Protein AF-B8C3H0-F1 (afdb_monomer)

Organism: Thalassiosira pseudonana (NCBI:txid35128)

Sequence (472 aa):
DDNTLRVLLSTDNHLGYLERDPIRGLDSFAAFEEVLSLARSQKADLVLLSGDVFHDNKPSRRTLHKTMEILRRYCMGGESVGFQIVSDQKECLRSVVTGRANYEDEYYSVDMPIFAIHGNHDDPTRDGGTELLSALDLLSVSNLINYFGRQDQVDNVQVSPVLLQKGGTKVALYGMGSMRDERLNRMWQGKKVKFLRPEEDDNRWFNIFTLHQNRDLGRGSKNCVHESMIPEWMDLVVWGHEHECLITPQESLVGTFRISQPGSSVATSLTQGEGRQKHVGILDIRGQQFRLKSIPLGSVRGFAIGDVSLTELAEGGTVLDIEDPKLEERMGDVLAAEVENLVSYFECMSVENYTLQSPEQVLVRLKVEHSGFTTLNNQRFGSRFVGEVANPSDILLFHRRRQAENTTAKGAATKKKRAAAGMYDPTEPEELEEVN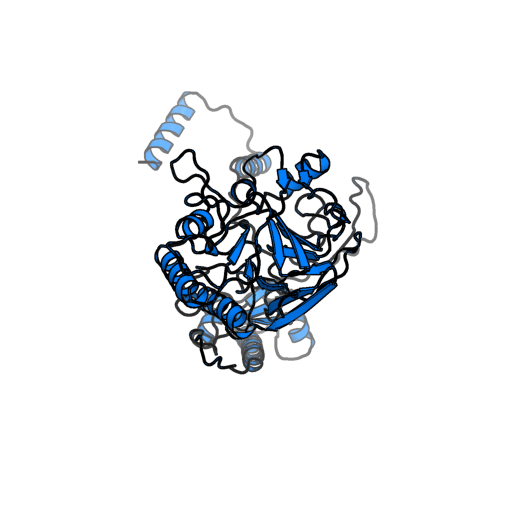VEDLVNENLFNMDKKLELLTEREMGEGMLSFQLLVC

Secondary structure (DSSP, 8-state):
-TT-EEEEEE----BTTTTT-TTTTTHHHHHHHHHHHHHHHTT-SEEEE-S-SBSSSS--HHHHHHHHHHHHHHHBSSPPP--EE-S-HHHHB--TTTSS-GGG-TT--BSS-EEE---SSS--EESSSSSEE-HHHHHHHTTS-EEB-----SS-EEEPPEEEEETTEEEEEEEE----HHHHHHHHHTT-EEE--PPP-SSPPEEEEEEES-B-SSS-SSSSB-GGGS-TT-SEEEEES--S-EEEEEEPSSSSSEEEE---SS--S-STTTTSPPEEEEEEEETTEEEEEEEE-SSSPPEEEEEEEHHHHHHTSSS--TT-TTHHHHHHHHHHHHHHHHHHT------SSS--SSTT-BEEEEEEE-TTSPPPPHHHHHGGGBTTBS-GGG-EEEE-PPP------------------------S--S-----HHHHHHHHHHS---------HHHHHHHHHHHHTT--

Structure (mmCIF, N/CA/C/O backbone):
data_AF-B8C3H0-F1
#
_entry.id   AF-B8C3H0-F1
#
loop_
_atom_site.group_PDB
_atom_site.id
_atom_site.type_symbol
_atom_site.label_atom_id
_atom_site.label_alt_id
_atom_site.label_comp_id
_atom_site.label_asym_id
_atom_site.label_entity_id
_atom_site.label_seq_id
_atom_site.pdbx_PDB_ins_code
_atom_site.Cartn_x
_atom_site.Cartn_y
_atom_site.Cartn_z
_atom_site.occupancy
_atom_site.B_iso_or_equiv
_atom_site.auth_seq_id
_atom_site.auth_comp_id
_atom_site.auth_asym_id
_atom_site.auth_atom_id
_atom_site.pdbx_PDB_model_num
ATOM 1 N N . ASP A 1 1 ? -7.747 -19.441 16.829 1.00 82.06 1 ASP A N 1
ATOM 2 C CA . ASP A 1 1 ? -7.307 -19.155 18.207 1.00 82.06 1 ASP A CA 1
ATOM 3 C C . ASP A 1 1 ? -8.117 -17.957 18.657 1.00 82.06 1 ASP A C 1
ATOM 5 O O . ASP A 1 1 ? -8.082 -16.928 17.987 1.00 82.06 1 ASP A O 1
ATOM 9 N N . ASP A 1 2 ? -8.891 -18.129 19.720 1.00 90.62 2 ASP A N 1
ATOM 10 C CA . ASP A 1 2 ? -9.906 -17.169 20.165 1.00 90.62 2 ASP A CA 1
ATOM 11 C C . ASP A 1 2 ? -9.295 -15.934 20.837 1.00 90.62 2 ASP A C 1
ATOM 13 O O . ASP A 1 2 ? -9.973 -14.930 21.014 1.00 90.62 2 ASP A O 1
ATOM 17 N N . ASN A 1 3 ? -8.005 -15.988 21.189 1.00 95.12 3 ASN A N 1
ATOM 18 C CA . ASN A 1 3 ? -7.286 -14.885 21.829 1.00 95.12 3 ASN A CA 1
ATOM 19 C C . ASN A 1 3 ? -6.210 -14.266 20.933 1.00 95.12 3 ASN A C 1
ATOM 21 O O . ASN A 1 3 ? -5.438 -13.440 21.409 1.00 95.12 3 ASN A O 1
ATOM 25 N N . THR A 1 4 ? -6.092 -14.678 19.672 1.00 97.50 4 THR A N 1
ATOM 26 C CA . THR A 1 4 ? -5.105 -14.099 18.750 1.00 97.50 4 THR A CA 1
ATOM 27 C C . THR A 1 4 ? -5.827 -13.336 17.655 1.00 97.50 4 THR A C 1
ATOM 29 O O . THR A 1 4 ? -6.576 -13.945 16.891 1.00 97.50 4 THR A O 1
ATOM 32 N N . LEU A 1 5 ? -5.602 -12.023 17.586 1.00 98.19 5 LEU A N 1
ATOM 33 C CA . LEU A 1 5 ? -6.065 -11.189 16.482 1.00 98.19 5 LEU A CA 1
ATOM 34 C C . LEU A 1 5 ? -5.048 -11.282 15.347 1.00 98.19 5 LEU A C 1
ATOM 36 O O . LEU A 1 5 ? -3.893 -10.897 15.522 1.00 98.19 5 LEU A O 1
ATOM 40 N N . ARG A 1 6 ? -5.472 -11.819 14.205 1.00 98.44 6 ARG A N 1
ATOM 41 C CA . ARG A 1 6 ? -4.664 -11.926 12.995 1.00 98.44 6 ARG A CA 1
ATOM 42 C C . ARG A 1 6 ? -5.052 -10.831 12.017 1.00 98.44 6 ARG A C 1
ATOM 44 O O . ARG A 1 6 ? -6.176 -10.806 11.532 1.00 98.44 6 ARG A O 1
ATOM 51 N N . VAL A 1 7 ? -4.101 -9.978 11.677 1.00 98.62 7 VAL A N 1
ATOM 52 C CA . VAL A 1 7 ? -4.296 -8.863 10.753 1.00 98.62 7 VAL A CA 1
ATOM 53 C C . VAL A 1 7 ? -3.426 -9.075 9.521 1.00 98.62 7 VAL A C 1
ATOM 55 O O . VAL A 1 7 ? -2.225 -9.315 9.656 1.00 98.62 7 VAL A O 1
ATOM 58 N N . LEU A 1 8 ? -4.005 -8.986 8.323 1.00 98.69 8 LEU A N 1
ATOM 59 C CA . LEU A 1 8 ? -3.205 -8.854 7.106 1.00 98.69 8 LEU A CA 1
ATOM 60 C C . LEU A 1 8 ? -2.839 -7.380 6.894 1.00 98.69 8 LEU A C 1
ATOM 62 O O . LEU A 1 8 ? -3.719 -6.528 6.915 1.00 98.69 8 LEU A O 1
ATOM 66 N N . LEU A 1 9 ? -1.557 -7.093 6.674 1.00 98.69 9 LEU A N 1
ATOM 67 C CA . LEU A 1 9 ? -1.017 -5.763 6.396 1.00 98.69 9 LEU A CA 1
ATOM 68 C C . LEU A 1 9 ? -0.675 -5.632 4.908 1.00 98.69 9 LEU A C 1
ATOM 70 O O . LEU A 1 9 ? 0.092 -6.443 4.377 1.00 98.69 9 LEU A O 1
ATOM 74 N N . SER A 1 10 ? -1.202 -4.593 4.265 1.00 98.50 10 SER A N 1
ATOM 75 C CA . SER A 1 10 ? -0.838 -4.155 2.912 1.00 98.50 10 SER A CA 1
ATOM 76 C C . SER A 1 10 ? -1.002 -2.633 2.802 1.00 98.50 10 SER A C 1
ATOM 78 O O . SER A 1 10 ? -1.572 -1.995 3.686 1.00 98.50 10 SER A O 1
ATOM 80 N N . THR A 1 11 ? -0.446 -2.027 1.762 1.00 98.38 11 THR A N 1
ATOM 81 C CA . THR A 1 11 ? -0.496 -0.582 1.511 1.00 98.38 11 THR A CA 1
ATOM 82 C C . THR A 1 11 ? -0.195 -0.319 0.042 1.00 98.38 11 THR A C 1
ATOM 84 O O . THR A 1 11 ? 0.327 -1.215 -0.629 1.00 98.38 11 THR A O 1
ATOM 87 N N . ASP A 1 12 ? -0.505 0.886 -0.436 1.00 98.38 12 ASP A N 1
ATOM 88 C CA . ASP A 1 12 ? -0.047 1.399 -1.730 1.00 98.38 12 ASP A CA 1
ATOM 89 C C . ASP A 1 12 ? -0.372 0.405 -2.857 1.00 98.38 12 ASP A C 1
ATOM 91 O O . ASP A 1 12 ? 0.493 -0.110 -3.577 1.00 98.38 12 ASP A O 1
ATOM 95 N N . ASN A 1 13 ? -1.658 0.051 -2.945 1.00 98.31 13 ASN A N 1
ATOM 96 C CA . ASN A 1 13 ? -2.147 -0.916 -3.920 1.00 98.31 13 ASN A CA 1
ATOM 97 C C . ASN A 1 13 ? -2.293 -0.310 -5.316 1.00 98.31 13 ASN A C 1
ATOM 99 O O . ASN A 1 13 ? -2.223 -1.049 -6.302 1.00 98.31 13 ASN A O 1
ATOM 103 N N . HIS A 1 14 ? -2.472 1.016 -5.395 1.00 98.38 14 HIS A N 1
ATOM 104 C CA . HIS A 1 14 ? -2.494 1.788 -6.639 1.00 98.38 14 HIS A CA 1
ATOM 105 C C . HIS A 1 14 ? -3.415 1.168 -7.702 1.00 98.38 14 HIS A C 1
ATOM 107 O O . HIS A 1 14 ? -3.060 1.023 -8.876 1.00 98.38 14 HIS A O 1
ATOM 113 N N . LEU A 1 15 ? -4.628 0.774 -7.296 1.00 98.50 15 LEU A N 1
ATOM 114 C CA . LEU A 1 15 ? -5.625 0.213 -8.207 1.00 98.50 15 LEU A CA 1
ATOM 115 C C . LEU A 1 15 ? -5.923 1.209 -9.329 1.00 98.50 15 LEU A C 1
ATOM 117 O O . LEU A 1 15 ? -6.232 2.376 -9.076 1.00 98.50 15 LEU A O 1
ATOM 121 N N . GLY A 1 16 ? -5.834 0.727 -10.568 1.00 97.25 16 GLY A N 1
ATOM 122 C CA . GLY A 1 16 ? -5.977 1.549 -11.772 1.00 97.25 16 GLY A CA 1
ATOM 123 C C . GLY A 1 16 ? -4.665 2.103 -12.336 1.00 97.25 16 GLY A C 1
ATOM 124 O O . GLY A 1 16 ? -4.682 2.660 -13.434 1.00 97.25 16 GLY A O 1
ATOM 125 N N . TYR A 1 17 ? -3.525 1.897 -11.665 1.00 97.56 17 TYR A N 1
ATOM 126 C CA . TYR A 1 17 ? -2.222 2.265 -12.217 1.00 97.56 17 TYR A CA 1
ATOM 127 C C . TYR A 1 17 ? -2.009 1.621 -13.594 1.00 97.56 17 TYR A C 1
ATOM 129 O O . TYR A 1 17 ? -2.154 0.408 -13.757 1.00 97.56 17 TYR A O 1
ATOM 137 N N . LEU A 1 18 ? -1.708 2.464 -14.588 1.00 95.69 18 LEU A N 1
ATOM 138 C CA . LEU A 1 18 ? -1.563 2.097 -15.999 1.00 95.69 18 LEU A CA 1
ATOM 139 C C . LEU A 1 18 ? -2.734 1.282 -16.578 1.00 95.69 18 LEU A C 1
ATOM 141 O O . LEU A 1 18 ? -2.532 0.483 -17.484 1.00 95.69 18 LEU A O 1
ATOM 145 N N . GLU A 1 19 ? -3.982 1.520 -16.152 1.00 94.12 19 GLU A N 1
ATOM 146 C CA . GLU A 1 19 ? -5.169 0.747 -16.586 1.00 94.12 19 GLU A CA 1
ATOM 147 C C . GLU A 1 19 ? -5.419 0.691 -18.114 1.00 94.12 19 GLU A C 1
ATOM 149 O O . GLU A 1 19 ? -6.229 -0.114 -18.595 1.00 94.12 19 GLU A O 1
ATOM 154 N N . ARG A 1 20 ? -4.766 1.572 -18.883 1.00 94.50 20 ARG A N 1
ATOM 155 C CA . ARG A 1 20 ? -4.831 1.640 -20.353 1.00 94.50 20 ARG A CA 1
ATOM 156 C C . ARG A 1 20 ? -3.708 0.872 -21.050 1.00 94.50 20 ARG A C 1
ATOM 158 O O . ARG A 1 20 ? -3.800 0.667 -22.257 1.00 94.50 20 ARG A O 1
ATOM 165 N N . ASP A 1 21 ? -2.668 0.483 -20.319 1.00 94.19 21 ASP A N 1
ATOM 166 C CA . ASP A 1 21 ? -1.550 -0.284 -20.854 1.00 94.19 21 ASP A CA 1
ATOM 167 C C . ASP A 1 21 ? -2.008 -1.716 -21.195 1.00 94.19 21 ASP A C 1
ATOM 169 O O . ASP A 1 21 ? -2.685 -2.354 -20.381 1.00 94.19 21 ASP A O 1
ATOM 173 N N . PRO A 1 22 ? -1.690 -2.232 -22.397 1.00 91.31 22 PRO A N 1
ATOM 174 C CA . PRO A 1 22 ? -2.160 -3.541 -22.843 1.00 91.31 22 PRO A CA 1
ATOM 175 C C . PRO A 1 22 ? -1.518 -4.721 -22.100 1.00 91.31 22 PRO A C 1
ATOM 177 O O . PRO A 1 22 ? -2.079 -5.812 -22.141 1.00 91.31 22 PRO A O 1
ATOM 180 N N . ILE A 1 23 ? -0.363 -4.518 -21.461 1.00 91.06 23 ILE A N 1
ATOM 181 C CA . ILE A 1 23 ? 0.394 -5.552 -20.745 1.00 91.06 23 ILE A CA 1
ATOM 182 C C . ILE A 1 23 ? 0.197 -5.378 -19.237 1.00 91.06 23 ILE A C 1
ATOM 184 O O . ILE A 1 23 ? -0.152 -6.324 -18.536 1.00 91.06 23 ILE A O 1
ATOM 188 N N . ARG A 1 24 ? 0.393 -4.151 -18.744 1.00 93.56 24 ARG A N 1
ATOM 189 C CA . ARG A 1 24 ? 0.456 -3.810 -17.315 1.00 93.56 24 ARG A CA 1
ATOM 190 C C . ARG A 1 24 ? -0.886 -3.400 -16.716 1.00 93.56 24 ARG A C 1
ATOM 192 O O . ARG A 1 24 ? -1.013 -3.300 -15.498 1.00 93.56 24 ARG A O 1
ATOM 199 N N . GLY A 1 25 ? -1.909 -3.162 -17.539 1.00 93.38 25 GLY A N 1
ATOM 200 C CA . GLY A 1 25 ? -3.167 -2.565 -17.082 1.00 93.38 25 GLY A CA 1
ATOM 201 C C . GLY A 1 25 ? -4.016 -3.431 -16.149 1.00 93.38 25 GLY A C 1
ATOM 202 O O . GLY A 1 25 ? -5.006 -2.937 -15.606 1.00 93.38 25 GLY A O 1
ATOM 203 N N . LEU A 1 26 ? -3.666 -4.708 -15.956 1.00 93.69 26 LEU A N 1
ATOM 204 C CA . LEU A 1 26 ? -4.295 -5.588 -14.965 1.00 93.69 26 LEU A CA 1
ATOM 205 C C . LEU A 1 26 ? -3.414 -5.890 -13.742 1.00 93.69 26 LEU A C 1
ATOM 207 O O . LEU A 1 26 ? -3.908 -6.523 -12.810 1.00 93.69 26 LEU A O 1
ATOM 211 N N . ASP A 1 27 ? -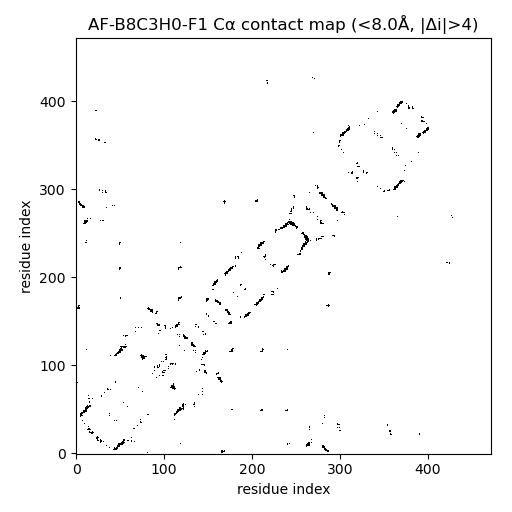2.165 -5.417 -13.712 1.00 95.06 27 ASP A N 1
ATOM 212 C CA . ASP A 1 27 ? -1.174 -5.786 -12.693 1.00 95.06 27 ASP A CA 1
ATOM 213 C C . ASP A 1 27 ? -1.627 -5.387 -11.280 1.00 95.06 27 ASP A C 1
ATOM 215 O O . ASP A 1 27 ? -1.616 -6.215 -10.369 1.00 95.06 27 ASP A O 1
ATOM 219 N N . SER A 1 28 ? -2.096 -4.145 -11.099 1.00 96.62 28 SER A N 1
ATOM 220 C CA . SER A 1 28 ? -2.557 -3.649 -9.790 1.00 96.62 28 SER A CA 1
ATOM 221 C C . SER A 1 28 ? -3.751 -4.445 -9.249 1.00 96.62 28 SER A C 1
ATOM 223 O O . SER A 1 28 ? -3.812 -4.748 -8.057 1.00 96.62 28 SER A O 1
ATOM 225 N N . PHE A 1 29 ? -4.677 -4.855 -10.122 1.00 96.62 29 PHE A N 1
ATOM 226 C CA . PHE A 1 29 ? -5.829 -5.673 -9.735 1.00 96.62 29 PHE A CA 1
ATOM 227 C C . PHE A 1 29 ? -5.423 -7.097 -9.354 1.00 96.62 29 PHE A C 1
ATOM 229 O O . PHE A 1 29 ? -5.931 -7.610 -8.362 1.00 96.62 29 PHE A O 1
ATOM 236 N N . ALA A 1 30 ? -4.519 -7.722 -10.116 1.00 94.62 30 ALA A N 1
ATOM 237 C CA . ALA A 1 30 ? -4.027 -9.067 -9.824 1.00 94.62 30 ALA A CA 1
ATOM 238 C C . ALA A 1 30 ? -3.295 -9.107 -8.473 1.00 94.62 30 ALA A C 1
ATOM 240 O O . ALA A 1 30 ? -3.586 -9.970 -7.645 1.00 94.62 30 ALA A O 1
ATOM 241 N N . ALA A 1 31 ? -2.434 -8.116 -8.215 1.00 95.31 31 ALA A N 1
ATOM 242 C CA . ALA A 1 31 ? -1.730 -7.973 -6.946 1.00 95.31 31 ALA A CA 1
ATOM 243 C C . ALA A 1 31 ? -2.690 -7.778 -5.764 1.00 95.31 31 ALA A C 1
ATOM 245 O O . ALA A 1 31 ? -2.568 -8.453 -4.744 1.00 95.31 31 ALA A O 1
ATOM 246 N N . PHE A 1 32 ? -3.684 -6.898 -5.897 1.00 97.62 32 PHE A N 1
ATOM 247 C CA . PHE A 1 32 ? -4.673 -6.680 -4.840 1.00 97.62 32 PHE A CA 1
ATOM 248 C C . PHE A 1 32 ? -5.579 -7.900 -4.604 1.00 97.62 32 PHE A C 1
ATOM 250 O O . PHE A 1 32 ? -5.916 -8.226 -3.466 1.00 97.62 32 PHE A O 1
ATOM 257 N N . GLU A 1 33 ? -5.953 -8.617 -5.663 1.00 96.69 33 GLU A N 1
ATOM 258 C CA . GLU A 1 33 ? -6.701 -9.869 -5.556 1.00 96.69 33 GLU A CA 1
ATOM 259 C C . GLU A 1 33 ? -5.889 -10.950 -4.823 1.00 96.69 33 GLU A C 1
ATOM 261 O O . GLU A 1 33 ? -6.418 -11.626 -3.935 1.00 96.69 33 GLU A O 1
ATOM 266 N N . GLU A 1 34 ? -4.585 -11.058 -5.101 1.00 96.00 34 GLU A N 1
ATOM 267 C CA . GLU A 1 34 ? -3.677 -11.929 -4.352 1.00 96.00 34 GLU A CA 1
ATOM 268 C C . GLU A 1 34 ? -3.598 -11.539 -2.870 1.00 96.00 34 GLU A C 1
ATOM 270 O O . GLU A 1 34 ? -3.661 -12.419 -2.012 1.00 96.00 34 GLU A O 1
ATOM 275 N N . VAL A 1 35 ? -3.516 -10.243 -2.546 1.00 97.50 35 VAL A N 1
ATOM 276 C CA . VAL A 1 35 ? -3.512 -9.749 -1.156 1.00 97.50 35 VAL A CA 1
ATOM 277 C C . VAL A 1 35 ? -4.730 -10.283 -0.389 1.00 97.50 35 VAL A C 1
ATOM 279 O O . VAL A 1 35 ? -4.583 -10.845 0.701 1.00 97.50 35 VAL A O 1
ATOM 282 N N . LEU A 1 36 ? -5.935 -10.178 -0.959 1.00 97.75 36 LEU A N 1
ATOM 283 C CA . LEU A 1 36 ? -7.159 -10.656 -0.303 1.00 97.75 36 LEU A CA 1
ATOM 284 C C . LEU A 1 36 ? -7.279 -12.188 -0.300 1.00 97.75 36 LEU A C 1
ATOM 286 O O . LEU A 1 36 ? -7.744 -12.777 0.680 1.00 97.75 36 LEU A O 1
ATOM 290 N N . SER A 1 37 ? -6.808 -12.853 -1.355 1.00 96.12 37 SER A N 1
ATOM 291 C CA . SER A 1 37 ? -6.684 -14.314 -1.398 1.00 96.12 37 SER A CA 1
ATOM 292 C C . SER A 1 37 ? -5.772 -14.826 -0.276 1.00 96.12 37 SER A C 1
ATOM 294 O O . SER A 1 37 ? -6.117 -15.765 0.452 1.00 96.12 37 SER A O 1
ATOM 296 N N . LEU A 1 38 ? -4.635 -14.161 -0.056 1.00 96.62 38 LEU A N 1
ATOM 297 C CA . LEU A 1 38 ? -3.720 -14.468 1.034 1.00 96.62 38 LEU A CA 1
ATOM 298 C C . LEU A 1 38 ? -4.380 -14.229 2.395 1.00 96.62 38 LEU A C 1
ATOM 300 O O . LEU A 1 38 ? -4.261 -15.105 3.254 1.00 96.62 38 LEU A O 1
ATOM 304 N N . ALA A 1 39 ? -5.144 -13.143 2.576 1.00 97.50 39 ALA A N 1
ATOM 305 C CA . ALA A 1 39 ? -5.912 -12.900 3.804 1.00 97.50 39 ALA A CA 1
ATOM 306 C C . ALA A 1 39 ? -6.815 -14.094 4.148 1.00 97.50 39 ALA A C 1
ATOM 308 O O . ALA A 1 39 ? -6.804 -14.586 5.279 1.00 97.50 39 ALA A O 1
ATOM 309 N N . ARG A 1 40 ? -7.537 -14.619 3.149 1.00 95.75 40 ARG A N 1
ATOM 310 C CA . ARG A 1 40 ? -8.400 -15.799 3.296 1.00 95.75 40 ARG A CA 1
ATOM 311 C C . ARG A 1 40 ? -7.612 -17.070 3.578 1.00 95.75 40 ARG A C 1
ATOM 313 O O . ARG A 1 40 ? -7.915 -17.770 4.542 1.00 95.75 40 ARG A O 1
ATOM 320 N N . SER A 1 41 ? -6.569 -17.351 2.797 1.00 95.56 41 SER A N 1
ATOM 321 C CA . SER A 1 41 ? -5.742 -18.555 2.973 1.00 95.56 41 SER A CA 1
ATOM 322 C C . SER A 1 41 ? -5.090 -18.617 4.360 1.00 95.56 41 SER A C 1
ATOM 324 O O . SER A 1 41 ? -4.982 -19.687 4.962 1.00 95.56 41 SER A O 1
ATOM 326 N N . GLN A 1 42 ? -4.694 -17.458 4.895 1.00 96.56 42 GLN A N 1
ATOM 327 C CA . GLN A 1 42 ? -4.075 -17.325 6.210 1.00 96.56 42 GLN A CA 1
ATOM 328 C C . GLN A 1 42 ? -5.104 -17.152 7.334 1.00 96.56 42 GLN A C 1
ATOM 330 O O . GLN A 1 42 ? -4.701 -17.078 8.497 1.00 96.56 42 GLN A O 1
ATOM 335 N N . LYS A 1 43 ? -6.409 -17.139 7.025 1.00 96.12 43 LYS A N 1
ATOM 336 C CA . LYS A 1 43 ? -7.507 -16.950 7.985 1.00 96.12 43 LYS A CA 1
ATOM 337 C C . LYS A 1 43 ?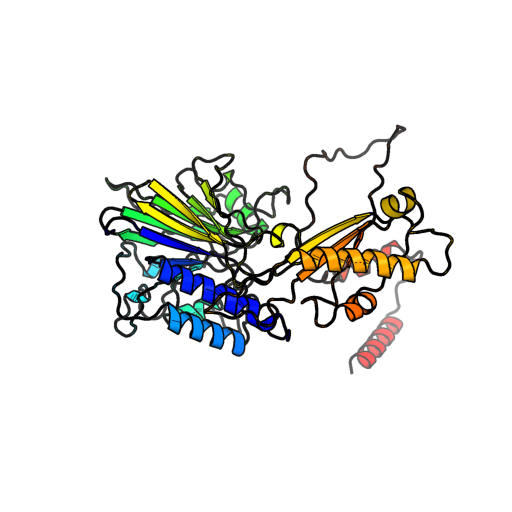 -7.308 -15.695 8.837 1.00 96.12 43 LYS A C 1
ATOM 339 O O . LYS A 1 43 ? -7.304 -15.773 10.066 1.00 96.12 43 LYS A O 1
ATOM 344 N N . ALA A 1 44 ? -7.019 -14.575 8.180 1.00 97.62 44 ALA A N 1
ATOM 345 C CA . ALA A 1 44 ? -6.971 -13.282 8.845 1.00 97.62 44 ALA A CA 1
ATOM 346 C C . ALA A 1 44 ? -8.348 -12.930 9.424 1.00 97.62 44 ALA A C 1
ATOM 348 O O . ALA A 1 44 ? -9.372 -13.314 8.869 1.00 97.62 44 ALA A O 1
ATOM 349 N N . ASP A 1 45 ? -8.360 -12.226 10.551 1.00 98.25 45 ASP A N 1
ATOM 350 C CA . ASP A 1 45 ? -9.584 -11.688 11.141 1.00 98.25 45 ASP A CA 1
ATOM 351 C C . ASP A 1 45 ? -9.998 -10.383 10.458 1.00 98.25 45 ASP A C 1
ATOM 353 O O . ASP A 1 45 ? -11.183 -10.086 10.363 1.00 98.25 45 ASP A O 1
ATOM 357 N N . LEU A 1 46 ? -9.019 -9.594 10.007 1.00 98.25 46 LEU A N 1
ATOM 358 C CA . LEU A 1 46 ? -9.234 -8.357 9.262 1.00 98.25 46 LEU A CA 1
ATOM 359 C C . LEU A 1 46 ? -8.038 -8.039 8.356 1.00 98.25 46 LEU A C 1
ATOM 361 O O . LEU A 1 46 ? -6.924 -8.531 8.567 1.00 98.25 46 LEU A O 1
ATOM 365 N N . VAL A 1 47 ? -8.270 -7.173 7.373 1.00 98.75 47 VAL A N 1
ATOM 366 C CA . VAL A 1 47 ? -7.232 -6.584 6.516 1.00 98.75 47 VAL A CA 1
ATOM 367 C C . VAL A 1 47 ? -7.052 -5.115 6.888 1.00 98.75 47 VAL A C 1
ATOM 369 O O . VAL A 1 47 ? -8.035 -4.391 7.024 1.00 98.75 47 VAL A O 1
ATOM 372 N N . LEU A 1 48 ? -5.810 -4.670 7.046 1.00 98.81 48 LEU A N 1
ATOM 373 C CA . LEU A 1 48 ? -5.444 -3.281 7.299 1.00 98.81 48 LEU A CA 1
ATOM 374 C C . LEU A 1 48 ? -4.689 -2.727 6.086 1.00 98.81 48 LEU A C 1
ATOM 376 O O . LEU A 1 48 ? -3.617 -3.233 5.746 1.00 98.81 48 LEU A O 1
ATOM 380 N N . LEU A 1 49 ? -5.265 -1.701 5.456 1.00 98.69 49 LEU A N 1
ATOM 381 C CA . LEU A 1 49 ? -4.699 -0.990 4.310 1.00 98.69 49 LEU A CA 1
ATOM 382 C C . LEU A 1 49 ? -4.203 0.394 4.736 1.00 98.69 49 LEU A C 1
ATOM 384 O O . LEU A 1 49 ? -4.978 1.222 5.224 1.00 98.69 49 LEU A O 1
ATOM 388 N N . SER A 1 50 ? -2.913 0.651 4.534 1.00 98.00 50 SER A N 1
ATOM 389 C CA . SER A 1 50 ? -2.251 1.866 5.030 1.00 98.00 50 SER A CA 1
ATOM 390 C C . SER A 1 50 ? -2.229 3.029 4.028 1.00 98.00 50 SER A C 1
ATOM 392 O O . SER A 1 50 ? -1.339 3.868 4.105 1.00 98.00 50 SER A O 1
ATOM 394 N N . GLY A 1 51 ? -3.217 3.118 3.132 1.00 96.75 51 GLY A N 1
ATOM 395 C CA . GLY A 1 51 ? -3.385 4.209 2.159 1.00 96.75 51 GLY A CA 1
ATOM 396 C C . GLY A 1 51 ? -3.069 3.822 0.714 1.00 96.75 51 GLY A C 1
ATOM 397 O O . GLY A 1 51 ? -2.642 2.697 0.453 1.00 96.75 51 GLY A O 1
ATOM 398 N N . ASP A 1 52 ? -3.350 4.752 -0.204 1.00 98.25 52 ASP A N 1
ATOM 399 C CA . ASP A 1 52 ? -3.219 4.614 -1.662 1.00 98.25 52 ASP A CA 1
ATOM 400 C C . ASP A 1 52 ? -3.806 3.302 -2.200 1.00 98.25 52 ASP A C 1
ATOM 402 O O . ASP A 1 52 ? -3.168 2.506 -2.897 1.00 98.25 52 ASP A O 1
ATOM 406 N N . VAL A 1 53 ? -5.077 3.062 -1.867 1.00 98.31 53 VAL A N 1
ATOM 407 C CA . VAL A 1 53 ? -5.839 1.949 -2.443 1.00 98.31 53 VAL A CA 1
ATOM 408 C C . VAL A 1 53 ? -6.035 2.187 -3.939 1.00 98.31 53 VAL A C 1
ATOM 410 O O . VAL A 1 53 ? -5.926 1.248 -4.728 1.00 98.31 53 VAL A O 1
ATOM 413 N N . PHE A 1 54 ? -6.293 3.436 -4.339 1.00 98.62 54 PHE A N 1
ATOM 414 C CA . PHE A 1 54 ? -6.419 3.852 -5.737 1.00 98.62 54 PHE A CA 1
ATOM 415 C C . PHE A 1 54 ? -5.237 4.713 -6.178 1.00 98.62 54 PHE A C 1
ATOM 417 O O . PHE A 1 54 ? -4.737 5.518 -5.402 1.00 98.62 54 PHE A O 1
ATOM 424 N N . HIS A 1 55 ? -4.839 4.567 -7.446 1.00 97.81 55 HIS A N 1
ATOM 425 C CA . HIS A 1 55 ? -3.783 5.393 -8.039 1.00 97.81 55 HIS A CA 1
ATOM 426 C C . HIS A 1 55 ? -4.266 6.798 -8.424 1.00 97.81 55 HIS A C 1
ATOM 428 O O . HIS A 1 55 ? -3.525 7.768 -8.329 1.00 97.81 55 HIS A O 1
ATOM 434 N N . ASP A 1 56 ? -5.516 6.918 -8.868 1.00 96.81 56 ASP A N 1
ATOM 435 C CA . ASP A 1 56 ? -6.119 8.203 -9.207 1.00 96.81 56 ASP A CA 1
ATOM 436 C C . ASP A 1 56 ? -7.138 8.589 -8.138 1.00 96.81 56 ASP A C 1
ATOM 438 O O . ASP A 1 56 ? -7.984 7.773 -7.760 1.00 96.81 56 ASP A O 1
ATOM 442 N N . ASN A 1 57 ? -7.149 9.865 -7.748 1.00 95.06 57 ASN A N 1
ATOM 443 C CA . ASN A 1 57 ? -8.144 10.413 -6.821 1.00 95.06 57 ASN A CA 1
ATOM 444 C C . ASN A 1 57 ? -9.586 10.170 -7.288 1.00 95.06 57 ASN A C 1
ATOM 446 O O . ASN A 1 57 ? -10.491 9.883 -6.503 1.00 95.06 57 ASN A O 1
ATOM 450 N N . LYS A 1 58 ? -9.783 10.265 -8.607 1.00 95.50 58 LYS A N 1
ATOM 451 C CA . LYS A 1 58 ? -11.039 9.970 -9.294 1.00 95.50 58 LYS A CA 1
ATOM 452 C C . LYS A 1 58 ? -10.850 8.699 -10.121 1.00 95.50 58 LYS A C 1
ATOM 454 O O . LYS A 1 58 ? -10.629 8.803 -11.331 1.00 95.50 58 LYS A O 1
ATOM 459 N N . PRO A 1 59 ? -10.924 7.506 -9.501 1.00 96.69 59 PRO A N 1
ATOM 460 C CA . PRO A 1 59 ? -10.694 6.263 -10.216 1.00 96.69 59 PRO A CA 1
ATOM 461 C C . PRO A 1 59 ? -11.695 6.113 -11.360 1.00 96.69 59 PRO A C 1
ATOM 463 O O . PRO A 1 59 ? -12.869 6.489 -11.258 1.00 96.69 59 PRO A O 1
ATOM 466 N N . SER A 1 60 ? -11.244 5.528 -12.468 1.00 97.69 60 SER A N 1
ATOM 467 C CA . SER A 1 60 ? -12.121 5.277 -13.607 1.00 97.69 60 SER A CA 1
ATOM 468 C C . SER A 1 60 ? -13.276 4.344 -13.219 1.00 97.69 60 SER A C 1
ATOM 470 O O . SER A 1 60 ? -13.171 3.517 -12.309 1.00 97.69 60 SER A O 1
ATOM 472 N N . ARG A 1 61 ? -14.382 4.395 -13.973 1.00 97.69 61 ARG A N 1
ATOM 473 C CA . ARG A 1 61 ? -15.505 3.453 -13.792 1.00 97.69 61 ARG A CA 1
ATOM 474 C C . ARG A 1 61 ? -15.055 1.992 -13.867 1.00 97.69 61 ARG A C 1
ATOM 476 O O . ARG A 1 61 ? -15.590 1.159 -13.143 1.00 97.69 61 ARG A O 1
ATOM 483 N N . ARG A 1 62 ? -14.088 1.684 -14.741 1.00 96.94 62 ARG A N 1
ATOM 484 C CA . ARG A 1 62 ? -13.531 0.332 -14.891 1.00 96.94 62 ARG A CA 1
ATOM 485 C C . ARG A 1 62 ? -12.770 -0.071 -13.633 1.00 96.94 62 ARG A C 1
ATOM 487 O O . ARG A 1 62 ? -12.986 -1.177 -13.144 1.00 96.94 62 ARG A O 1
ATOM 494 N N . THR A 1 63 ? -11.924 0.823 -13.127 1.00 98.06 63 THR A N 1
ATOM 495 C CA . THR A 1 63 ? -11.144 0.607 -11.909 1.00 98.06 63 THR A CA 1
ATOM 496 C C . THR A 1 63 ? -12.059 0.401 -10.709 1.00 98.06 63 THR A C 1
ATOM 498 O O . THR A 1 63 ? -12.002 -0.653 -10.085 1.00 98.06 63 THR A O 1
ATOM 501 N N . LEU A 1 64 ? -12.997 1.319 -10.463 1.00 97.94 64 LEU A N 1
ATOM 502 C CA . LEU A 1 64 ? -13.932 1.212 -9.344 1.00 97.94 64 LEU A CA 1
ATOM 503 C C . LEU A 1 64 ? -14.777 -0.072 -9.411 1.00 97.94 64 LEU A C 1
ATOM 505 O O . LEU A 1 64 ? -14.907 -0.774 -8.412 1.00 97.94 64 LEU A O 1
ATOM 509 N N . HIS A 1 65 ? -15.304 -0.417 -10.592 1.00 97.94 65 HIS A N 1
ATOM 510 C CA . HIS A 1 65 ? -16.080 -1.645 -10.783 1.00 97.94 65 HIS A CA 1
ATOM 511 C C . HIS A 1 65 ? -15.255 -2.901 -10.474 1.00 97.94 65 HIS A C 1
ATOM 513 O O . HIS A 1 65 ? -15.723 -3.767 -9.738 1.00 97.94 65 HIS A O 1
ATOM 519 N N . LYS A 1 66 ? -14.029 -3.009 -11.007 1.00 96.81 66 LYS A N 1
ATOM 520 C CA . LYS A 1 66 ? -13.137 -4.149 -10.732 1.00 96.81 66 LYS A CA 1
ATOM 521 C C . LYS A 1 66 ? -12.767 -4.241 -9.254 1.00 96.81 66 LYS A C 1
ATOM 523 O O . LYS A 1 66 ? -12.803 -5.332 -8.696 1.00 96.81 66 LYS A O 1
ATOM 528 N N . THR A 1 67 ? -12.467 -3.116 -8.610 1.00 98.12 67 THR A N 1
ATOM 529 C CA . THR A 1 67 ? -12.185 -3.075 -7.170 1.00 98.12 67 THR A CA 1
ATOM 530 C C . THR A 1 67 ? -13.373 -3.594 -6.364 1.00 98.12 67 THR A C 1
ATOM 532 O O . THR A 1 67 ? -13.208 -4.471 -5.521 1.00 98.12 67 THR A O 1
ATOM 535 N N . MET A 1 68 ? -14.588 -3.116 -6.654 1.00 98.12 68 MET A N 1
ATOM 536 C CA . MET A 1 68 ? -15.804 -3.586 -5.984 1.00 98.12 68 MET A CA 1
ATOM 537 C C . MET A 1 68 ? -16.071 -5.076 -6.237 1.00 98.12 68 MET A C 1
ATOM 539 O O . MET A 1 68 ? -16.494 -5.780 -5.324 1.00 98.12 68 MET A O 1
ATOM 543 N N . GLU A 1 69 ? -15.811 -5.571 -7.448 1.00 97.12 69 GLU A N 1
ATOM 544 C CA . GLU A 1 69 ? -15.930 -6.992 -7.792 1.00 97.12 69 GLU A CA 1
ATOM 545 C C . GLU A 1 69 ? -14.987 -7.862 -6.945 1.00 97.12 69 GLU A C 1
ATOM 547 O O . GLU A 1 69 ? -15.435 -8.838 -6.339 1.00 97.12 69 GLU A O 1
ATOM 552 N N . ILE A 1 70 ? -13.708 -7.479 -6.859 1.00 97.19 70 ILE A N 1
ATOM 553 C CA . ILE A 1 70 ? -12.693 -8.168 -6.049 1.00 97.19 70 ILE A CA 1
ATOM 554 C C . ILE A 1 70 ? -13.102 -8.144 -4.570 1.00 97.19 70 ILE A C 1
ATOM 556 O O . ILE A 1 70 ? -13.197 -9.193 -3.936 1.00 97.19 70 ILE A O 1
ATOM 560 N N . LEU A 1 71 ? -13.446 -6.973 -4.028 1.00 97.81 71 LEU A N 1
ATOM 561 C CA . LEU A 1 71 ? -13.885 -6.843 -2.636 1.00 97.81 71 LEU A CA 1
ATOM 562 C C . LEU A 1 71 ? -15.104 -7.723 -2.339 1.00 97.81 71 LEU A C 1
ATOM 564 O O . LEU A 1 71 ? -15.113 -8.451 -1.353 1.00 97.81 71 LEU A O 1
ATOM 568 N N . ARG A 1 72 ? -16.119 -7.740 -3.209 1.00 96.12 72 ARG A N 1
ATOM 569 C CA . ARG A 1 72 ? -17.289 -8.610 -3.009 1.00 96.12 72 ARG A CA 1
ATOM 570 C C . ARG A 1 72 ? -16.938 -10.095 -3.033 1.00 96.12 72 ARG A C 1
ATOM 572 O O . ARG A 1 72 ? -17.554 -10.855 -2.296 1.00 96.12 72 ARG A O 1
ATOM 579 N N . ARG A 1 73 ? -15.980 -10.514 -3.862 1.00 95.56 73 ARG A N 1
ATOM 580 C CA . ARG A 1 73 ? -15.554 -11.917 -3.967 1.00 95.56 73 ARG A CA 1
ATOM 581 C C . ARG A 1 73 ? -14.814 -12.394 -2.717 1.00 95.56 73 ARG A C 1
ATOM 583 O O . ARG A 1 73 ? -15.011 -13.533 -2.309 1.00 95.56 73 ARG A O 1
ATOM 590 N N . TYR A 1 74 ? -13.978 -11.539 -2.125 1.00 96.56 74 TYR A N 1
ATOM 591 C CA . TYR A 1 74 ? -13.085 -11.930 -1.031 1.00 96.56 74 TYR A CA 1
ATOM 592 C C . TYR A 1 74 ? -13.462 -11.384 0.339 1.00 96.56 74 TYR A C 1
ATOM 594 O O . TYR A 1 74 ? -12.876 -11.842 1.314 1.00 96.56 74 TYR A O 1
ATOM 602 N N . CYS A 1 75 ? -14.410 -10.457 0.466 1.00 96.44 75 CYS A N 1
ATOM 603 C CA . CYS A 1 75 ? -14.788 -9.860 1.756 1.00 96.44 75 CYS A CA 1
ATOM 604 C C . CYS A 1 75 ? -16.198 -10.213 2.228 1.00 96.44 75 CYS A C 1
ATOM 606 O O . CYS A 1 75 ? -16.527 -9.944 3.382 1.00 96.44 75 CYS A O 1
ATOM 608 N N . MET A 1 76 ? -17.014 -10.808 1.355 1.00 94.75 76 MET A N 1
ATOM 609 C CA . MET A 1 76 ? -18.366 -11.248 1.687 1.00 94.75 76 MET A CA 1
ATOM 610 C C . MET A 1 76 ? -18.438 -12.765 1.818 1.00 94.75 76 MET A C 1
ATOM 612 O O . MET A 1 76 ? -17.867 -13.497 1.008 1.00 94.75 76 MET A O 1
ATOM 616 N N . GLY A 1 77 ? -19.205 -13.231 2.795 1.00 92.88 77 GLY A N 1
ATOM 617 C CA . GLY A 1 77 ? -19.356 -14.646 3.092 1.00 92.88 77 GLY A CA 1
ATOM 618 C C . GLY A 1 77 ? -20.173 -14.879 4.357 1.00 92.88 77 GLY A C 1
ATOM 619 O O . GLY A 1 77 ? -20.712 -13.949 4.949 1.00 92.88 77 GLY A O 1
ATOM 620 N N . GLY A 1 78 ? -20.335 -16.149 4.725 1.00 90.62 78 GLY A N 1
ATOM 621 C CA . GLY A 1 78 ? -21.183 -16.562 5.848 1.00 90.62 78 GLY A CA 1
ATOM 622 C C . GLY A 1 78 ? -20.441 -16.767 7.169 1.00 90.62 78 GLY A C 1
ATOM 623 O O . GLY A 1 78 ? -21.066 -17.195 8.138 1.00 90.62 78 GLY A O 1
ATOM 624 N N . GLU A 1 79 ? -19.124 -16.545 7.212 1.00 92.12 79 GLU A N 1
ATOM 625 C CA . GLU A 1 79 ? -18.349 -16.699 8.444 1.00 92.12 79 GLU A CA 1
ATOM 626 C C . GLU A 1 79 ? -18.603 -15.519 9.398 1.00 92.12 79 GLU A C 1
ATOM 628 O O . GLU A 1 79 ? -18.861 -14.393 8.985 1.00 92.12 79 GLU A O 1
ATOM 633 N N . SER A 1 80 ? -18.566 -15.768 10.706 1.00 91.38 80 SER A N 1
ATOM 634 C CA . SER A 1 80 ? -18.730 -14.706 11.701 1.00 91.38 80 SER A CA 1
ATOM 635 C C . SER A 1 80 ? -17.395 -14.027 11.996 1.00 91.38 80 SER A C 1
ATOM 637 O O . SER A 1 80 ? -16.412 -14.716 12.281 1.00 91.38 80 SER A O 1
ATOM 639 N N . VAL A 1 81 ? -17.383 -12.695 12.054 1.00 95.69 81 VAL A N 1
ATOM 640 C CA . VAL A 1 81 ? -16.217 -11.926 12.511 1.00 95.69 81 VAL A CA 1
ATOM 641 C C . VAL A 1 81 ? -15.952 -12.199 13.998 1.00 95.69 81 VAL A C 1
ATOM 643 O O . VAL A 1 81 ? -16.830 -12.050 14.845 1.00 95.69 81 VAL A O 1
ATOM 646 N N . GLY A 1 82 ? -14.729 -12.635 14.317 1.00 93.75 82 GLY A N 1
ATOM 647 C CA . GLY A 1 82 ? -14.348 -13.144 15.643 1.00 93.75 82 GLY A CA 1
ATOM 648 C C . GLY A 1 82 ? -13.872 -12.096 16.657 1.00 93.75 82 GLY A C 1
ATOM 649 O O . GLY A 1 82 ? -13.322 -12.471 17.692 1.00 93.75 82 GLY A O 1
ATOM 650 N N . PHE A 1 83 ? -14.021 -10.804 16.365 1.00 96.44 83 PHE A N 1
ATOM 651 C CA . PHE A 1 83 ? -13.648 -9.695 17.248 1.00 96.44 83 PHE A CA 1
ATOM 652 C C . PHE A 1 83 ? -14.784 -8.669 17.339 1.00 96.44 83 PHE A C 1
ATOM 654 O O . PHE A 1 83 ? -15.725 -8.699 16.551 1.00 96.44 83 PHE A O 1
ATOM 661 N N . GLN A 1 84 ? -14.699 -7.769 18.315 1.00 95.69 84 GLN A N 1
ATOM 662 C CA . GLN A 1 84 ? -15.673 -6.701 18.545 1.00 95.69 84 GLN A CA 1
ATOM 663 C C . GLN A 1 84 ? -14.979 -5.342 18.578 1.00 95.69 84 GLN A C 1
ATOM 665 O O . GLN A 1 84 ? -13.833 -5.247 19.025 1.00 95.69 84 GLN A O 1
ATOM 670 N N . ILE A 1 85 ? -15.684 -4.292 18.156 1.00 95.38 85 ILE A N 1
ATOM 671 C CA . ILE A 1 85 ? -15.250 -2.908 18.358 1.00 95.38 85 ILE A CA 1
ATOM 672 C C . ILE A 1 85 ? -15.951 -2.359 19.599 1.00 95.38 85 ILE A C 1
ATOM 674 O O . ILE A 1 85 ? -17.178 -2.286 19.641 1.00 95.38 85 ILE A O 1
ATOM 678 N N . VAL A 1 86 ? -15.170 -1.968 20.606 1.00 93.75 86 VAL A N 1
ATOM 679 C CA . VAL A 1 86 ? -15.679 -1.485 21.903 1.00 93.75 86 VAL A CA 1
ATOM 680 C C . VAL A 1 86 ? -15.629 0.040 22.053 1.00 93.75 86 VAL A C 1
ATOM 682 O O . VAL A 1 86 ? -16.177 0.579 23.010 1.00 93.75 86 VAL A O 1
ATOM 685 N N . SER A 1 87 ? -14.979 0.745 21.122 1.00 90.25 87 SER A N 1
ATOM 686 C CA . SER A 1 87 ? -15.006 2.212 21.028 1.00 90.25 87 SER A CA 1
ATOM 687 C C . SER A 1 87 ? -16.316 2.720 20.425 1.00 90.25 87 SER A C 1
ATOM 689 O O . SER A 1 87 ? -17.035 1.964 19.770 1.00 90.25 87 SER A O 1
ATOM 691 N N . ASP A 1 88 ? -16.589 4.024 20.556 1.00 87.81 88 ASP A N 1
ATOM 692 C CA . ASP A 1 88 ? -17.660 4.654 19.782 1.00 87.81 88 ASP A CA 1
ATOM 693 C C . ASP A 1 88 ? -17.322 4.611 18.284 1.00 87.81 88 ASP A C 1
ATOM 695 O O . ASP A 1 88 ? -16.437 5.310 17.780 1.00 87.81 88 ASP A O 1
ATOM 699 N N . GLN A 1 89 ? -18.034 3.747 17.567 1.00 89.06 89 GLN A N 1
ATOM 700 C CA . GLN A 1 89 ? -17.815 3.513 16.148 1.00 89.06 89 GLN A CA 1
ATOM 701 C C . GLN A 1 89 ? -18.167 4.739 15.298 1.00 89.06 89 GLN A C 1
ATOM 703 O O . GLN A 1 89 ? -17.554 4.924 14.252 1.00 89.06 89 GLN A O 1
ATOM 708 N N . LYS A 1 90 ? -19.077 5.614 15.749 1.00 85.56 90 LYS A N 1
ATOM 709 C CA . LYS A 1 90 ? -19.450 6.829 15.005 1.00 85.56 90 LYS A CA 1
ATOM 710 C C . LYS A 1 90 ? -18.357 7.888 15.020 1.00 85.56 90 LYS A C 1
ATOM 712 O O . LYS A 1 90 ? -18.256 8.666 14.077 1.00 85.56 90 LYS A O 1
ATOM 717 N N . GLU A 1 91 ? -17.564 7.931 16.087 1.00 81.00 91 GLU A N 1
ATOM 718 C CA . GLU A 1 91 ? -16.428 8.849 16.181 1.00 81.00 91 GLU A CA 1
ATOM 719 C C . GLU A 1 91 ? -15.209 8.329 15.415 1.00 81.00 91 GLU A C 1
ATOM 721 O O . GLU A 1 91 ? -14.436 9.118 14.875 1.00 81.00 91 GLU A O 1
ATOM 726 N N . CYS A 1 92 ? -15.029 7.006 15.363 1.00 80.44 92 CYS A N 1
ATOM 727 C CA . CYS A 1 92 ? -13.815 6.399 14.818 1.00 80.44 92 CYS A CA 1
ATOM 728 C C . CYS A 1 92 ? -13.945 5.971 13.347 1.00 80.44 92 CYS A C 1
ATOM 730 O O . CYS A 1 92 ? -12.935 5.907 12.644 1.00 80.44 92 CYS A O 1
ATOM 732 N N . LEU A 1 93 ? -15.160 5.666 12.876 1.00 85.19 93 LEU A N 1
ATOM 733 C CA . LEU A 1 93 ? -15.434 5.177 11.524 1.00 85.19 93 LEU A CA 1
ATOM 734 C C . LEU A 1 93 ? -16.306 6.160 10.746 1.00 85.19 93 LEU A C 1
ATOM 736 O O . LEU A 1 93 ? -17.303 6.678 11.243 1.00 85.19 93 LEU A O 1
ATOM 740 N N . ARG A 1 94 ? -16.001 6.333 9.459 1.00 73.69 94 ARG A N 1
ATOM 741 C CA . ARG A 1 94 ? -16.823 7.103 8.509 1.00 73.69 94 ARG A CA 1
ATOM 742 C C . ARG A 1 94 ? -17.941 6.246 7.909 1.00 73.69 94 ARG A C 1
ATOM 744 O O . ARG A 1 94 ? -18.165 6.249 6.700 1.00 73.69 94 ARG A O 1
ATOM 751 N N . SER A 1 95 ? -18.642 5.493 8.754 1.00 68.00 95 SER A N 1
ATOM 752 C CA . SER A 1 95 ? -19.830 4.746 8.343 1.00 68.00 95 SER A CA 1
ATOM 753 C C . SER A 1 95 ? -21.030 5.687 8.314 1.00 68.00 95 SER A C 1
ATOM 755 O O . SER A 1 95 ? -21.622 6.004 9.344 1.00 68.00 95 SER A O 1
ATOM 757 N N . VAL A 1 96 ? -21.366 6.179 7.120 1.00 62.94 96 VAL A N 1
ATOM 758 C CA . VAL A 1 96 ? -22.448 7.163 6.940 1.00 62.94 96 VAL A CA 1
ATOM 759 C C . VAL A 1 96 ? -23.829 6.527 7.137 1.00 62.94 96 VAL A C 1
ATOM 761 O O . VAL A 1 96 ? -24.746 7.190 7.615 1.00 62.94 96 VAL A O 1
ATOM 764 N N . VAL A 1 97 ? -23.985 5.245 6.787 1.00 68.06 97 VAL A N 1
ATOM 765 C CA . VAL A 1 97 ? -25.294 4.572 6.753 1.00 68.06 97 VAL A CA 1
ATOM 766 C C . VAL A 1 97 ? -25.683 4.023 8.124 1.00 68.06 97 VAL A C 1
ATOM 768 O O . VAL A 1 97 ? -26.752 4.346 8.638 1.00 68.06 97 VAL A O 1
ATOM 771 N N . THR A 1 98 ? -24.825 3.206 8.737 1.00 71.38 98 THR A N 1
ATOM 772 C CA . THR A 1 98 ? -25.141 2.524 10.002 1.00 71.38 98 THR A CA 1
ATOM 773 C C . THR A 1 98 ? -24.508 3.207 11.212 1.00 71.38 98 THR A C 1
ATOM 775 O O . THR A 1 98 ? -24.956 3.003 12.343 1.00 71.38 98 THR A O 1
ATOM 778 N N . GLY A 1 99 ? -23.468 4.025 11.005 1.00 81.50 99 GLY A N 1
ATOM 779 C CA . GLY A 1 99 ? -22.624 4.524 12.093 1.00 81.50 99 GLY A CA 1
ATOM 780 C C . GLY A 1 99 ? -21.861 3.408 12.814 1.00 81.50 99 GLY A C 1
ATOM 781 O O . GLY A 1 99 ? -21.418 3.609 13.941 1.00 81.50 99 GLY A O 1
ATOM 782 N N . ARG A 1 100 ? -21.772 2.227 12.193 1.00 89.31 100 ARG A N 1
ATOM 783 C CA . ARG A 1 100 ? -21.118 1.020 12.701 1.00 89.31 100 ARG A CA 1
ATOM 784 C C . ARG A 1 100 ? -20.208 0.422 11.634 1.00 89.31 100 ARG A C 1
ATOM 786 O O . ARG A 1 100 ? -20.286 0.803 10.465 1.00 89.31 100 ARG A O 1
ATOM 793 N N . ALA A 1 101 ? -19.356 -0.509 12.032 1.00 92.50 101 ALA A N 1
ATOM 794 C CA . ALA A 1 101 ? -18.518 -1.268 11.132 1.00 92.50 101 ALA A CA 1
ATOM 795 C C . ALA A 1 101 ? -19.358 -2.098 10.163 1.00 92.50 101 ALA A C 1
ATOM 797 O O . ALA A 1 101 ? -20.464 -2.541 10.477 1.00 92.50 101 ALA A O 1
ATOM 798 N N . ASN A 1 102 ? -18.808 -2.323 8.978 1.00 93.81 102 ASN A N 1
ATOM 799 C CA . ASN A 1 102 ? -19.530 -2.924 7.867 1.00 93.81 102 ASN A CA 1
ATOM 800 C C . ASN A 1 102 ? -20.054 -4.341 8.143 1.00 93.81 102 ASN A C 1
ATOM 802 O O . ASN A 1 102 ? -21.115 -4.709 7.645 1.00 93.81 102 ASN A O 1
ATOM 806 N N . TYR A 1 103 ? -19.346 -5.115 8.967 1.00 93.94 103 TYR A N 1
ATOM 807 C CA . TYR A 1 103 ? -19.740 -6.465 9.372 1.00 93.94 103 TYR A CA 1
ATOM 808 C C . TYR A 1 103 ? -20.840 -6.506 10.442 1.00 93.94 103 TYR A C 1
ATOM 810 O O . TYR A 1 103 ? -21.346 -7.581 10.753 1.00 93.94 103 TYR A O 1
ATOM 818 N N . GLU A 1 104 ? -21.223 -5.357 11.003 1.00 93.19 104 GLU A N 1
ATOM 819 C CA . GLU A 1 104 ? -22.353 -5.231 11.932 1.00 93.19 104 GLU A CA 1
ATOM 820 C C . GLU A 1 104 ? -23.649 -4.787 11.228 1.00 93.19 104 GLU A C 1
ATOM 822 O O . GLU A 1 104 ? -24.678 -4.612 11.885 1.00 93.19 104 GLU A O 1
ATOM 827 N N . ASP A 1 105 ? -23.615 -4.578 9.908 1.00 91.44 105 ASP A N 1
ATOM 828 C CA . ASP A 1 105 ? -24.799 -4.259 9.110 1.00 91.44 105 ASP A CA 1
ATOM 829 C C . ASP A 1 105 ? -25.647 -5.520 8.870 1.00 91.44 105 ASP A C 1
ATOM 831 O O . ASP A 1 105 ? -25.203 -6.485 8.252 1.00 91.44 105 ASP A O 1
ATOM 835 N N . GLU A 1 106 ? -26.902 -5.498 9.323 1.00 89.50 106 GLU A N 1
ATOM 836 C CA . GLU A 1 106 ? -27.847 -6.616 9.204 1.00 89.50 106 GLU A CA 1
ATOM 837 C C . GLU A 1 106 ? -28.185 -6.988 7.747 1.00 89.50 106 GLU A C 1
ATOM 839 O O . GLU A 1 106 ? -28.647 -8.101 7.485 1.00 89.50 106 GLU A O 1
ATOM 844 N N . TYR A 1 107 ? -27.964 -6.080 6.789 1.00 90.94 107 TYR A N 1
ATOM 845 C CA . TYR A 1 107 ? -28.286 -6.287 5.374 1.00 90.94 107 TYR A CA 1
ATOM 846 C C . TYR A 1 107 ? -27.110 -6.817 4.544 1.00 90.94 107 TYR A C 1
ATOM 848 O O . TYR A 1 107 ? -27.293 -7.136 3.365 1.00 90.94 107 TYR A O 1
ATOM 856 N N . TYR A 1 108 ? -25.917 -6.935 5.134 1.00 91.44 108 TYR A N 1
ATOM 857 C CA . TYR A 1 108 ? -24.705 -7.371 4.446 1.00 91.44 108 TYR A CA 1
ATOM 858 C C . TYR A 1 108 ? -23.981 -8.472 5.218 1.00 91.44 108 TYR A C 1
ATOM 860 O O . TYR A 1 108 ? -23.732 -8.373 6.411 1.00 91.44 108 TYR A O 1
ATOM 868 N N . SER A 1 109 ? -23.567 -9.521 4.511 1.00 94.12 109 SER A N 1
ATOM 869 C CA . SER A 1 109 ? -22.766 -10.604 5.092 1.00 94.12 109 SER A CA 1
ATOM 870 C C . SER A 1 109 ? -21.284 -10.360 4.818 1.00 94.12 109 SER A C 1
ATOM 872 O O . SER A 1 109 ? -20.730 -10.897 3.858 1.00 94.12 109 SER A O 1
ATOM 874 N N . VAL A 1 110 ? -20.667 -9.485 5.616 1.00 95.94 110 VAL A N 1
ATOM 875 C CA . VAL A 1 110 ? -19.216 -9.241 5.594 1.00 95.94 110 VAL A CA 1
ATOM 876 C C . VAL A 1 110 ? -18.552 -10.123 6.642 1.00 95.94 110 VAL A C 1
ATOM 878 O O . VAL A 1 110 ? -18.891 -10.058 7.820 1.00 95.94 110 VAL A O 1
ATOM 881 N N . ASP A 1 111 ? -17.574 -10.910 6.217 1.00 95.50 111 ASP A N 1
ATOM 882 C CA . ASP A 1 111 ? -16.857 -11.867 7.063 1.00 95.50 111 ASP A CA 1
ATOM 883 C C . ASP A 1 111 ? -15.328 -11.682 7.031 1.00 95.50 111 ASP A C 1
ATOM 885 O O . ASP A 1 111 ?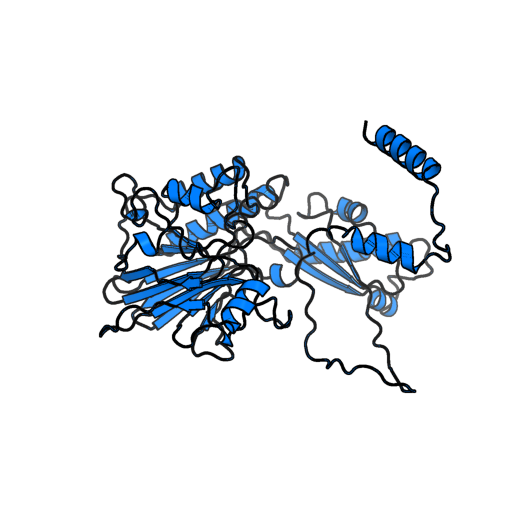 -14.626 -12.236 7.872 1.00 95.50 111 ASP A O 1
ATOM 889 N N . MET A 1 112 ? -14.807 -10.853 6.119 1.00 97.62 112 MET A N 1
ATOM 890 C CA . MET A 1 112 ? -13.426 -10.353 6.147 1.00 97.62 112 MET A CA 1
ATOM 891 C C . MET A 1 112 ? -13.441 -8.818 6.068 1.00 97.62 112 MET A C 1
ATOM 893 O O . MET A 1 112 ? -13.393 -8.253 4.968 1.00 97.62 112 MET A O 1
ATOM 897 N N . PRO A 1 113 ? -13.546 -8.121 7.213 1.00 97.44 113 PRO A N 1
ATOM 898 C CA . PRO A 1 113 ? -13.584 -6.667 7.243 1.00 97.44 113 PRO A CA 1
ATOM 899 C C . PRO A 1 113 ? -12.230 -6.062 6.859 1.00 97.44 113 PRO A C 1
ATOM 901 O O . PRO A 1 113 ? -11.171 -6.490 7.324 1.00 97.44 113 PRO A O 1
ATOM 904 N N . ILE A 1 114 ? -12.276 -5.017 6.034 1.00 98.31 114 ILE A N 1
ATOM 905 C CA . ILE A 1 114 ? -11.112 -4.200 5.683 1.00 98.31 114 ILE A CA 1
ATOM 906 C C . ILE A 1 114 ? -11.188 -2.886 6.452 1.00 98.31 114 ILE A C 1
ATOM 908 O O . ILE A 1 114 ? -12.239 -2.252 6.463 1.00 98.31 114 ILE A O 1
ATOM 912 N N . PHE A 1 115 ? -10.086 -2.466 7.061 1.00 98.19 115 PHE A N 1
ATOM 913 C CA . PHE A 1 115 ? -9.901 -1.135 7.629 1.00 98.19 115 PHE A CA 1
ATOM 914 C C . PHE A 1 115 ? -8.866 -0.398 6.792 1.00 98.19 115 PHE A C 1
ATOM 916 O O . PHE A 1 115 ? -7.777 -0.920 6.568 1.00 98.19 115 PHE A O 1
ATOM 923 N N . ALA A 1 116 ? -9.201 0.800 6.323 1.00 97.81 116 ALA A N 1
ATOM 924 C CA . ALA A 1 116 ? -8.320 1.576 5.460 1.00 97.81 116 ALA A CA 1
ATOM 925 C C . ALA A 1 116 ? -8.220 3.028 5.923 1.00 97.81 116 ALA A C 1
ATOM 927 O O . ALA A 1 116 ? -9.231 3.643 6.273 1.00 97.81 116 ALA A O 1
ATOM 928 N N . ILE A 1 117 ? -7.005 3.568 5.886 1.00 97.69 117 ILE A N 1
ATOM 929 C CA . ILE A 1 117 ? -6.777 5.016 5.825 1.00 97.69 117 ILE A CA 1
ATOM 930 C C . ILE A 1 117 ? -6.626 5.426 4.356 1.00 97.69 117 ILE A C 1
ATOM 932 O O . ILE A 1 117 ? -6.379 4.576 3.506 1.00 97.69 117 ILE A O 1
ATOM 936 N N . HIS A 1 118 ? -6.771 6.716 4.058 1.00 97.00 118 HIS A N 1
ATOM 937 C CA . HIS A 1 118 ? -6.455 7.248 2.730 1.00 97.00 118 HIS A CA 1
ATOM 938 C C . HIS A 1 118 ? -4.975 7.643 2.649 1.00 97.00 118 HIS A C 1
ATOM 940 O O . HIS A 1 118 ? -4.394 8.077 3.649 1.00 97.00 118 HIS A O 1
ATOM 946 N N . GLY A 1 119 ? -4.381 7.516 1.472 1.00 97.19 119 GLY A N 1
ATOM 947 C CA . GLY A 1 119 ? -3.067 8.041 1.136 1.00 97.19 119 GLY A CA 1
ATOM 948 C C . GLY A 1 119 ? -3.151 9.397 0.430 1.00 97.19 119 GLY A C 1
ATOM 949 O O . GLY A 1 119 ? -4.111 10.151 0.642 1.00 97.19 119 GLY A O 1
ATOM 950 N N . ASN A 1 120 ? -2.094 9.758 -0.304 1.00 95.56 120 ASN A N 1
ATOM 951 C CA . ASN A 1 120 ? -2.005 11.021 -1.048 1.00 95.56 120 ASN A CA 1
ATOM 952 C C . ASN A 1 120 ? -2.660 10.956 -2.432 1.00 95.56 120 ASN A C 1
ATOM 954 O O . ASN A 1 120 ? -3.031 12.009 -2.941 1.00 95.56 120 ASN A O 1
ATOM 958 N N . HIS A 1 121 ? -2.824 9.772 -3.022 1.00 95.50 121 HIS A N 1
ATOM 959 C CA . HIS A 1 121 ? -3.499 9.615 -4.312 1.00 95.50 121 HIS A CA 1
ATOM 960 C C . HIS A 1 121 ? -5.022 9.562 -4.166 1.00 95.50 121 HIS A C 1
ATOM 962 O O . HIS A 1 121 ? -5.749 10.104 -4.997 1.00 95.50 121 HIS A O 1
ATOM 968 N N . ASP A 1 122 ? -5.522 8.953 -3.091 1.00 94.12 122 ASP A N 1
ATOM 969 C CA . ASP A 1 122 ? -6.951 8.817 -2.794 1.00 94.12 122 ASP A CA 1
ATOM 970 C C . ASP A 1 122 ? -7.411 9.736 -1.646 1.00 94.12 122 ASP A C 1
ATOM 972 O O . ASP A 1 122 ? -8.339 9.418 -0.895 1.00 94.12 122 ASP A O 1
ATOM 976 N N . ASP A 1 123 ? -6.793 10.912 -1.526 1.00 92.75 123 ASP A N 1
ATOM 977 C CA . ASP A 1 123 ? -7.127 11.916 -0.522 1.00 92.75 123 ASP A CA 1
ATOM 978 C C . ASP A 1 123 ? -8.539 12.526 -0.712 1.00 92.75 123 ASP A C 1
ATOM 980 O O . ASP A 1 123 ? -9.095 12.558 -1.811 1.00 92.75 123 ASP A O 1
ATOM 984 N N . PRO A 1 124 ? -9.203 13.011 0.351 1.00 92.00 124 PRO A N 1
ATOM 985 C CA . PRO A 1 124 ? -10.514 13.635 0.201 1.00 92.00 124 PRO A CA 1
ATOM 986 C C . PRO A 1 124 ? -10.453 14.943 -0.604 1.00 92.00 124 PRO A C 1
ATOM 988 O O . PRO A 1 124 ? -9.891 15.937 -0.139 1.00 92.00 124 PRO A O 1
ATOM 991 N N . THR A 1 125 ? -11.129 14.994 -1.754 1.00 90.06 125 THR A N 1
ATOM 992 C CA . THR A 1 125 ? -11.232 16.199 -2.595 1.00 90.06 125 THR A CA 1
ATOM 993 C C . THR A 1 125 ? -12.672 16.706 -2.692 1.00 90.06 125 THR A C 1
ATOM 995 O O . THR A 1 125 ? -13.630 16.047 -2.281 1.00 90.06 125 THR A O 1
ATOM 998 N N . ARG A 1 126 ? -12.845 17.947 -3.167 1.00 86.12 126 ARG A N 1
ATOM 999 C CA . ARG A 1 126 ? -14.171 18.530 -3.424 1.00 86.12 126 ARG A CA 1
ATOM 1000 C C . ARG A 1 126 ? -14.554 18.251 -4.868 1.00 86.12 126 ARG A C 1
ATOM 1002 O O . ARG A 1 126 ? -13.876 18.728 -5.774 1.00 86.12 126 ARG A O 1
ATOM 1009 N N . ASP A 1 127 ? -15.670 17.562 -5.081 1.00 78.56 127 ASP A N 1
ATOM 1010 C CA . ASP A 1 127 ? -16.210 17.325 -6.423 1.00 78.56 127 ASP A CA 1
ATOM 1011 C C . ASP A 1 127 ? -17.533 18.078 -6.615 1.00 78.56 127 ASP A C 1
ATOM 1013 O O . ASP A 1 127 ? -18.623 17.547 -6.422 1.00 78.56 127 ASP A O 1
ATOM 1017 N N . GLY A 1 128 ? -17.434 19.384 -6.891 1.00 70.19 128 GLY A N 1
ATOM 1018 C CA . GLY A 1 128 ? -18.581 20.267 -7.164 1.00 70.19 128 GLY A CA 1
ATOM 1019 C C . GLY A 1 128 ? -19.461 20.641 -5.958 1.00 70.19 128 GLY A C 1
ATOM 1020 O O . GLY A 1 128 ? -20.268 21.562 -6.070 1.00 70.19 128 GLY A O 1
ATOM 1021 N N . GLY A 1 129 ? -19.293 19.981 -4.806 1.00 78.12 129 GLY A N 1
ATOM 1022 C CA . GLY A 1 129 ? -20.042 20.223 -3.568 1.00 78.12 129 GLY A CA 1
ATOM 1023 C C . GLY A 1 129 ? -19.224 20.801 -2.403 1.00 78.12 129 GLY A C 1
ATOM 1024 O O . GLY A 1 129 ? -18.027 21.085 -2.498 1.00 78.12 129 GLY A O 1
ATOM 1025 N N . THR A 1 130 ? -19.888 20.970 -1.255 1.00 81.88 130 THR A N 1
ATOM 1026 C CA . THR A 1 130 ? -19.258 21.407 0.007 1.00 81.88 130 THR A CA 1
ATOM 1027 C C . THR A 1 130 ? -18.602 20.268 0.783 1.00 81.88 130 THR A C 1
ATOM 1029 O O . THR A 1 130 ? -17.835 20.528 1.713 1.00 81.88 130 THR A O 1
ATOM 1032 N N . GLU A 1 131 ? -18.896 19.025 0.425 1.00 84.62 131 GLU A N 1
ATOM 1033 C CA . GLU A 1 131 ? -18.341 17.840 1.065 1.00 84.62 131 GLU A CA 1
ATOM 1034 C C . GLU A 1 131 ? -16.974 17.500 0.464 1.00 84.62 131 GLU A C 1
ATOM 1036 O O . GLU A 1 131 ? -16.726 17.695 -0.725 1.00 84.62 131 GLU A O 1
ATOM 1041 N N . LEU A 1 132 ? -16.072 17.035 1.323 1.00 88.06 132 LEU A N 1
ATOM 1042 C CA . LEU A 1 132 ? -14.795 16.451 0.927 1.00 88.06 132 LEU A CA 1
ATOM 1043 C C . LEU A 1 132 ? -15.003 14.939 0.894 1.00 88.06 132 LEU A C 1
ATOM 1045 O O . LEU A 1 132 ? -15.321 14.371 1.942 1.00 88.06 132 LEU A O 1
ATOM 1049 N N . LEU A 1 133 ? -14.849 14.306 -0.263 1.00 90.75 133 LEU A N 1
ATOM 1050 C CA . LEU A 1 133 ? -15.030 12.866 -0.432 1.00 90.75 133 LEU A CA 1
ATOM 1051 C C . LEU A 1 133 ? -13.768 12.257 -1.035 1.00 90.75 133 LEU A C 1
ATOM 1053 O O . LEU A 1 133 ? -13.165 12.825 -1.940 1.00 90.75 133 LEU A O 1
ATOM 1057 N N . SER A 1 134 ? -13.375 11.107 -0.503 1.00 93.06 134 SER A N 1
ATOM 1058 C CA . SER A 1 134 ? -12.355 10.231 -1.078 1.00 93.06 134 SER A CA 1
ATOM 1059 C C . SER A 1 134 ? -13.033 9.111 -1.873 1.00 93.06 134 SER A C 1
ATOM 1061 O O . SER A 1 134 ? -14.187 8.756 -1.616 1.00 93.06 134 SER A O 1
ATOM 1063 N N . ALA A 1 135 ? -12.302 8.473 -2.787 1.00 94.44 135 ALA A N 1
ATOM 1064 C CA . ALA A 1 135 ? -12.725 7.205 -3.376 1.00 94.44 135 ALA A CA 1
ATOM 1065 C C . ALA A 1 135 ? -13.038 6.131 -2.306 1.00 94.44 135 ALA A C 1
ATOM 1067 O O . ALA A 1 135 ? -13.914 5.287 -2.513 1.00 94.44 135 ALA A O 1
ATOM 1068 N N . LEU A 1 136 ? -12.399 6.197 -1.130 1.00 95.12 136 LEU A N 1
ATOM 1069 C CA . LEU A 1 136 ? -12.698 5.323 0.008 1.00 95.12 136 LEU A CA 1
ATOM 1070 C C . LEU A 1 136 ? -14.088 5.571 0.608 1.00 95.12 136 LEU A C 1
ATOM 1072 O O . LEU A 1 136 ? -14.722 4.621 1.065 1.00 95.12 136 LEU A O 1
ATOM 1076 N N . ASP A 1 137 ? -14.610 6.802 0.560 1.00 93.69 137 ASP A N 1
ATOM 1077 C CA . ASP A 1 137 ? -15.977 7.087 1.017 1.00 93.69 137 ASP A CA 1
ATOM 1078 C C . ASP A 1 137 ? -17.010 6.338 0.145 1.00 93.69 137 ASP A C 1
ATOM 1080 O O . ASP A 1 137 ? -18.011 5.842 0.665 1.00 93.69 137 ASP A O 1
ATOM 1084 N N . LEU A 1 138 ? -16.740 6.155 -1.159 1.00 93.88 138 LEU A N 1
ATOM 1085 C CA . LEU A 1 138 ? -17.598 5.373 -2.068 1.00 93.88 138 LEU A CA 1
ATOM 1086 C C . LEU A 1 138 ? -17.601 3.874 -1.731 1.00 93.88 138 LEU A C 1
ATOM 1088 O O . LEU A 1 138 ? -18.637 3.208 -1.812 1.00 93.88 138 LEU A O 1
ATOM 1092 N N . LEU A 1 139 ? -16.445 3.330 -1.347 1.00 95.38 139 LEU A N 1
ATOM 1093 C CA . LEU A 1 139 ? -16.342 1.942 -0.897 1.00 95.38 139 LEU A CA 1
ATOM 1094 C C . LEU A 1 139 ? -16.983 1.753 0.489 1.00 95.38 139 LEU A C 1
ATOM 1096 O O . LEU A 1 139 ? -17.639 0.736 0.722 1.00 95.38 139 LEU A O 1
ATOM 1100 N N . SER A 1 140 ? -16.843 2.744 1.376 1.00 93.88 140 SER A N 1
ATOM 1101 C CA . SER A 1 140 ? -17.442 2.765 2.717 1.00 93.88 140 SER A CA 1
ATOM 1102 C C . SER A 1 140 ? -18.971 2.799 2.653 1.00 93.88 140 SER A C 1
ATOM 1104 O O . SER A 1 140 ? -19.631 1.949 3.243 1.00 93.88 140 SER A O 1
ATOM 1106 N N . VAL A 1 141 ? -19.562 3.703 1.856 1.00 92.44 141 VAL A N 1
ATOM 1107 C CA . VAL A 1 141 ? -21.031 3.782 1.700 1.00 92.44 141 VAL A CA 1
ATOM 1108 C C . VAL A 1 141 ? -21.623 2.532 1.036 1.00 92.44 141 VAL A C 1
ATOM 1110 O O . VAL A 1 141 ? -22.783 2.200 1.262 1.00 92.44 141 VAL A O 1
ATOM 1113 N N . SER A 1 142 ? -20.816 1.805 0.257 1.00 92.75 142 SER A N 1
ATOM 1114 C CA . SER A 1 142 ? -21.182 0.513 -0.343 1.00 92.75 142 SER A CA 1
ATOM 1115 C C . SER A 1 142 ? -20.979 -0.678 0.607 1.00 92.75 142 SER A C 1
ATOM 1117 O O . SER A 1 142 ? -21.139 -1.826 0.193 1.00 92.75 142 SER A O 1
ATOM 1119 N N . ASN A 1 143 ? -20.608 -0.411 1.863 1.00 92.44 143 ASN A N 1
ATOM 1120 C CA . ASN A 1 143 ? -20.353 -1.384 2.919 1.00 92.44 143 ASN A CA 1
ATOM 1121 C C . ASN A 1 143 ? -19.207 -2.379 2.623 1.00 92.44 143 ASN A C 1
ATOM 1123 O O . ASN A 1 143 ? -19.173 -3.491 3.148 1.00 92.44 143 ASN A O 1
ATOM 1127 N N . LEU A 1 144 ? -18.247 -1.991 1.774 1.00 95.19 144 LEU A N 1
ATOM 1128 C CA . LEU A 1 144 ? -17.127 -2.851 1.363 1.00 95.19 144 LEU A CA 1
ATOM 1129 C C . LEU A 1 144 ? -15.876 -2.669 2.230 1.00 95.19 144 LEU A C 1
ATOM 1131 O O . LEU A 1 144 ? -15.112 -3.618 2.393 1.00 95.19 144 LEU A O 1
ATOM 1135 N N . ILE A 1 145 ? -15.671 -1.479 2.799 1.00 95.94 145 ILE A N 1
ATOM 1136 C CA . ILE A 1 145 ? -14.526 -1.165 3.667 1.00 95.94 145 ILE A CA 1
ATOM 1137 C C . ILE A 1 145 ? -14.965 -0.332 4.874 1.00 95.94 145 ILE A C 1
ATOM 1139 O O . ILE A 1 145 ? -15.969 0.372 4.820 1.00 95.94 145 ILE A O 1
ATOM 1143 N N . ASN A 1 146 ? -14.163 -0.348 5.934 1.00 96.69 146 ASN A N 1
ATOM 1144 C CA . ASN A 1 146 ? -14.263 0.559 7.071 1.00 96.69 146 ASN A CA 1
ATOM 1145 C C . ASN A 1 146 ? -13.217 1.667 6.914 1.00 96.69 146 ASN A C 1
ATOM 1147 O O . ASN A 1 146 ? -12.026 1.455 7.154 1.00 96.69 146 ASN A O 1
ATOM 1151 N N . TYR A 1 147 ? -13.659 2.850 6.495 1.00 95.75 147 TYR A N 1
ATOM 1152 C CA . TYR A 1 147 ? -12.785 4.012 6.357 1.00 95.75 147 TYR A CA 1
ATOM 1153 C C . TYR A 1 147 ? -12.602 4.718 7.710 1.00 95.75 147 TYR A C 1
ATOM 1155 O O . TYR A 1 147 ? -13.585 5.118 8.344 1.00 95.75 147 TYR A O 1
ATOM 1163 N N . PHE A 1 148 ? -11.352 4.863 8.156 1.00 95.00 148 PHE A N 1
ATOM 1164 C CA . PHE A 1 148 ? -10.995 5.457 9.449 1.00 95.00 148 PHE A CA 1
ATOM 1165 C C . PHE A 1 148 ? -9.787 6.400 9.332 1.00 95.00 148 PHE A C 1
ATOM 1167 O O . PHE A 1 148 ? -9.150 6.497 8.285 1.00 95.00 148 PHE A O 1
ATOM 1174 N N . GLY A 1 149 ? -9.478 7.126 10.411 1.00 91.25 149 GLY A N 1
ATOM 1175 C CA . GLY A 1 149 ? -8.269 7.955 10.494 1.00 91.25 149 GLY A CA 1
ATOM 1176 C C . GLY A 1 149 ? -8.265 9.201 9.602 1.00 91.25 149 GLY A C 1
ATOM 1177 O O . GLY A 1 149 ? -7.191 9.708 9.283 1.00 91.25 149 GLY A O 1
ATOM 1178 N N . ARG A 1 150 ? -9.438 9.683 9.174 1.00 89.69 150 ARG A N 1
ATOM 1179 C CA . ARG A 1 150 ? -9.603 10.901 8.366 1.00 89.69 150 ARG A CA 1
ATOM 1180 C C . ARG A 1 150 ? -9.657 12.159 9.234 1.00 89.69 150 ARG A C 1
ATOM 1182 O O . ARG A 1 150 ? -10.433 12.235 10.184 1.00 89.69 150 ARG A O 1
ATOM 1189 N N . GLN A 1 151 ? -8.920 13.189 8.816 1.00 84.81 151 GLN A N 1
ATOM 1190 C CA . GLN A 1 151 ? -8.792 14.447 9.554 1.00 84.81 151 GLN A CA 1
ATOM 1191 C C . GLN A 1 151 ? -9.755 15.501 9.003 1.00 84.81 151 GLN A C 1
ATOM 1193 O O . GLN A 1 151 ? -9.493 16.119 7.974 1.00 84.81 151 GLN A O 1
ATOM 1198 N N . ASP A 1 152 ? -10.870 15.728 9.701 1.00 76.31 152 ASP A N 1
ATOM 1199 C CA . ASP A 1 152 ? -11.877 16.719 9.287 1.00 76.31 152 ASP A CA 1
ATOM 1200 C C . ASP A 1 152 ? -11.436 18.168 9.558 1.00 76.31 152 ASP A C 1
ATOM 1202 O O . ASP A 1 152 ? -11.805 19.091 8.828 1.00 76.31 152 ASP A O 1
ATOM 1206 N N . GLN A 1 153 ? -10.631 18.385 10.602 1.00 78.75 153 GLN A N 1
ATOM 1207 C CA . GLN A 1 153 ? -10.106 19.702 10.952 1.00 78.75 153 GLN A CA 1
ATOM 1208 C C . GLN A 1 153 ? -8.692 19.894 10.409 1.00 78.75 153 GLN A C 1
ATOM 1210 O O . GLN A 1 153 ? -7.763 19.166 10.745 1.00 78.75 153 GLN A O 1
ATOM 1215 N N . VAL A 1 154 ? -8.514 20.952 9.618 1.00 73.00 154 VAL A N 1
ATOM 1216 C CA . VAL A 1 154 ? -7.221 21.280 9.000 1.00 73.00 154 VAL A CA 1
ATOM 1217 C C . VAL A 1 154 ? -6.190 21.780 10.021 1.00 73.00 154 VAL A C 1
ATOM 1219 O O . VAL A 1 154 ? -4.995 21.571 9.826 1.00 73.00 154 VAL A O 1
ATOM 1222 N N . ASP A 1 155 ? -6.642 22.428 11.099 1.00 79.75 155 ASP A N 1
ATOM 1223 C CA . ASP A 1 155 ? -5.786 23.151 12.055 1.00 79.75 155 ASP A CA 1
ATOM 1224 C C . ASP A 1 155 ? -5.601 22.461 13.415 1.00 79.75 155 ASP A C 1
ATOM 1226 O O . ASP A 1 155 ? -4.897 23.000 14.280 1.00 79.75 155 ASP A O 1
ATOM 1230 N N . ASN A 1 156 ? -6.241 21.309 13.621 1.00 84.12 156 ASN A N 1
ATOM 1231 C CA . ASN A 1 156 ? -6.190 20.531 14.855 1.00 84.12 156 ASN A CA 1
ATOM 1232 C C . ASN A 1 156 ? -6.383 19.049 14.519 1.00 84.12 156 ASN A C 1
ATOM 1234 O O . ASN A 1 156 ? -7.480 18.629 14.160 1.00 84.12 156 ASN A O 1
ATOM 1238 N N . VAL A 1 157 ? -5.311 18.267 14.626 1.00 89.44 157 VAL A N 1
ATOM 1239 C CA . VAL A 1 157 ? -5.327 16.836 14.313 1.00 89.44 157 VAL A CA 1
ATOM 1240 C C . VAL A 1 157 ? -5.559 16.074 15.600 1.00 89.44 157 VAL A C 1
ATOM 1242 O O . VAL A 1 157 ? -4.730 16.103 16.511 1.00 89.44 157 VAL A O 1
ATOM 1245 N N . GLN A 1 158 ? -6.688 15.384 15.665 1.00 90.44 158 GLN A N 1
ATOM 1246 C CA . GLN A 1 158 ? -7.037 14.512 16.772 1.00 90.44 158 GLN A CA 1
ATOM 1247 C C . GLN A 1 158 ? -7.122 13.081 16.253 1.00 90.44 158 GLN A C 1
ATOM 1249 O O . GLN A 1 158 ? -7.950 12.782 15.401 1.00 90.44 158 GLN A O 1
ATOM 1254 N N . VAL A 1 159 ? -6.248 12.216 16.760 1.00 92.12 159 VAL A N 1
ATOM 1255 C CA . VAL A 1 159 ? -6.171 10.808 16.370 1.00 92.12 159 VAL A CA 1
ATOM 1256 C C . VAL A 1 159 ? -6.861 9.972 17.444 1.00 92.12 159 VAL A C 1
ATOM 1258 O O . VAL A 1 159 ? -6.338 9.816 18.554 1.00 92.12 159 VAL A O 1
ATOM 1261 N N . SER A 1 160 ? -8.041 9.457 17.110 1.00 91.94 160 SER A N 1
ATOM 1262 C CA . SER A 1 160 ? -8.834 8.558 17.956 1.00 91.94 160 SER A CA 1
ATOM 1263 C C . SER A 1 160 ? -8.596 7.097 17.555 1.00 91.94 160 SER A C 1
ATOM 1265 O O . SER A 1 160 ? -8.565 6.810 16.356 1.00 91.94 160 SER A O 1
ATOM 1267 N N . PRO A 1 161 ? -8.428 6.163 18.508 1.00 94.44 161 PRO A N 1
ATOM 1268 C CA . PRO A 1 161 ? -8.256 4.752 18.187 1.00 94.44 161 PRO A CA 1
ATOM 1269 C C . PRO A 1 161 ? -9.588 4.038 17.948 1.00 94.44 161 PRO A C 1
ATOM 1271 O O . PRO A 1 161 ? -10.541 4.222 18.702 1.00 94.44 161 PRO A O 1
ATOM 1274 N N . VAL A 1 162 ? -9.606 3.113 16.989 1.00 95.75 162 VAL A N 1
ATOM 1275 C CA . VAL A 1 162 ? -10.608 2.041 16.937 1.00 95.75 162 VAL A CA 1
ATOM 1276 C C . VAL A 1 162 ? -10.185 0.966 17.942 1.00 95.75 162 VAL A C 1
ATOM 1278 O O . VAL A 1 162 ? -9.109 0.378 17.815 1.00 95.75 162 VAL A O 1
ATOM 1281 N N . LEU A 1 163 ? -11.002 0.718 18.964 1.00 95.75 163 LEU A N 1
ATOM 1282 C CA . LEU A 1 163 ? -10.680 -0.234 20.030 1.00 95.75 163 LEU A CA 1
ATOM 1283 C C . LEU A 1 163 ? -11.240 -1.618 19.692 1.00 95.75 163 LEU A C 1
ATOM 1285 O O . LEU A 1 163 ? -12.448 -1.830 19.752 1.00 95.75 163 LEU A O 1
ATOM 1289 N N . LEU A 1 164 ? -10.358 -2.556 19.351 1.00 96.50 164 LEU A N 1
ATOM 1290 C CA . LEU A 1 164 ? -10.686 -3.928 18.969 1.00 96.50 164 LEU A CA 1
ATOM 1291 C C . LEU A 1 164 ? -10.468 -4.886 20.142 1.00 96.50 164 LEU A C 1
ATOM 1293 O O . LEU A 1 164 ? -9.436 -4.832 20.816 1.00 96.50 164 LEU A O 1
ATOM 1297 N N . GLN A 1 165 ? -11.392 -5.821 20.344 1.00 95.69 165 GLN A N 1
ATOM 1298 C CA . GLN A 1 165 ? -11.258 -6.884 21.333 1.00 95.69 165 GLN A CA 1
ATOM 1299 C C . GLN A 1 165 ? -11.551 -8.257 20.722 1.00 95.69 165 GLN A C 1
ATOM 1301 O O . GLN A 1 165 ? -12.626 -8.491 20.173 1.00 95.69 165 GLN A O 1
ATOM 1306 N N . LYS A 1 166 ? -10.602 -9.188 20.873 1.00 96.38 166 LYS A N 1
ATOM 1307 C CA . LYS A 1 166 ? -10.750 -10.601 20.506 1.00 96.38 166 LYS A CA 1
ATOM 1308 C C . LYS A 1 166 ? -10.358 -11.488 21.684 1.00 96.38 166 LYS A C 1
ATOM 1310 O O . LYS A 1 166 ? -9.181 -11.577 22.044 1.00 96.38 166 LYS A O 1
ATOM 1315 N N . GLY A 1 167 ? -11.357 -12.104 22.315 1.00 94.06 167 GLY A N 1
ATOM 1316 C CA . GLY A 1 167 ? -11.169 -12.818 23.576 1.00 94.06 167 GLY A CA 1
ATOM 1317 C C . GLY A 1 167 ? -10.557 -11.899 24.641 1.00 94.06 167 GLY A C 1
ATOM 1318 O O . GLY A 1 167 ? -11.102 -10.838 24.953 1.00 94.06 167 GLY A O 1
ATOM 1319 N N . GLY A 1 168 ? -9.405 -12.296 25.184 1.00 92.88 168 GLY A N 1
ATOM 1320 C CA . GLY A 1 168 ? -8.616 -11.503 26.132 1.00 92.88 168 GLY A CA 1
ATOM 1321 C C . GLY A 1 168 ? -7.648 -10.493 25.500 1.00 92.88 168 GLY A C 1
ATOM 1322 O O . GLY A 1 168 ? -7.026 -9.728 26.232 1.00 92.88 168 GLY A O 1
ATOM 1323 N N . THR A 1 169 ? -7.491 -10.475 24.174 1.00 95.94 169 THR A N 1
ATOM 1324 C CA . THR A 1 169 ? -6.577 -9.552 23.483 1.00 95.94 169 THR A CA 1
ATOM 1325 C C . THR A 1 169 ? -7.291 -8.254 23.125 1.00 95.94 169 THR A C 1
ATOM 1327 O O . THR A 1 169 ? -8.366 -8.278 22.525 1.00 95.94 169 THR A O 1
ATOM 1330 N N . LYS A 1 170 ? -6.668 -7.126 23.478 1.00 95.94 170 LYS A N 1
ATOM 1331 C CA . LYS A 1 170 ? -7.161 -5.763 23.259 1.00 95.94 170 LYS A CA 1
ATOM 1332 C C . LYS A 1 170 ? -6.178 -4.991 22.379 1.00 95.94 170 LYS A C 1
ATOM 1334 O O . LYS A 1 170 ? -5.000 -4.894 22.722 1.00 95.94 170 LYS A O 1
ATOM 1339 N N . VAL A 1 171 ? -6.652 -4.443 21.263 1.00 97.12 171 VAL A N 1
ATOM 1340 C CA . VAL A 1 171 ? -5.842 -3.696 20.289 1.00 97.12 171 VAL A CA 1
ATOM 1341 C C . VAL A 1 171 ? -6.440 -2.310 20.077 1.00 97.12 171 VAL A C 1
ATOM 1343 O O . VAL A 1 171 ? -7.625 -2.186 19.794 1.00 97.12 171 VAL A O 1
ATOM 1346 N N . ALA A 1 172 ? -5.625 -1.269 20.220 1.00 96.69 172 ALA A N 1
ATOM 1347 C CA . ALA A 1 172 ? -5.990 0.102 19.894 1.00 96.69 172 ALA A CA 1
ATOM 1348 C C . ALA A 1 172 ? -5.393 0.452 18.525 1.00 96.69 172 ALA A C 1
ATOM 1350 O O . ALA A 1 172 ? -4.176 0.591 18.386 1.00 96.69 172 ALA A O 1
ATOM 1351 N N . LEU A 1 173 ? -6.252 0.544 17.509 1.00 97.62 173 LEU A N 1
ATOM 1352 C CA . LEU A 1 173 ? -5.867 0.833 16.132 1.00 97.62 173 LEU A CA 1
ATOM 1353 C C . LEU A 1 173 ? -5.994 2.334 15.856 1.00 97.62 173 LEU A C 1
ATOM 1355 O O . LEU A 1 173 ? -7.090 2.861 15.675 1.00 97.62 173 LEU A O 1
ATOM 1359 N N . TYR A 1 174 ? -4.858 3.016 15.812 1.00 97.31 174 TYR A N 1
ATOM 1360 C CA . TYR A 1 174 ? -4.733 4.418 15.441 1.00 97.31 174 TYR A CA 1
ATOM 1361 C C . TYR A 1 174 ? -4.473 4.539 13.940 1.00 97.31 174 TYR A C 1
ATOM 1363 O O . TYR A 1 174 ? -3.631 3.827 13.391 1.00 97.31 174 TYR A O 1
ATOM 1371 N N . GLY A 1 175 ? -5.163 5.467 13.280 1.00 96.25 175 GLY A N 1
ATOM 1372 C CA . GLY A 1 175 ? -4.990 5.742 11.856 1.00 96.25 175 GLY A CA 1
ATOM 1373 C C . GLY A 1 175 ? -4.863 7.230 11.592 1.00 96.25 175 GLY A C 1
ATOM 1374 O O . GLY A 1 175 ? -5.586 8.029 12.185 1.00 96.25 175 GLY A O 1
ATOM 1375 N N . MET A 1 176 ? -3.960 7.597 10.692 1.00 95.19 176 MET A N 1
ATOM 1376 C CA . MET A 1 176 ? -3.816 8.954 10.186 1.00 95.19 176 MET A CA 1
ATOM 1377 C C . MET A 1 176 ? -3.670 8.901 8.670 1.00 95.19 176 MET A C 1
ATOM 1379 O O . MET A 1 176 ? -2.614 8.534 8.159 1.00 95.19 176 MET A O 1
ATOM 1383 N N . GLY A 1 177 ? -4.736 9.270 7.964 1.00 94.81 177 GLY A N 1
ATOM 1384 C CA . GLY A 1 177 ? -4.696 9.447 6.521 1.00 94.81 177 GLY A CA 1
ATOM 1385 C C . GLY A 1 177 ? -3.727 10.551 6.107 1.00 94.81 177 GLY A C 1
ATOM 1386 O O . GLY A 1 177 ? -3.358 11.406 6.923 1.00 94.81 177 GLY A O 1
ATOM 1387 N N . SER A 1 178 ? -3.300 10.506 4.847 1.00 94.75 178 SER A N 1
ATOM 1388 C CA . SER A 1 178 ? -2.242 11.380 4.346 1.00 94.75 178 SER A CA 1
ATOM 1389 C C . SER A 1 178 ? -2.574 12.862 4.512 1.00 94.75 178 SER A C 1
ATOM 1391 O O . SER A 1 178 ? -3.682 13.340 4.257 1.00 94.75 178 SER A O 1
ATOM 1393 N N . MET A 1 179 ? -1.574 13.615 4.945 1.00 92.50 179 MET A N 1
ATOM 1394 C CA . MET A 1 179 ? -1.556 15.067 4.972 1.00 92.50 179 MET A CA 1
ATOM 1395 C C . MET A 1 179 ? -0.283 15.550 4.278 1.00 92.50 179 MET A C 1
ATOM 1397 O O . MET A 1 179 ? 0.707 14.836 4.215 1.00 92.50 179 MET A O 1
ATOM 1401 N N . ARG A 1 180 ? -0.256 16.796 3.800 1.00 91.56 180 ARG A N 1
ATOM 1402 C CA . ARG A 1 180 ? 1.002 17.373 3.296 1.00 91.56 180 ARG A CA 1
ATOM 1403 C C . ARG A 1 180 ? 2.052 17.391 4.414 1.00 91.56 180 ARG A C 1
ATOM 1405 O O . ARG A 1 180 ? 1.791 18.008 5.454 1.00 91.56 180 ARG A O 1
ATOM 1412 N N . ASP A 1 181 ? 3.224 16.799 4.185 1.00 91.25 181 ASP A N 1
ATOM 1413 C CA . ASP A 1 181 ? 4.243 16.588 5.226 1.00 91.25 181 ASP A CA 1
ATOM 1414 C C . ASP A 1 181 ? 4.648 17.895 5.923 1.00 91.25 181 ASP A C 1
ATOM 1416 O O . ASP A 1 181 ? 4.628 17.986 7.151 1.00 91.25 181 ASP A O 1
ATOM 1420 N N . GLU A 1 182 ? 4.905 18.964 5.160 1.00 89.75 182 GLU A N 1
ATOM 1421 C CA . GLU A 1 182 ? 5.264 20.277 5.719 1.00 89.75 182 GLU A CA 1
ATOM 1422 C C . GLU A 1 182 ? 4.204 20.820 6.687 1.00 89.75 182 GLU A C 1
ATOM 1424 O O . GLU A 1 182 ? 4.510 21.452 7.708 1.00 89.75 182 GLU A O 1
ATOM 1429 N N . ARG A 1 183 ? 2.925 20.589 6.363 1.00 89.75 183 ARG A N 1
ATOM 1430 C CA . ARG A 1 183 ? 1.798 21.006 7.200 1.00 89.75 183 ARG A CA 1
ATOM 1431 C C . ARG A 1 183 ? 1.761 20.170 8.469 1.00 89.75 183 ARG A C 1
ATOM 1433 O O . ARG A 1 183 ? 1.614 20.751 9.546 1.00 89.75 183 ARG A O 1
ATOM 1440 N N . LEU A 1 184 ? 1.884 18.850 8.349 1.00 91.12 184 LEU A N 1
ATOM 1441 C CA . LEU A 1 184 ? 1.887 17.950 9.497 1.00 91.12 184 LEU A CA 1
ATOM 1442 C C . LEU A 1 184 ? 3.043 18.285 10.444 1.00 91.12 184 LEU A C 1
ATOM 1444 O O . LEU A 1 184 ? 2.825 18.457 11.642 1.00 91.12 184 LEU A O 1
ATOM 1448 N N . ASN A 1 185 ? 4.240 18.506 9.903 1.00 90.19 185 ASN A N 1
ATOM 1449 C CA . ASN A 1 185 ? 5.430 18.894 10.652 1.00 90.19 185 ASN A CA 1
ATOM 1450 C C . ASN A 1 185 ? 5.207 20.207 11.427 1.00 90.19 185 ASN A C 1
ATOM 1452 O O . ASN A 1 185 ? 5.446 20.278 12.635 1.00 90.19 185 ASN A O 1
ATOM 1456 N N . ARG A 1 186 ? 4.633 21.230 10.773 1.00 89.94 186 ARG A N 1
ATOM 1457 C CA . ARG A 1 186 ? 4.250 22.491 11.432 1.00 89.94 186 ARG A CA 1
ATOM 1458 C C . ARG A 1 186 ? 3.228 22.275 12.550 1.00 89.94 186 ARG A C 1
ATOM 1460 O O . ARG A 1 186 ? 3.326 22.914 13.599 1.00 89.94 186 ARG A O 1
ATOM 1467 N N . MET A 1 187 ? 2.243 21.401 12.349 1.00 90.44 187 MET A N 1
ATOM 1468 C CA . MET A 1 187 ? 1.245 21.095 13.377 1.00 90.44 187 MET A CA 1
ATOM 1469 C C . MET A 1 187 ? 1.837 20.334 14.559 1.00 90.44 187 MET A C 1
ATOM 1471 O O . MET A 1 187 ? 1.485 20.630 15.702 1.00 90.44 187 MET A O 1
ATOM 1475 N N . TRP A 1 188 ? 2.783 19.431 14.309 1.00 89.62 188 TRP A N 1
ATOM 1476 C CA . TRP A 1 188 ? 3.504 18.720 15.358 1.00 89.62 188 TRP A CA 1
ATOM 1477 C C . TRP A 1 188 ? 4.325 19.678 16.220 1.00 89.62 188 TRP A C 1
ATOM 1479 O O . TRP A 1 188 ? 4.187 19.693 17.444 1.00 89.62 188 TRP A O 1
ATOM 1489 N N . GLN A 1 189 ? 5.107 20.558 15.583 1.00 88.69 189 GLN A N 1
ATOM 1490 C CA . GLN A 1 189 ? 5.877 21.603 16.268 1.00 88.69 189 GLN A CA 1
ATOM 1491 C C . GLN A 1 189 ? 4.971 22.551 17.064 1.00 88.69 189 GLN A C 1
ATOM 1493 O O . GLN A 1 189 ? 5.299 22.952 18.181 1.00 88.69 189 GLN A O 1
ATOM 1498 N N . GLY A 1 190 ? 3.798 22.870 16.512 1.00 90.81 190 GLY A N 1
ATOM 1499 C CA . GLY A 1 190 ? 2.769 23.675 17.165 1.00 90.81 190 GLY A CA 1
ATOM 1500 C C . GLY A 1 190 ? 1.980 22.957 18.266 1.00 90.81 190 GLY A C 1
ATOM 1501 O O . GLY A 1 190 ? 1.083 23.576 18.832 1.00 90.81 190 GLY A O 1
ATOM 1502 N N . LYS A 1 191 ? 2.272 21.679 18.569 1.00 90.19 191 LYS A N 1
ATOM 1503 C CA . LYS A 1 191 ? 1.528 20.835 19.530 1.00 90.19 191 LYS A CA 1
ATOM 1504 C C . LYS A 1 191 ? 0.023 20.744 19.227 1.00 90.19 191 LYS A C 1
ATOM 1506 O O . LYS A 1 191 ? -0.808 20.679 20.133 1.00 90.19 191 LYS A O 1
ATOM 1511 N N . LYS A 1 192 ? -0.320 20.756 17.938 1.00 91.75 192 LYS A N 1
ATOM 1512 C CA . LYS A 1 192 ? -1.690 20.664 17.404 1.00 91.75 192 LYS A CA 1
ATOM 1513 C C . LYS A 1 192 ? -2.085 19.246 16.983 1.00 91.75 192 LYS A C 1
ATOM 1515 O O . LYS A 1 192 ? -3.182 19.056 16.473 1.00 91.75 192 LYS A O 1
ATOM 1520 N N . VAL A 1 193 ? -1.195 18.275 17.182 1.00 92.19 193 VAL A N 1
ATOM 1521 C CA . VAL A 1 193 ? -1.464 16.848 16.985 1.00 92.19 193 VAL A CA 1
ATOM 1522 C C . VAL A 1 193 ? -1.685 16.218 18.355 1.00 92.19 193 VAL A C 1
ATOM 1524 O O . VAL A 1 193 ? -0.828 16.329 19.235 1.00 92.19 193 VAL A O 1
ATOM 1527 N N . LYS A 1 194 ? -2.845 15.595 18.559 1.00 92.62 194 LYS A N 1
ATOM 1528 C CA . LYS A 1 194 ? -3.242 14.969 19.823 1.00 92.62 194 LYS A CA 1
ATOM 1529 C C . LYS A 1 194 ? -3.681 13.537 19.575 1.00 92.62 194 LYS A C 1
ATOM 1531 O O . LYS A 1 194 ? -4.544 13.291 18.742 1.00 92.62 194 LYS A O 1
ATOM 1536 N N . PHE A 1 195 ? -3.131 12.614 20.351 1.00 93.12 195 PHE A N 1
ATOM 1537 C CA . PHE A 1 195 ? -3.561 11.222 20.367 1.00 93.12 195 PHE A CA 1
ATOM 1538 C C . PHE A 1 195 ? -4.470 11.005 21.569 1.00 93.12 195 PHE A C 1
ATOM 1540 O O . PHE A 1 195 ? -4.065 11.271 22.704 1.00 93.12 195 PHE A O 1
ATOM 1547 N N . LEU A 1 196 ? -5.693 10.540 21.326 1.00 92.06 196 LEU A N 1
ATOM 1548 C CA . LEU A 1 196 ? -6.590 10.150 22.405 1.00 92.06 196 LEU A CA 1
ATOM 1549 C C . LEU A 1 196 ? -6.214 8.763 22.905 1.00 92.06 196 LEU A C 1
ATOM 1551 O O . LEU A 1 196 ? -5.943 7.855 22.121 1.00 92.06 196 LEU A O 1
ATOM 1555 N N . ARG A 1 197 ? -6.202 8.583 24.220 1.00 91.12 197 ARG A N 1
ATOM 1556 C CA . ARG A 1 197 ? -5.939 7.281 24.829 1.00 91.12 197 ARG A CA 1
ATOM 1557 C C . ARG A 1 197 ? -7.231 6.749 25.441 1.00 91.12 197 ARG A C 1
ATOM 1559 O O . ARG A 1 197 ? -7.975 7.552 26.005 1.00 91.12 197 ARG A O 1
ATOM 1566 N N . 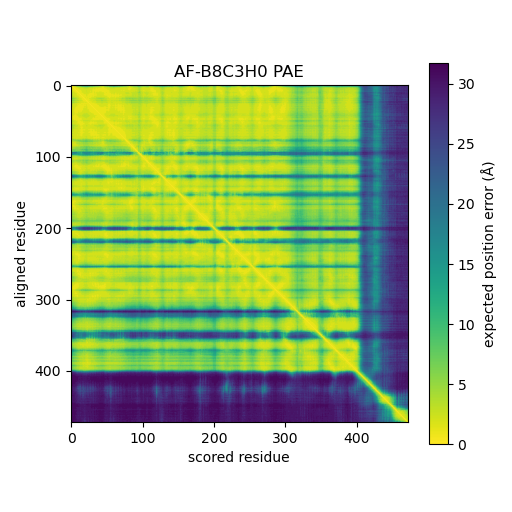PRO A 1 198 ? -7.501 5.437 25.328 1.00 88.25 198 PRO A N 1
ATOM 1567 C CA . PRO A 1 198 ? -8.563 4.827 26.114 1.00 88.25 198 PRO A CA 1
ATOM 1568 C C . PRO A 1 198 ? -8.278 5.034 27.607 1.00 88.25 198 PRO A C 1
ATOM 1570 O O . PRO A 1 198 ? -7.114 5.148 28.005 1.00 88.25 198 PRO A O 1
ATOM 1573 N N . GLU A 1 199 ? -9.334 5.093 28.420 1.00 82.00 199 GLU A N 1
ATOM 1574 C CA . GLU A 1 199 ? -9.193 5.136 29.877 1.00 82.00 199 GLU A CA 1
ATOM 1575 C C . GLU A 1 199 ? -8.382 3.927 30.370 1.00 82.00 199 GLU A C 1
ATOM 1577 O O . GLU A 1 199 ? -8.424 2.847 29.772 1.00 82.00 199 GLU A O 1
ATOM 1582 N N . GLU A 1 200 ? -7.582 4.136 31.420 1.00 65.06 200 GLU A N 1
ATOM 1583 C CA . GLU A 1 200 ? -6.704 3.094 31.951 1.00 65.06 200 GLU A CA 1
ATOM 1584 C C . GLU A 1 200 ? -7.540 1.910 32.459 1.00 65.06 200 GLU A C 1
ATOM 1586 O O . GLU A 1 200 ? -8.398 2.059 33.326 1.00 65.06 200 GLU A O 1
ATOM 1591 N N . ASP A 1 201 ? -7.278 0.736 31.888 1.00 61.69 201 ASP A N 1
ATOM 1592 C CA . ASP A 1 201 ? -7.927 -0.536 32.198 1.00 61.69 201 ASP A CA 1
ATOM 1593 C C . ASP A 1 201 ? -6.852 -1.516 32.699 1.00 61.69 201 ASP A C 1
ATOM 1595 O O . ASP A 1 201 ? -5.682 -1.418 32.310 1.00 61.69 201 ASP A O 1
ATOM 1599 N N . ASP A 1 202 ? -7.241 -2.483 33.531 1.00 57.22 202 ASP A N 1
ATOM 1600 C CA . ASP A 1 202 ? -6.358 -3.503 34.114 1.00 57.22 202 ASP A CA 1
ATOM 1601 C C . ASP A 1 202 ? -5.622 -4.320 33.028 1.00 57.22 202 ASP A C 1
ATOM 1603 O O . ASP A 1 202 ? -4.520 -4.831 33.246 1.00 57.22 202 ASP A O 1
ATOM 1607 N N . ASN A 1 203 ? -6.209 -4.410 31.826 1.00 63.16 203 ASN A N 1
ATOM 1608 C CA . ASN A 1 203 ? -5.605 -5.029 30.647 1.00 63.16 203 ASN A CA 1
ATOM 1609 C C . ASN A 1 203 ? -5.069 -3.971 29.671 1.00 63.16 203 ASN A C 1
ATOM 1611 O O . ASN A 1 203 ? -5.837 -3.304 28.977 1.00 63.16 203 ASN A O 1
ATOM 1615 N N . ARG A 1 204 ? -3.737 -3.879 29.559 1.00 86.25 204 ARG A N 1
ATOM 1616 C CA . ARG A 1 204 ? -3.049 -2.964 28.634 1.00 86.25 204 ARG A CA 1
ATOM 1617 C C . ARG A 1 204 ? -3.375 -3.269 27.164 1.00 86.25 204 ARG A C 1
ATOM 1619 O O . ARG A 1 204 ? -3.257 -4.409 26.717 1.00 86.25 204 ARG A O 1
ATOM 1626 N N . TRP A 1 205 ? -3.720 -2.217 26.425 1.00 93.62 205 TRP A N 1
ATOM 1627 C CA . TRP A 1 205 ? -3.930 -2.218 24.976 1.00 93.62 205 TRP A CA 1
ATOM 1628 C C . TRP A 1 205 ? -2.614 -2.386 24.212 1.00 93.62 205 TRP A C 1
ATOM 1630 O O . TRP A 1 205 ? -1.624 -1.739 24.560 1.00 93.62 205 TRP A O 1
ATOM 1640 N N . PHE A 1 206 ? -2.627 -3.204 23.156 1.00 96.31 206 PHE A N 1
ATOM 1641 C CA . PHE A 1 206 ? -1.583 -3.217 22.131 1.00 96.31 206 PHE A CA 1
ATOM 1642 C C . PHE A 1 206 ? -1.870 -2.124 21.096 1.00 96.31 206 PHE A C 1
ATOM 1644 O O . PHE A 1 206 ? -2.938 -2.116 20.486 1.00 96.31 206 PHE A O 1
ATOM 1651 N N . ASN A 1 207 ? -0.943 -1.191 20.908 1.00 96.56 207 ASN A N 1
ATOM 1652 C CA . ASN A 1 207 ? -1.172 0.045 20.166 1.00 96.56 207 ASN A CA 1
ATOM 1653 C C . ASN A 1 207 ? -0.534 -0.040 18.778 1.00 96.56 207 ASN A C 1
ATOM 1655 O O . ASN A 1 207 ? 0.692 -0.118 18.651 1.00 96.56 207 ASN A O 1
ATOM 1659 N N . ILE A 1 208 ? -1.375 -0.005 17.745 1.00 98.00 208 ILE A N 1
ATOM 1660 C CA . ILE A 1 208 ? -0.950 0.040 16.344 1.00 98.00 208 ILE A CA 1
ATOM 1661 C C . ILE A 1 208 ? -1.182 1.447 15.825 1.00 98.00 208 ILE A C 1
ATOM 1663 O O . ILE A 1 208 ? -2.297 1.949 15.934 1.00 98.00 208 ILE A O 1
ATOM 1667 N N . PHE A 1 209 ? -0.173 2.056 15.212 1.00 97.94 209 PHE A N 1
ATOM 1668 C CA . PHE A 1 209 ? -0.326 3.321 14.505 1.00 97.94 209 PHE A CA 1
ATOM 1669 C C . PHE A 1 209 ? -0.085 3.150 13.011 1.00 97.94 209 PHE A C 1
ATOM 1671 O O . PHE A 1 209 ? 0.991 2.741 12.595 1.00 97.94 209 PHE A O 1
ATOM 1678 N N . THR A 1 210 ? -1.095 3.477 12.214 1.00 98.06 210 THR A N 1
ATOM 1679 C CA . THR A 1 210 ? -1.059 3.405 10.753 1.00 98.06 210 THR A CA 1
ATOM 1680 C C . THR A 1 210 ? -0.992 4.817 10.194 1.00 98.06 210 THR A C 1
ATOM 1682 O O . THR A 1 210 ? -1.855 5.640 10.511 1.00 98.06 210 THR A O 1
ATOM 1685 N N . LEU A 1 211 ? 0.016 5.106 9.375 1.00 97.19 211 LEU A N 1
ATOM 1686 C CA . LEU A 1 211 ? 0.181 6.403 8.722 1.00 97.19 211 LEU A CA 1
ATOM 1687 C C . LEU A 1 211 ? 0.635 6.250 7.275 1.00 97.19 211 LEU A C 1
ATOM 1689 O O . LEU A 1 211 ? 1.221 5.235 6.910 1.00 97.19 211 LEU A O 1
ATOM 1693 N N . HIS A 1 212 ? 0.414 7.301 6.493 1.00 97.44 212 HIS A N 1
ATOM 1694 C CA . HIS A 1 212 ? 0.788 7.367 5.087 1.00 97.44 212 HIS A CA 1
ATOM 1695 C C . HIS A 1 212 ? 1.512 8.690 4.806 1.00 97.44 212 HIS A C 1
ATOM 1697 O O . HIS A 1 212 ? 0.860 9.696 4.529 1.00 97.44 212 HIS A O 1
ATOM 1703 N N . GLN A 1 213 ? 2.832 8.734 5.008 1.00 95.25 213 GLN A N 1
ATOM 1704 C CA . GLN A 1 213 ? 3.664 9.950 4.957 1.00 95.25 213 GLN A CA 1
ATOM 1705 C C . GLN A 1 213 ? 5.091 9.621 4.506 1.00 95.25 213 GLN A C 1
ATOM 1707 O O . GLN A 1 213 ? 5.553 8.496 4.701 1.00 95.25 213 GLN A O 1
ATOM 1712 N N . ASN A 1 214 ? 5.829 10.627 4.035 1.00 94.25 214 ASN A N 1
ATOM 1713 C CA . ASN A 1 214 ? 7.259 10.490 3.765 1.00 94.25 214 ASN A CA 1
ATOM 1714 C C . ASN A 1 214 ? 8.031 10.107 5.036 1.00 94.25 214 ASN A C 1
ATOM 1716 O O . ASN A 1 214 ? 7.865 10.724 6.097 1.00 94.25 214 ASN A O 1
ATOM 1720 N N . ARG A 1 215 ? 8.915 9.109 4.938 1.00 90.81 215 ARG A N 1
ATOM 1721 C CA . ARG A 1 215 ? 9.800 8.697 6.037 1.00 90.81 215 ARG A CA 1
ATOM 1722 C C . ARG A 1 215 ? 11.106 9.492 5.997 1.00 90.81 215 ARG A C 1
ATOM 1724 O O . ARG A 1 215 ? 11.614 9.835 4.929 1.00 90.81 215 ARG A O 1
ATOM 1731 N N . ASP A 1 216 ? 11.678 9.794 7.166 1.00 80.88 216 ASP A N 1
ATOM 1732 C CA . ASP A 1 216 ? 12.982 10.465 7.230 1.00 80.88 216 ASP A CA 1
ATOM 1733 C C . ASP A 1 216 ? 14.123 9.543 6.767 1.00 80.88 216 ASP A C 1
ATOM 1735 O O . ASP A 1 216 ? 14.718 8.795 7.541 1.00 80.88 216 ASP A O 1
ATOM 1739 N N . LEU A 1 217 ? 14.422 9.624 5.472 1.00 72.81 217 LEU A N 1
ATOM 1740 C CA . LEU A 1 217 ? 15.553 8.972 4.809 1.00 72.81 217 LEU A CA 1
ATOM 1741 C C . LEU A 1 217 ? 16.602 10.007 4.366 1.00 72.81 217 LEU A C 1
ATOM 1743 O O . LEU A 1 217 ? 17.304 9.822 3.375 1.00 72.81 217 LEU A O 1
ATOM 1747 N N . GLY A 1 218 ? 16.691 11.139 5.079 1.00 67.25 218 GLY A N 1
ATOM 1748 C CA . GLY A 1 218 ? 17.545 12.268 4.699 1.00 67.25 218 GLY A CA 1
ATOM 1749 C C . GLY A 1 218 ? 16.880 13.262 3.738 1.00 67.25 218 GLY A C 1
ATOM 1750 O O . GLY A 1 218 ? 17.546 14.183 3.265 1.00 67.25 218 GLY A O 1
ATOM 1751 N N . ARG A 1 219 ? 15.564 13.140 3.503 1.00 61.72 219 ARG A N 1
ATOM 1752 C CA . ARG A 1 219 ? 14.743 13.995 2.611 1.00 61.72 219 ARG A CA 1
ATOM 1753 C C . ARG A 1 219 ? 14.546 15.441 3.118 1.00 61.72 219 ARG A C 1
ATOM 1755 O O . ARG A 1 219 ? 13.863 16.247 2.494 1.00 61.72 219 ARG A O 1
ATOM 1762 N N . GLY A 1 220 ? 15.177 15.802 4.238 1.00 63.53 220 GLY A N 1
ATOM 1763 C CA . GLY A 1 220 ? 15.114 17.128 4.855 1.00 63.53 220 GLY A CA 1
ATOM 1764 C C . GLY A 1 220 ? 14.102 17.208 6.000 1.00 63.53 220 GLY A C 1
ATOM 1765 O O . GLY A 1 220 ? 13.121 16.478 6.056 1.00 63.53 220 GLY A O 1
ATOM 1766 N N . SER A 1 221 ? 14.325 18.126 6.944 1.00 71.00 221 SER A N 1
ATOM 1767 C CA . SER A 1 221 ? 13.630 18.118 8.242 1.00 71.00 221 SER A CA 1
ATOM 1768 C C . SER A 1 221 ? 12.137 18.473 8.213 1.00 71.00 221 SER A C 1
ATOM 1770 O O . SER A 1 221 ? 11.489 18.380 9.256 1.00 71.00 221 SER A O 1
ATOM 1772 N N . LYS A 1 222 ? 11.594 18.914 7.069 1.00 82.19 222 LYS A N 1
ATOM 1773 C CA . LYS A 1 222 ? 10.211 19.410 6.942 1.00 82.19 222 LYS A CA 1
ATOM 1774 C C . LYS A 1 222 ? 9.303 18.569 6.041 1.00 82.19 222 LYS A C 1
ATOM 1776 O O . LYS A 1 222 ? 8.099 18.610 6.263 1.00 82.19 222 LYS A O 1
ATOM 1781 N N . ASN A 1 223 ? 9.861 17.794 5.112 1.00 86.44 223 ASN A N 1
ATOM 1782 C CA . ASN A 1 223 ? 9.106 17.036 4.100 1.00 86.44 223 ASN A CA 1
ATOM 1783 C C . ASN A 1 223 ? 9.008 15.550 4.463 1.00 86.44 223 ASN A C 1
ATOM 1785 O O . ASN A 1 223 ? 9.029 14.688 3.597 1.00 86.44 223 ASN A O 1
ATOM 1789 N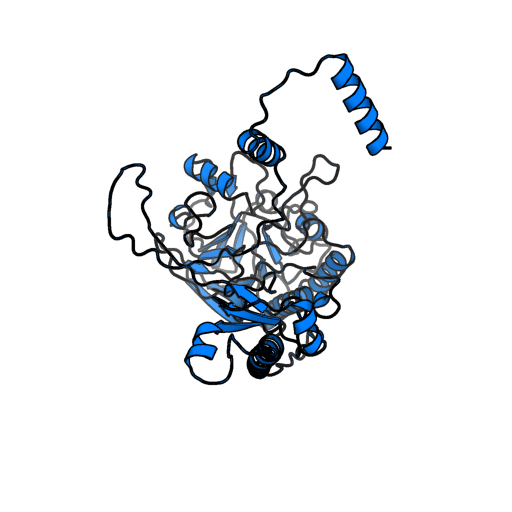 N . CYS A 1 224 ? 9.004 15.246 5.758 1.00 89.31 224 CYS A N 1
ATOM 1790 C CA . CYS A 1 224 ? 8.875 13.891 6.268 1.00 89.31 224 CYS A CA 1
ATOM 1791 C C . CYS A 1 224 ? 8.391 13.902 7.719 1.00 89.31 224 CYS A C 1
ATOM 1793 O O . CYS A 1 224 ? 8.506 14.909 8.441 1.00 89.31 224 CYS A O 1
ATOM 1795 N N . VAL A 1 225 ? 7.897 12.745 8.152 1.00 90.38 225 VAL A N 1
ATOM 1796 C CA . VAL A 1 225 ? 7.634 12.433 9.553 1.00 90.38 225 VAL A CA 1
ATOM 1797 C C . VAL A 1 225 ? 8.865 11.770 10.163 1.00 90.38 225 VAL A C 1
ATOM 1799 O O . VAL A 1 225 ? 9.390 10.778 9.659 1.00 90.38 225 VAL A O 1
ATOM 1802 N N . HIS A 1 226 ? 9.309 12.325 11.290 1.00 89.94 226 HIS A N 1
ATOM 1803 C CA . HIS A 1 226 ? 10.432 11.805 12.068 1.00 89.94 226 HIS A CA 1
ATOM 1804 C C . HIS A 1 226 ? 9.930 10.766 13.065 1.00 89.94 226 HIS A C 1
ATOM 1806 O O . HIS A 1 226 ? 8.890 10.965 13.689 1.00 89.94 226 HIS A O 1
ATOM 1812 N N . GLU A 1 227 ? 10.700 9.707 13.309 1.00 90.69 227 GLU A N 1
ATOM 1813 C CA . GLU A 1 227 ? 10.330 8.685 14.304 1.00 90.69 227 GLU A CA 1
ATOM 1814 C C . GLU A 1 227 ? 10.139 9.286 15.709 1.00 90.69 227 GLU A C 1
ATOM 1816 O O . GLU A 1 227 ? 9.254 8.866 16.446 1.00 90.69 227 GLU A O 1
ATOM 1821 N N . SER A 1 228 ? 10.885 10.346 16.047 1.00 89.00 228 SER A N 1
ATOM 1822 C CA . SER A 1 228 ? 10.762 11.079 17.318 1.00 89.00 228 SER A CA 1
ATOM 1823 C C . SER A 1 228 ? 9.437 11.828 17.492 1.00 89.00 228 SER A C 1
ATOM 1825 O O . SER A 1 228 ? 9.151 12.333 18.575 1.00 89.00 228 SER A O 1
ATOM 1827 N N . MET A 1 229 ? 8.670 12.007 16.415 1.00 90.44 229 MET A N 1
ATOM 1828 C CA . MET A 1 229 ? 7.342 12.610 16.491 1.00 90.44 229 MET A CA 1
ATOM 1829 C C . MET A 1 229 ? 6.342 11.608 17.065 1.00 90.44 229 MET A C 1
ATOM 1831 O O . MET A 1 229 ? 5.468 12.002 17.832 1.00 90.44 229 MET A O 1
ATOM 1835 N N . ILE A 1 230 ? 6.497 10.323 16.745 1.00 92.62 230 ILE A N 1
ATOM 1836 C CA . ILE A 1 230 ? 5.554 9.269 17.109 1.00 92.62 230 ILE A CA 1
ATOM 1837 C C . ILE A 1 230 ? 5.604 9.014 18.626 1.00 92.62 230 ILE A C 1
ATOM 1839 O O . ILE A 1 230 ? 6.692 8.907 19.194 1.00 92.62 230 ILE A O 1
ATOM 1843 N N . PRO A 1 231 ? 4.449 8.900 19.310 1.00 91.62 231 PRO A N 1
ATOM 1844 C CA . PRO A 1 231 ? 4.439 8.652 20.745 1.00 91.62 231 PRO A CA 1
ATOM 1845 C C . PRO A 1 231 ? 5.102 7.321 21.134 1.00 91.62 231 PRO A C 1
ATOM 1847 O O . PRO A 1 231 ? 4.761 6.269 20.600 1.00 91.62 231 PRO A O 1
ATOM 1850 N N . GLU A 1 232 ? 5.976 7.351 22.142 1.00 91.25 232 GLU A N 1
ATOM 1851 C CA . GLU A 1 232 ? 6.740 6.180 22.616 1.00 91.25 232 GLU A CA 1
ATOM 1852 C C . GLU A 1 232 ? 5.874 5.039 23.179 1.00 91.25 232 GLU A C 1
ATOM 1854 O O . GLU A 1 232 ? 6.350 3.924 23.345 1.00 91.25 232 GLU A O 1
ATOM 1859 N N . TRP A 1 233 ? 4.604 5.292 23.500 1.00 91.62 233 TRP A N 1
ATOM 1860 C CA . TRP A 1 233 ? 3.693 4.258 24.001 1.00 91.62 233 TRP A CA 1
ATOM 1861 C C . TRP A 1 233 ? 3.059 3.408 22.891 1.00 91.62 233 TRP A C 1
ATOM 1863 O O . TRP A 1 233 ? 2.326 2.471 23.208 1.00 91.62 233 TRP A O 1
ATOM 1873 N N . MET A 1 234 ? 3.323 3.720 21.617 1.00 94.88 234 MET A N 1
ATOM 1874 C CA . MET A 1 234 ? 2.976 2.834 20.506 1.00 94.88 234 MET A CA 1
ATOM 1875 C C . MET A 1 234 ? 3.761 1.520 20.610 1.00 94.88 234 MET A C 1
ATOM 1877 O O . MET A 1 234 ? 4.863 1.493 21.152 1.00 94.88 234 MET A O 1
ATOM 1881 N N . ASP A 1 235 ? 3.212 0.428 20.081 1.00 95.81 235 ASP A N 1
ATOM 1882 C CA . ASP A 1 235 ? 3.898 -0.870 20.063 1.00 95.81 235 ASP A CA 1
ATOM 1883 C C . ASP A 1 235 ? 4.360 -1.230 18.638 1.00 95.81 235 ASP A C 1
ATOM 1885 O O . ASP A 1 235 ? 5.483 -1.707 18.435 1.00 95.81 235 ASP A O 1
ATOM 1889 N N . LEU A 1 236 ? 3.522 -0.945 17.634 1.00 97.69 236 LEU A N 1
ATOM 1890 C CA . LEU A 1 236 ? 3.817 -1.156 16.216 1.00 97.69 236 LEU A CA 1
ATOM 1891 C C . LEU A 1 236 ? 3.346 0.033 15.372 1.00 97.69 236 LEU A C 1
ATOM 1893 O O . LEU A 1 236 ? 2.208 0.479 15.490 1.00 97.69 236 LEU A O 1
ATOM 1897 N N . VAL A 1 237 ? 4.203 0.496 14.469 1.00 97.94 237 VAL A N 1
ATOM 1898 C CA . VAL A 1 237 ? 3.885 1.499 13.453 1.00 97.94 237 VAL A CA 1
ATOM 1899 C C . VAL A 1 237 ? 3.867 0.824 12.085 1.00 97.94 237 VAL A C 1
ATOM 1901 O O . VAL A 1 237 ? 4.842 0.174 11.708 1.00 97.94 237 VAL A O 1
ATOM 1904 N N . VAL A 1 238 ? 2.768 0.971 11.349 1.00 98.25 238 VAL A N 1
ATOM 1905 C CA . VAL A 1 238 ? 2.626 0.515 9.962 1.00 98.25 238 VAL A CA 1
ATOM 1906 C C . VAL A 1 238 ? 2.724 1.735 9.052 1.00 98.25 238 VAL A C 1
ATOM 1908 O O . VAL A 1 238 ? 1.886 2.635 9.118 1.00 98.25 238 VAL A O 1
ATOM 1911 N N . TRP A 1 239 ? 3.776 1.771 8.242 1.00 97.75 239 TRP A N 1
ATOM 1912 C CA . TRP A 1 239 ? 4.159 2.924 7.431 1.00 97.75 239 TRP A CA 1
ATOM 1913 C C . TRP A 1 239 ? 3.804 2.673 5.957 1.00 97.75 239 TRP A C 1
ATOM 1915 O O . TRP A 1 239 ? 4.423 1.819 5.320 1.00 97.75 239 TRP A O 1
ATOM 1925 N N . GLY A 1 240 ? 2.784 3.366 5.443 1.00 97.00 240 GLY A N 1
ATOM 1926 C CA . GLY A 1 240 ? 2.456 3.448 4.008 1.00 97.00 240 GLY A CA 1
ATOM 1927 C C . GLY A 1 240 ? 3.202 4.591 3.311 1.00 97.00 240 GLY A C 1
ATOM 1928 O O . GLY A 1 240 ? 4.030 5.233 3.954 1.00 97.00 240 GLY A O 1
ATOM 1929 N N . HIS A 1 241 ? 2.898 4.876 2.042 1.00 96.56 241 HIS A N 1
ATOM 1930 C CA . HIS A 1 241 ? 3.537 5.882 1.169 1.00 96.56 241 HIS A CA 1
ATOM 1931 C C . HIS A 1 241 ? 4.894 5.451 0.599 1.00 96.56 241 HIS A C 1
ATOM 1933 O O . HIS A 1 241 ? 5.174 5.607 -0.583 1.00 96.56 241 HIS A O 1
ATOM 1939 N N . GLU A 1 242 ? 5.772 4.878 1.424 1.00 95.38 242 GLU A N 1
ATOM 1940 C CA . GLU A 1 242 ? 7.076 4.415 0.941 1.00 95.38 242 GLU A CA 1
ATOM 1941 C C . GLU A 1 242 ? 6.935 3.055 0.230 1.00 95.38 242 GLU A C 1
ATOM 1943 O O . GLU A 1 242 ? 6.649 2.029 0.851 1.00 95.38 242 GLU A O 1
ATOM 1948 N N . HIS A 1 243 ? 7.187 3.029 -1.082 1.00 96.31 243 HIS A N 1
ATOM 1949 C CA . HIS A 1 243 ? 6.979 1.848 -1.936 1.00 96.31 243 HIS A CA 1
ATOM 1950 C C . HIS A 1 243 ? 8.049 0.749 -1.798 1.00 96.31 243 HIS A C 1
ATOM 1952 O O . HIS A 1 243 ? 7.845 -0.388 -2.248 1.00 96.31 243 HIS A O 1
ATOM 1958 N N . GLU A 1 244 ? 9.197 1.058 -1.188 1.00 95.94 244 GLU A N 1
ATOM 1959 C CA . GLU A 1 244 ? 10.243 0.073 -0.901 1.00 95.94 244 GLU A CA 1
ATOM 1960 C C . GLU A 1 244 ? 9.737 -0.950 0.126 1.00 95.94 244 GLU A C 1
ATOM 1962 O O . GLU A 1 244 ? 9.294 -0.595 1.218 1.00 95.94 244 GLU A O 1
ATOM 1967 N N . CYS A 1 245 ? 9.831 -2.241 -0.202 1.00 96.94 245 CYS A N 1
ATOM 1968 C CA . CYS A 1 245 ? 9.373 -3.299 0.695 1.00 96.94 245 CYS A CA 1
ATOM 1969 C C . CYS A 1 245 ? 10.379 -3.529 1.838 1.00 96.94 245 CYS A C 1
ATOM 1971 O O . CYS A 1 245 ? 11.462 -4.091 1.643 1.00 96.94 245 CYS A O 1
ATOM 1973 N N . LEU A 1 246 ? 9.993 -3.114 3.046 1.00 96.62 246 LEU A N 1
ATOM 1974 C CA . LEU A 1 246 ? 10.705 -3.284 4.317 1.00 96.62 246 LEU A CA 1
ATOM 1975 C C . LEU A 1 246 ? 9.734 -3.837 5.381 1.00 96.62 246 LEU A C 1
ATOM 1977 O O . LEU A 1 246 ? 9.602 -3.319 6.491 1.00 96.62 246 LEU A O 1
ATOM 1981 N N . ILE A 1 247 ? 9.010 -4.899 5.011 1.00 96.50 247 ILE A N 1
ATOM 1982 C CA . ILE A 1 247 ? 7.901 -5.461 5.798 1.00 96.50 247 ILE A CA 1
ATOM 1983 C C . ILE A 1 247 ? 8.344 -5.990 7.171 1.00 96.50 247 ILE A C 1
ATOM 1985 O O . ILE A 1 247 ? 7.583 -5.918 8.137 1.00 96.50 247 ILE A O 1
ATOM 1989 N N . THR A 1 248 ? 9.563 -6.522 7.285 1.00 96.88 248 THR A N 1
ATOM 1990 C CA . THR A 1 248 ? 10.083 -7.060 8.549 1.00 96.88 248 THR A CA 1
ATOM 1991 C C . THR A 1 248 ? 10.213 -5.937 9.581 1.00 96.88 248 THR A C 1
ATOM 1993 O O . THR A 1 248 ? 10.855 -4.934 9.273 1.00 96.88 248 THR A O 1
ATOM 1996 N N . PRO A 1 249 ? 9.674 -6.089 10.809 1.00 95.56 249 PRO A N 1
ATOM 1997 C CA . PRO A 1 249 ? 9.691 -5.015 11.793 1.00 95.56 249 PRO A CA 1
ATOM 1998 C C . PRO A 1 249 ? 11.117 -4.586 12.149 1.00 95.56 249 PRO A C 1
ATOM 2000 O O . PRO A 1 249 ? 11.930 -5.410 12.570 1.00 95.56 249 PRO A O 1
ATOM 2003 N N . GLN A 1 250 ? 11.393 -3.293 12.021 1.00 94.81 250 GLN A N 1
ATOM 2004 C CA . GLN A 1 250 ? 12.636 -2.643 12.428 1.00 94.81 250 GLN A CA 1
ATOM 2005 C C . GLN A 1 250 ? 12.424 -1.946 13.772 1.00 94.81 250 GLN A C 1
ATOM 2007 O O . GLN A 1 250 ? 11.356 -1.388 14.020 1.00 94.81 250 GLN A O 1
ATOM 2012 N N . GLU A 1 251 ? 13.413 -1.985 14.661 1.00 92.62 251 GLU A N 1
ATOM 2013 C CA . GLU A 1 251 ? 13.355 -1.197 15.897 1.00 92.62 251 GLU A CA 1
ATOM 2014 C C . GLU A 1 251 ? 13.515 0.287 15.560 1.00 92.62 251 GLU A C 1
ATOM 2016 O O . GLU A 1 251 ? 14.342 0.643 14.717 1.00 92.62 251 GLU A O 1
ATOM 2021 N N . SER A 1 252 ? 12.709 1.143 16.193 1.00 89.56 252 SER A N 1
ATOM 2022 C CA . SER A 1 252 ? 12.885 2.586 16.049 1.00 89.56 252 SER A CA 1
ATOM 2023 C C . SER A 1 252 ? 14.243 3.016 16.603 1.00 89.56 252 SER A C 1
ATOM 2025 O O . SER A 1 252 ? 14.730 2.476 17.596 1.00 89.56 252 SER A O 1
ATOM 2027 N N . LEU A 1 253 ? 14.845 4.033 15.986 1.00 83.25 253 LEU A N 1
ATOM 2028 C CA . LEU A 1 253 ? 16.098 4.622 16.463 1.00 83.25 253 LEU A CA 1
ATOM 2029 C C . LEU A 1 253 ? 15.920 5.438 17.751 1.00 83.25 253 LEU A C 1
ATOM 2031 O O . LEU A 1 253 ? 16.899 5.712 18.445 1.00 83.25 253 LEU A O 1
ATOM 2035 N N . VAL A 1 254 ? 14.688 5.870 18.038 1.00 82.31 254 VAL A N 1
ATOM 2036 C CA . VAL A 1 254 ? 14.375 6.810 19.126 1.00 82.31 254 VAL A CA 1
ATOM 2037 C C . VAL A 1 254 ? 13.338 6.243 20.094 1.00 82.31 254 VAL A C 1
ATOM 2039 O O . VAL A 1 254 ? 13.411 6.526 21.287 1.00 82.31 254 VAL A O 1
ATOM 2042 N N . GLY A 1 255 ? 12.380 5.455 19.602 1.00 75.88 255 GLY A N 1
ATOM 2043 C CA . GLY A 1 255 ? 11.287 4.907 20.402 1.00 75.88 255 GLY A CA 1
ATOM 2044 C C . GLY A 1 255 ? 11.474 3.449 20.823 1.00 75.88 255 GLY A C 1
ATOM 2045 O O . GLY A 1 255 ? 12.401 2.757 20.415 1.00 75.88 255 GLY A O 1
ATOM 2046 N N . THR A 1 256 ? 10.529 2.959 21.622 1.00 86.38 256 THR A N 1
ATOM 2047 C CA . THR A 1 256 ? 10.411 1.548 22.038 1.00 86.38 256 THR A CA 1
ATOM 2048 C C . THR A 1 256 ? 9.533 0.713 21.097 1.00 86.38 256 THR A C 1
ATOM 2050 O O . THR A 1 256 ? 9.411 -0.501 21.279 1.00 86.38 256 THR A O 1
ATOM 2053 N N . PHE A 1 257 ? 8.916 1.352 20.101 1.00 93.81 257 PHE A N 1
ATOM 2054 C CA . PHE A 1 257 ? 8.063 0.717 19.103 1.00 93.81 257 PHE A CA 1
ATOM 2055 C C . PHE A 1 257 ? 8.870 0.143 17.937 1.00 93.81 257 PHE A C 1
ATOM 2057 O O . PHE A 1 257 ? 10.037 0.478 17.710 1.00 93.81 257 PHE A O 1
ATOM 2064 N N . ARG A 1 258 ? 8.216 -0.721 17.160 1.00 96.44 258 ARG A N 1
ATOM 2065 C CA . ARG A 1 258 ? 8.756 -1.248 15.903 1.00 96.44 258 ARG A CA 1
ATOM 2066 C C . ARG A 1 258 ? 8.031 -0.648 14.710 1.00 96.44 258 ARG A C 1
ATOM 2068 O O . ARG A 1 258 ? 6.847 -0.346 14.803 1.00 96.44 258 ARG A O 1
ATOM 2075 N N . ILE A 1 259 ? 8.730 -0.511 13.593 1.00 96.69 259 ILE A N 1
ATOM 2076 C CA . ILE A 1 259 ? 8.200 0.018 12.337 1.00 96.69 259 ILE A CA 1
ATOM 2077 C C . ILE A 1 259 ? 8.175 -1.110 11.313 1.00 96.69 259 ILE A C 1
ATOM 2079 O O . ILE A 1 259 ? 9.181 -1.783 11.103 1.00 96.69 259 ILE A O 1
ATOM 2083 N N . SER A 1 260 ? 7.030 -1.315 10.676 1.00 97.88 260 SER A N 1
ATOM 2084 C CA . SER A 1 260 ? 6.884 -2.163 9.496 1.00 97.88 260 SER A CA 1
ATOM 2085 C C . SER A 1 260 ? 6.472 -1.279 8.327 1.00 97.88 260 SER A C 1
ATOM 2087 O O . SER A 1 260 ? 5.504 -0.529 8.436 1.00 97.88 260 SER A O 1
ATOM 2089 N N . GLN A 1 261 ? 7.208 -1.361 7.222 1.00 97.50 261 GLN A N 1
ATOM 2090 C CA . GLN A 1 261 ? 6.923 -0.633 5.988 1.00 97.50 261 GLN A CA 1
ATOM 2091 C C . GLN A 1 261 ? 6.628 -1.675 4.902 1.00 97.50 261 GLN A C 1
ATOM 2093 O O . GLN A 1 261 ? 7.563 -2.223 4.314 1.00 97.50 261 GLN A O 1
ATOM 2098 N N . PRO A 1 262 ? 5.351 -2.038 4.675 1.00 97.12 262 PRO A N 1
ATOM 2099 C CA . PRO A 1 262 ? 5.019 -3.139 3.776 1.00 97.12 262 PRO A CA 1
ATOM 2100 C C . PRO A 1 262 ? 5.523 -2.941 2.342 1.00 97.12 262 PRO A C 1
ATOM 2102 O O . PRO A 1 262 ? 5.941 -3.914 1.714 1.00 97.12 262 PRO A O 1
ATOM 2105 N N . GLY A 1 263 ? 5.571 -1.693 1.869 1.00 96.19 263 GLY A N 1
ATOM 2106 C CA . GLY A 1 263 ? 5.823 -1.366 0.469 1.00 96.19 263 GLY A CA 1
ATOM 2107 C C . GLY A 1 263 ? 4.583 -1.584 -0.399 1.00 96.19 263 GLY A C 1
ATOM 2108 O O . GLY A 1 263 ? 3.631 -2.252 0.008 1.00 96.19 263 GLY A O 1
ATOM 2109 N N . SER A 1 264 ? 4.607 -1.017 -1.603 1.00 97.69 264 SER A N 1
ATOM 2110 C CA . SER A 1 264 ? 3.499 -1.108 -2.557 1.00 97.69 264 SER A CA 1
ATOM 2111 C C . SER A 1 264 ? 3.290 -2.524 -3.082 1.00 97.69 264 SER A C 1
ATOM 2113 O O . SER A 1 264 ? 4.213 -3.344 -3.106 1.00 97.69 264 SER A O 1
ATOM 2115 N N . SER A 1 265 ? 2.081 -2.820 -3.563 1.00 95.69 265 SER A N 1
ATOM 2116 C CA . SER A 1 265 ? 1.801 -4.097 -4.238 1.00 95.69 265 SER A CA 1
ATOM 2117 C C . SER A 1 265 ? 2.037 -4.057 -5.751 1.00 95.69 265 SER A C 1
ATOM 2119 O O . SER A 1 265 ? 1.884 -5.076 -6.415 1.00 95.69 265 SER A O 1
ATOM 2121 N N . VAL A 1 266 ? 2.412 -2.907 -6.316 1.00 95.38 266 VAL A N 1
ATOM 2122 C CA . VAL A 1 266 ? 2.757 -2.737 -7.735 1.00 95.38 266 VAL A CA 1
ATOM 2123 C C . VAL A 1 266 ? 3.864 -1.693 -7.880 1.00 95.38 266 VAL A C 1
ATOM 2125 O O . VAL A 1 266 ? 3.928 -0.751 -7.093 1.00 95.38 266 VAL A O 1
ATOM 2128 N N . ALA A 1 267 ? 4.742 -1.862 -8.873 1.00 95.06 267 ALA A N 1
ATOM 2129 C CA . ALA A 1 267 ? 5.778 -0.879 -9.170 1.00 95.06 267 ALA A CA 1
ATOM 2130 C C . ALA A 1 267 ? 5.200 0.318 -9.938 1.00 95.06 267 ALA A C 1
ATOM 2132 O O . ALA A 1 267 ? 4.856 0.180 -11.120 1.00 95.06 267 ALA A O 1
ATOM 2133 N N . THR A 1 268 ? 5.097 1.475 -9.277 1.00 94.69 268 THR A N 1
ATOM 2134 C CA . THR A 1 268 ? 4.615 2.727 -9.889 1.00 94.69 268 THR A CA 1
ATOM 2135 C C . THR A 1 268 ? 5.749 3.529 -10.527 1.00 94.69 268 THR A C 1
ATOM 2137 O O . THR A 1 268 ? 5.520 4.316 -11.449 1.00 94.69 268 THR A O 1
ATOM 2140 N N . SER A 1 269 ? 6.984 3.277 -10.092 1.00 93.12 269 SER A N 1
ATOM 2141 C CA . SER A 1 269 ? 8.207 3.904 -10.579 1.00 93.12 269 SER A CA 1
ATOM 2142 C C . SER A 1 269 ? 9.316 2.874 -10.833 1.00 93.12 269 SER A C 1
ATOM 2144 O O . SER A 1 269 ? 9.384 1.814 -10.210 1.00 93.12 269 SER A O 1
ATOM 2146 N N . LEU A 1 270 ? 10.227 3.186 -11.761 1.00 92.69 270 LEU A N 1
ATOM 2147 C CA . LEU A 1 270 ? 11.372 2.329 -12.099 1.00 92.69 270 LEU A CA 1
ATOM 2148 C C . LEU A 1 270 ? 12.604 2.680 -11.247 1.00 92.69 270 LEU A C 1
ATOM 2150 O O . LEU A 1 270 ? 13.663 3.033 -11.774 1.00 92.69 270 LEU A O 1
ATOM 2154 N N . THR A 1 271 ? 12.452 2.617 -9.922 1.00 91.50 271 THR A N 1
ATOM 2155 C CA . THR A 1 271 ? 13.507 2.938 -8.944 1.00 91.50 271 THR A CA 1
ATOM 2156 C C . THR A 1 271 ? 14.047 1.688 -8.244 1.00 91.50 271 THR A C 1
ATOM 2158 O O . THR A 1 271 ? 13.417 0.633 -8.232 1.00 91.50 271 THR A O 1
ATOM 2161 N N . GLN A 1 272 ? 15.225 1.788 -7.619 1.00 89.12 272 GLN A N 1
ATOM 2162 C CA . GLN A 1 272 ? 15.850 0.643 -6.943 1.00 89.12 272 GLN A CA 1
ATOM 2163 C C . GLN A 1 272 ? 15.011 0.092 -5.779 1.00 89.12 272 GLN A C 1
ATOM 2165 O O . GLN A 1 272 ? 14.995 -1.119 -5.557 1.00 89.12 272 GLN A O 1
ATOM 2170 N N . GLY A 1 273 ? 14.301 0.960 -5.050 1.00 89.38 273 GLY A N 1
ATOM 2171 C CA . GLY A 1 273 ? 13.427 0.542 -3.949 1.00 89.38 273 GLY A CA 1
ATOM 2172 C C . GLY A 1 273 ? 12.257 -0.326 -4.423 1.00 89.38 273 GLY A C 1
ATOM 2173 O O . GLY A 1 273 ? 11.876 -1.283 -3.749 1.00 89.38 273 GLY A O 1
ATOM 2174 N N . GLU A 1 274 ? 11.744 -0.043 -5.619 1.00 92.88 274 GLU A N 1
ATOM 2175 C CA . GLU A 1 274 ? 10.629 -0.762 -6.243 1.00 92.88 274 GLU A CA 1
ATOM 2176 C C . GLU A 1 274 ? 11.037 -2.112 -6.840 1.00 92.88 274 GLU A C 1
ATOM 2178 O O . GLU A 1 274 ? 10.192 -2.992 -6.980 1.00 92.88 274 GLU A O 1
ATOM 2183 N N . GLY A 1 275 ? 12.325 -2.304 -7.143 1.00 88.94 275 GLY A N 1
ATOM 2184 C CA . GLY A 1 275 ? 12.869 -3.565 -7.662 1.00 88.94 275 GLY A CA 1
ATOM 2185 C C . GLY A 1 275 ? 12.937 -4.702 -6.640 1.00 88.94 275 GLY A C 1
ATOM 2186 O O . GLY A 1 275 ? 13.241 -5.838 -6.996 1.00 88.94 275 GLY A O 1
ATOM 2187 N N . ARG A 1 276 ? 12.672 -4.434 -5.356 1.00 90.81 276 ARG A N 1
ATOM 2188 C CA . ARG A 1 276 ? 12.633 -5.485 -4.331 1.00 90.81 276 ARG A CA 1
ATOM 2189 C C . ARG A 1 276 ? 11.361 -6.319 -4.433 1.00 90.81 276 ARG A C 1
ATOM 2191 O O . ARG A 1 276 ? 10.285 -5.790 -4.697 1.00 90.81 276 ARG A O 1
ATOM 2198 N N . GLN A 1 277 ? 11.474 -7.608 -4.105 1.00 92.94 277 GLN A N 1
ATOM 2199 C CA . GLN A 1 277 ? 10.321 -8.503 -4.001 1.00 92.94 277 GLN A CA 1
ATOM 2200 C C . GLN A 1 277 ? 9.276 -7.910 -3.046 1.00 92.94 277 GLN A C 1
ATOM 2202 O O . GLN A 1 277 ? 9.570 -7.641 -1.877 1.00 92.94 277 GLN A O 1
ATOM 2207 N N . LYS A 1 278 ? 8.052 -7.724 -3.542 1.00 95.62 278 LYS A N 1
ATOM 2208 C CA . LYS A 1 278 ? 6.937 -7.185 -2.760 1.00 95.62 278 LYS A CA 1
ATOM 2209 C C . LYS A 1 278 ? 6.338 -8.270 -1.861 1.00 95.62 278 LYS A C 1
ATOM 2211 O O . LYS A 1 278 ? 6.316 -9.450 -2.218 1.00 95.62 278 LYS A O 1
ATOM 2216 N N . HIS A 1 279 ? 5.868 -7.871 -0.684 1.00 97.38 279 HIS A N 1
ATOM 2217 C CA . HIS A 1 279 ? 5.346 -8.777 0.336 1.00 97.38 279 HIS A CA 1
ATOM 2218 C C . HIS A 1 279 ? 4.105 -8.192 1.009 1.00 97.38 279 HIS A C 1
ATOM 2220 O O . HIS A 1 279 ? 3.927 -6.980 1.075 1.00 97.38 279 HIS A O 1
ATOM 2226 N N . VAL A 1 280 ? 3.300 -9.070 1.598 1.00 98.12 280 VAL A N 1
ATOM 2227 C CA . VAL A 1 280 ? 2.296 -8.718 2.609 1.00 98.12 280 VAL A CA 1
ATOM 2228 C C . VAL A 1 280 ? 2.730 -9.222 3.981 1.00 98.12 280 VAL A C 1
ATOM 2230 O O . VAL A 1 280 ? 3.534 -10.152 4.103 1.00 98.12 280 VAL A O 1
ATOM 2233 N N . GLY A 1 281 ? 2.186 -8.619 5.036 1.00 98.25 281 GLY A N 1
ATOM 2234 C CA . GLY A 1 281 ? 2.445 -9.027 6.416 1.00 98.25 281 GLY A CA 1
ATOM 2235 C C . GLY A 1 281 ? 1.255 -9.748 7.040 1.00 98.25 281 GLY A C 1
ATOM 2236 O O . GLY A 1 281 ? 0.138 -9.261 6.960 1.00 98.25 281 GLY A O 1
ATOM 2237 N N . ILE A 1 282 ? 1.481 -10.869 7.722 1.00 98.56 282 ILE A N 1
ATOM 2238 C CA . ILE A 1 282 ? 0.497 -11.486 8.623 1.00 98.56 282 ILE A CA 1
ATOM 2239 C C . ILE A 1 282 ? 0.913 -11.201 10.059 1.00 98.56 282 ILE A C 1
ATOM 2241 O O . ILE A 1 282 ? 1.877 -11.782 10.567 1.00 98.56 282 ILE A O 1
ATOM 2245 N N . LEU A 1 283 ? 0.195 -10.284 10.693 1.00 98.56 283 LEU A N 1
ATOM 2246 C CA . LEU A 1 283 ? 0.413 -9.836 12.057 1.00 98.56 283 LEU A CA 1
ATOM 2247 C C . LEU A 1 283 ? -0.477 -10.637 13.012 1.00 98.56 283 LEU A C 1
ATOM 2249 O O . LEU A 1 283 ? -1.685 -10.441 13.047 1.00 98.56 283 LEU A O 1
ATOM 2253 N N . ASP A 1 284 ? 0.121 -11.524 13.803 1.00 98.38 284 ASP A N 1
ATOM 2254 C CA . ASP A 1 284 ? -0.548 -12.215 14.907 1.00 98.38 284 ASP A CA 1
ATOM 2255 C C . ASP A 1 284 ? -0.324 -11.429 16.205 1.00 98.38 284 ASP A C 1
ATOM 2257 O O . ASP A 1 284 ? 0.825 -11.264 16.619 1.00 98.38 284 ASP A O 1
ATOM 2261 N N . ILE A 1 285 ? -1.392 -10.992 16.874 1.00 98.12 285 ILE A N 1
ATOM 2262 C CA . ILE A 1 285 ? -1.340 -10.247 18.143 1.00 98.12 285 ILE A CA 1
ATOM 2263 C C . ILE A 1 285 ? -2.020 -11.062 19.235 1.00 98.12 285 ILE A C 1
ATOM 2265 O O . ILE A 1 285 ? -3.170 -11.476 19.082 1.00 98.12 285 ILE A O 1
ATOM 2269 N N . ARG A 1 286 ? -1.328 -11.266 20.358 1.00 96.25 286 ARG A N 1
ATOM 2270 C CA . ARG A 1 286 ? -1.854 -11.968 21.532 1.00 96.25 286 ARG A CA 1
ATOM 2271 C C . ARG A 1 286 ? -1.435 -11.246 22.810 1.00 96.25 286 ARG A C 1
ATOM 2273 O O . ARG A 1 286 ? -0.256 -11.213 23.164 1.00 96.25 286 ARG A O 1
ATOM 2280 N N . GLY A 1 287 ? -2.408 -10.685 23.523 1.00 92.62 287 GLY A N 1
ATOM 2281 C CA . GLY A 1 287 ? -2.151 -9.770 24.632 1.00 92.62 287 GLY A CA 1
ATOM 2282 C C . GLY A 1 287 ? -1.350 -8.562 24.145 1.00 92.62 287 GLY A C 1
ATOM 2283 O O . GLY A 1 287 ? -1.819 -7.821 23.292 1.00 92.62 287 GLY A O 1
ATOM 2284 N N . GLN A 1 288 ? -0.128 -8.401 24.659 1.00 89.50 288 GLN A N 1
ATOM 2285 C CA . GLN A 1 288 ? 0.802 -7.325 24.277 1.00 89.50 288 GLN A CA 1
ATOM 2286 C C . GLN A 1 288 ? 1.940 -7.799 23.357 1.00 89.50 288 GLN A C 1
ATOM 2288 O O . GLN A 1 288 ? 2.839 -7.031 23.027 1.00 89.50 288 GLN A O 1
ATOM 2293 N N . GLN A 1 289 ? 1.959 -9.080 22.989 1.00 94.12 289 GLN A N 1
ATOM 2294 C CA . GLN A 1 289 ? 2.993 -9.640 22.128 1.00 94.12 289 GLN A CA 1
ATOM 2295 C C . GLN A 1 289 ? 2.472 -9.764 20.706 1.00 94.12 289 GLN A C 1
ATOM 2297 O O . GLN A 1 289 ? 1.296 -10.065 20.487 1.00 94.12 289 GLN A O 1
ATOM 2302 N N . PHE A 1 290 ? 3.371 -9.590 19.742 1.00 97.06 290 PHE A N 1
ATOM 2303 C CA . PHE A 1 290 ? 3.044 -9.773 18.341 1.00 97.06 290 PHE A CA 1
ATOM 2304 C C . PHE A 1 290 ? 4.111 -10.574 17.605 1.00 97.06 290 PHE A C 1
ATOM 2306 O O . PHE A 1 290 ? 5.276 -10.627 18.005 1.00 97.06 290 PHE A O 1
ATOM 2313 N N . ARG A 1 291 ? 3.698 -11.174 16.494 1.00 97.44 291 ARG A N 1
ATOM 2314 C CA . ARG A 1 291 ? 4.577 -11.793 15.507 1.00 97.44 291 ARG A CA 1
ATOM 2315 C C . ARG A 1 291 ? 4.130 -11.353 14.124 1.00 97.44 291 ARG A C 1
ATOM 2317 O O . ARG A 1 291 ? 2.971 -11.548 13.777 1.00 97.44 291 ARG A O 1
ATOM 2324 N N . LEU A 1 292 ? 5.054 -10.816 13.332 1.00 98.06 292 LEU A N 1
ATOM 2325 C CA . LEU A 1 292 ? 4.803 -10.474 11.935 1.00 98.06 292 LEU A CA 1
ATOM 2326 C C . LEU A 1 292 ? 5.483 -11.497 11.022 1.00 98.06 292 LEU A C 1
ATOM 2328 O O . LEU A 1 292 ? 6.705 -11.631 11.041 1.00 98.06 292 LEU A O 1
ATOM 2332 N N . LYS A 1 293 ? 4.691 -12.233 10.240 1.00 97.88 293 LYS A N 1
ATOM 2333 C CA . LYS A 1 293 ? 5.179 -13.148 9.202 1.00 97.88 293 LYS A CA 1
ATOM 2334 C C . LYS A 1 293 ? 5.079 -12.460 7.843 1.00 97.88 293 LYS A C 1
ATOM 2336 O O . LYS A 1 293 ? 3.988 -12.083 7.435 1.00 97.88 293 LYS A O 1
ATOM 2341 N N . SER A 1 294 ? 6.201 -12.352 7.143 1.00 97.94 294 SER A N 1
ATOM 2342 C CA . SER A 1 294 ? 6.241 -11.874 5.759 1.00 97.94 294 SER A CA 1
ATOM 2343 C C . SER A 1 294 ? 5.816 -12.980 4.783 1.00 97.94 294 SER A C 1
ATOM 2345 O O . SER A 1 294 ? 6.210 -14.138 4.961 1.00 97.94 294 SER A O 1
ATOM 2347 N N . ILE A 1 295 ? 5.010 -12.639 3.775 1.00 96.88 295 ILE A N 1
ATOM 2348 C CA . ILE A 1 295 ? 4.611 -13.532 2.678 1.00 96.88 295 ILE A CA 1
ATOM 2349 C C . ILE A 1 295 ? 4.859 -12.808 1.346 1.00 96.88 295 ILE A C 1
ATOM 2351 O O . ILE A 1 295 ? 4.300 -11.727 1.159 1.00 96.88 295 ILE A O 1
ATOM 2355 N N . PRO A 1 296 ? 5.688 -13.356 0.437 1.00 95.75 296 PRO A N 1
ATOM 2356 C CA . PRO A 1 296 ? 5.936 -12.738 -0.862 1.00 95.75 296 PRO A CA 1
ATOM 2357 C C . PRO A 1 296 ? 4.685 -12.796 -1.736 1.00 95.75 296 PRO A C 1
ATOM 2359 O O . PRO A 1 296 ? 3.945 -13.781 -1.699 1.00 95.75 296 PRO A O 1
ATOM 2362 N N . LEU A 1 297 ? 4.476 -11.750 -2.530 1.00 92.88 297 LEU A N 1
ATOM 2363 C CA . LEU A 1 297 ? 3.456 -11.725 -3.574 1.00 92.88 297 LEU A CA 1
ATOM 2364 C C . LEU A 1 297 ? 4.014 -12.376 -4.846 1.00 92.88 297 LEU A C 1
ATOM 2366 O O . LEU A 1 297 ? 5.120 -12.037 -5.271 1.00 92.88 297 LEU A O 1
ATOM 2370 N N . GLY A 1 298 ? 3.270 -13.312 -5.434 1.00 88.81 298 GLY A N 1
ATOM 2371 C CA . GLY A 1 298 ? 3.639 -14.011 -6.665 1.00 88.81 298 GLY A CA 1
ATOM 2372 C C . GLY A 1 298 ? 3.042 -13.402 -7.933 1.00 88.81 298 GLY A C 1
ATOM 2373 O O . GLY A 1 298 ? 3.538 -13.670 -9.020 1.00 88.81 298 GLY A O 1
ATOM 2374 N N . SER A 1 299 ? 1.993 -12.586 -7.818 1.00 88.81 299 SER A N 1
ATOM 2375 C CA . SER A 1 299 ? 1.317 -11.946 -8.957 1.00 88.81 299 SER A CA 1
ATOM 2376 C C . SER A 1 299 ? 1.918 -10.593 -9.355 1.00 88.81 299 SER A C 1
ATOM 2378 O O . SER A 1 299 ? 1.448 -9.962 -10.302 1.00 88.81 299 SER A O 1
ATOM 2380 N N . VAL A 1 300 ? 2.962 -10.140 -8.656 1.00 91.81 300 VAL A N 1
ATOM 2381 C CA . VAL A 1 300 ? 3.660 -8.887 -8.963 1.00 91.81 300 VAL A CA 1
ATOM 2382 C C . VAL A 1 300 ? 4.651 -9.114 -10.096 1.00 91.81 300 VAL A C 1
ATOM 2384 O O . VAL A 1 300 ? 5.494 -10.007 -10.025 1.00 91.81 300 VAL A O 1
ATOM 2387 N N . ARG A 1 301 ? 4.568 -8.278 -11.135 1.00 91.56 301 ARG A N 1
ATOM 2388 C CA . ARG A 1 301 ? 5.479 -8.329 -12.281 1.00 91.56 301 ARG A CA 1
ATOM 2389 C C . ARG A 1 301 ? 6.929 -8.154 -11.828 1.00 91.56 301 ARG A C 1
ATOM 2391 O O . ARG A 1 301 ? 7.245 -7.197 -11.122 1.00 91.56 301 ARG A O 1
ATOM 2398 N N . GLY A 1 302 ? 7.801 -9.063 -12.264 1.00 90.44 302 GLY A N 1
ATOM 2399 C CA . GLY A 1 302 ? 9.233 -8.990 -11.978 1.00 90.44 302 GLY A CA 1
ATOM 2400 C C . GLY A 1 302 ? 9.835 -7.677 -12.475 1.00 90.44 302 GLY A C 1
ATOM 2401 O O . GLY A 1 302 ? 9.439 -7.173 -13.528 1.00 90.44 302 GLY A O 1
ATOM 2402 N N . PHE A 1 303 ? 10.778 -7.121 -11.715 1.00 93.44 303 PHE A N 1
ATOM 2403 C CA . PHE A 1 303 ? 11.466 -5.885 -12.068 1.00 93.44 303 PHE A CA 1
ATOM 2404 C C . PHE A 1 303 ? 12.984 -6.064 -11.972 1.00 93.44 303 PHE A C 1
ATOM 2406 O O . PHE A 1 303 ? 13.553 -6.139 -10.885 1.00 93.44 303 PHE A O 1
ATOM 2413 N N . ALA A 1 304 ? 13.631 -6.137 -13.133 1.00 92.19 304 ALA A N 1
ATOM 2414 C CA . ALA A 1 304 ? 15.070 -6.240 -13.289 1.00 92.19 304 ALA A CA 1
ATOM 2415 C C . ALA A 1 304 ? 15.717 -4.852 -13.330 1.00 92.19 304 ALA A C 1
ATOM 2417 O O . ALA A 1 304 ? 15.307 -3.986 -14.108 1.00 92.19 304 ALA A O 1
ATOM 2418 N N . ILE A 1 305 ? 16.767 -4.655 -12.536 1.00 92.81 305 ILE A N 1
ATOM 2419 C CA . ILE A 1 305 ? 17.564 -3.428 -12.547 1.00 92.81 305 ILE A CA 1
ATOM 2420 C C . ILE A 1 305 ? 19.029 -3.806 -12.726 1.00 92.81 305 ILE A C 1
ATOM 2422 O O . ILE A 1 305 ? 19.530 -4.666 -12.004 1.00 92.81 305 ILE A O 1
ATOM 2426 N N . GLY A 1 306 ? 19.702 -3.150 -13.667 1.00 92.56 306 GLY A N 1
ATOM 2427 C CA . GLY A 1 306 ? 21.143 -3.270 -13.871 1.00 92.56 306 GLY A CA 1
ATOM 2428 C C . GLY A 1 306 ? 21.813 -1.905 -13.946 1.00 92.56 306 GLY A C 1
ATOM 2429 O O . GLY A 1 306 ? 21.174 -0.904 -14.277 1.00 92.56 306 GLY A O 1
ATOM 2430 N N . ASP A 1 307 ? 23.112 -1.882 -13.672 1.00 93.81 307 ASP A N 1
ATOM 2431 C CA . ASP A 1 307 ? 23.975 -0.708 -13.778 1.00 93.81 307 ASP A CA 1
ATOM 2432 C C . ASP A 1 307 ? 25.144 -1.042 -14.713 1.00 93.81 307 ASP A C 1
ATOM 2434 O O . ASP A 1 307 ? 25.832 -2.044 -14.522 1.00 93.81 307 ASP A O 1
ATOM 2438 N N . VAL A 1 308 ? 25.384 -0.201 -15.719 1.00 92.62 308 VAL A N 1
ATOM 2439 C CA . VAL A 1 308 ? 26.469 -0.363 -16.696 1.00 92.62 308 VAL A CA 1
ATOM 2440 C C . VAL A 1 308 ? 27.250 0.932 -16.830 1.00 92.62 308 VAL A C 1
ATOM 2442 O O . VAL A 1 308 ? 26.674 2.006 -17.003 1.00 92.62 308 VAL A O 1
ATOM 2445 N N . SER A 1 309 ? 28.578 0.820 -16.818 1.00 91.75 309 SER A N 1
ATOM 2446 C CA . SER A 1 309 ? 29.493 1.921 -17.103 1.00 91.75 309 SER A CA 1
ATOM 2447 C C . SER A 1 309 ? 30.103 1.774 -18.489 1.00 91.75 309 SER A C 1
ATOM 2449 O O . SER A 1 309 ? 30.908 0.874 -18.731 1.00 91.75 309 SER A O 1
ATOM 2451 N N . LEU A 1 310 ? 29.738 2.668 -19.414 1.00 87.75 310 LEU A N 1
ATOM 2452 C CA . LEU A 1 310 ? 30.313 2.668 -20.764 1.00 87.75 310 LEU A CA 1
ATOM 2453 C C . LEU A 1 310 ? 31.810 2.990 -20.730 1.00 87.75 310 LEU A C 1
ATOM 2455 O O . LEU A 1 310 ? 32.574 2.455 -21.532 1.00 87.75 310 LEU A O 1
ATOM 2459 N N . THR A 1 311 ? 32.230 3.812 -19.767 1.00 85.75 311 THR A N 1
ATOM 2460 C CA . THR A 1 311 ? 33.638 4.146 -19.537 1.00 85.75 311 THR A CA 1
ATOM 2461 C C . THR A 1 311 ? 34.450 2.896 -19.188 1.00 85.75 311 THR A C 1
ATOM 2463 O O . THR A 1 311 ? 35.478 2.632 -19.806 1.00 85.75 311 THR A O 1
ATOM 2466 N N . GLU A 1 312 ? 33.957 2.076 -18.256 1.00 85.44 312 GLU A N 1
ATOM 2467 C CA . GLU A 1 312 ? 34.636 0.837 -17.846 1.00 85.44 312 GLU A CA 1
ATOM 2468 C C . GLU A 1 312 ? 34.659 -0.204 -18.973 1.00 85.44 312 GLU A C 1
ATOM 2470 O O . GLU A 1 312 ? 35.662 -0.893 -19.158 1.00 85.44 312 GLU A O 1
ATOM 2475 N N . LEU A 1 313 ? 33.593 -0.281 -19.778 1.00 81.38 313 LEU A N 1
ATOM 2476 C CA . LEU A 1 313 ? 33.533 -1.160 -20.950 1.00 81.38 313 LEU A CA 1
ATOM 2477 C C . LEU A 1 313 ? 34.521 -0.757 -22.058 1.00 81.38 313 LEU A C 1
ATOM 2479 O O . LEU A 1 313 ? 35.006 -1.623 -22.788 1.00 81.38 313 LEU A O 1
ATOM 2483 N N . ALA A 1 314 ? 34.838 0.533 -22.186 1.00 77.75 314 ALA A N 1
ATOM 2484 C CA . ALA A 1 314 ? 35.857 1.015 -23.117 1.00 77.75 314 ALA A CA 1
ATOM 2485 C C . ALA A 1 314 ? 37.286 0.810 -22.581 1.00 77.75 314 ALA A C 1
ATOM 2487 O O . ALA A 1 314 ? 38.172 0.396 -23.328 1.00 77.75 314 ALA A O 1
ATOM 2488 N N . GLU A 1 315 ? 37.510 1.031 -21.281 1.00 72.06 315 GLU A N 1
ATOM 2489 C CA . GLU A 1 315 ? 38.811 0.831 -20.624 1.00 72.06 315 GLU A CA 1
ATOM 2490 C C . GLU A 1 315 ? 39.195 -0.656 -20.494 1.00 72.06 315 GLU A C 1
ATOM 2492 O O . GLU A 1 315 ? 40.374 -1.004 -20.587 1.00 72.06 315 GLU A O 1
ATOM 2497 N N . GLY A 1 316 ? 38.209 -1.545 -20.326 1.00 63.19 316 GLY A N 1
ATOM 2498 C CA . GLY A 1 316 ? 38.384 -2.996 -20.179 1.00 63.19 316 GLY A CA 1
ATOM 2499 C C . GLY A 1 316 ? 38.831 -3.743 -21.444 1.00 63.19 316 GLY A C 1
ATOM 2500 O O . GLY A 1 316 ? 39.170 -4.924 -21.363 1.00 63.19 316 GLY A O 1
ATOM 2501 N N . GLY A 1 317 ? 38.893 -3.061 -22.593 1.00 56.44 317 GLY A N 1
ATOM 2502 C CA . GLY A 1 317 ? 39.513 -3.555 -23.822 1.00 56.44 317 GLY A CA 1
ATOM 2503 C C . GLY A 1 317 ? 38.534 -4.029 -24.906 1.00 56.44 317 GLY A C 1
ATOM 2504 O O . GLY A 1 317 ? 37.819 -5.015 -24.762 1.00 56.44 317 GLY A O 1
ATOM 2505 N N . THR A 1 318 ? 38.626 -3.380 -26.072 1.00 54.09 318 THR A N 1
ATOM 2506 C CA . THR A 1 318 ? 38.165 -3.776 -27.427 1.00 54.09 318 THR A CA 1
ATOM 2507 C C . THR A 1 318 ? 36.679 -3.733 -27.811 1.00 54.09 318 THR A C 1
ATOM 2509 O O . THR A 1 318 ? 36.407 -3.833 -29.006 1.00 54.09 318 THR A O 1
ATOM 2512 N N . VAL A 1 319 ? 35.714 -3.538 -26.906 1.00 61.69 319 VAL A N 1
ATOM 2513 C CA . VAL A 1 319 ? 34.284 -3.594 -27.302 1.00 61.69 319 VAL A CA 1
ATOM 2514 C C . VAL A 1 319 ? 33.730 -2.239 -27.773 1.00 61.69 319 VAL A C 1
ATOM 2516 O O . VAL A 1 319 ? 32.997 -2.174 -28.764 1.00 61.69 319 VAL A O 1
ATOM 2519 N N . LEU A 1 320 ? 34.112 -1.144 -27.113 1.00 67.44 320 LEU A N 1
ATOM 2520 C CA . LEU A 1 320 ? 33.664 0.212 -27.439 1.00 67.44 320 LEU A CA 1
ATOM 2521 C C . LEU A 1 320 ? 34.879 1.104 -27.705 1.00 67.44 320 LEU A C 1
ATOM 2523 O O . LEU A 1 320 ? 35.717 1.294 -26.830 1.00 67.44 320 LEU A O 1
ATOM 2527 N N . ASP A 1 321 ? 34.966 1.635 -28.924 1.00 68.69 321 ASP A N 1
ATOM 2528 C CA . ASP A 1 321 ? 36.005 2.577 -29.350 1.00 68.69 321 ASP A CA 1
ATOM 2529 C C . ASP A 1 321 ? 35.320 3.879 -29.765 1.00 68.69 321 ASP A C 1
ATOM 2531 O O . ASP A 1 321 ? 34.445 3.866 -30.635 1.00 68.69 321 ASP A O 1
ATOM 2535 N N . ILE A 1 322 ? 35.697 4.979 -29.112 1.00 71.81 322 ILE A N 1
ATOM 2536 C CA . ILE A 1 322 ? 35.092 6.306 -29.286 1.00 71.81 322 ILE A CA 1
ATOM 2537 C C . ILE A 1 322 ? 35.284 6.808 -30.723 1.00 71.81 322 ILE A C 1
ATOM 2539 O O . ILE A 1 322 ? 34.452 7.556 -31.234 1.00 71.81 322 ILE A O 1
ATOM 2543 N N . GLU A 1 323 ? 36.358 6.383 -31.390 1.00 71.69 323 GLU A N 1
ATOM 2544 C CA . GLU A 1 323 ? 36.686 6.813 -32.750 1.00 71.69 323 GLU A CA 1
ATOM 2545 C C . GLU A 1 323 ? 35.961 5.997 -33.835 1.00 71.69 323 GLU A C 1
ATOM 2547 O O . GLU A 1 323 ? 36.072 6.311 -35.024 1.00 71.69 323 GLU A O 1
ATOM 2552 N N . ASP A 1 324 ? 35.191 4.966 -33.466 1.00 76.75 324 ASP A N 1
ATOM 2553 C CA . ASP A 1 324 ? 34.542 4.109 -34.449 1.00 76.75 324 ASP A CA 1
ATOM 2554 C C . ASP A 1 324 ? 33.242 4.714 -35.013 1.00 76.75 324 ASP A C 1
ATOM 2556 O O . ASP A 1 324 ? 32.320 5.038 -34.258 1.00 76.75 324 ASP A O 1
ATOM 2560 N N . PRO A 1 325 ? 33.085 4.782 -36.349 1.00 76.56 325 PRO A N 1
ATOM 2561 C CA . PRO A 1 325 ? 31.860 5.272 -36.985 1.00 76.56 325 PRO A CA 1
ATOM 2562 C C . PRO A 1 325 ? 30.595 4.441 -36.683 1.00 76.56 325 PRO A C 1
ATOM 2564 O O . PRO A 1 325 ? 29.489 4.907 -36.949 1.00 76.56 325 PRO A O 1
ATOM 2567 N N . LYS A 1 326 ? 30.727 3.222 -36.146 1.00 82.94 326 LYS A N 1
ATOM 2568 C CA . LYS A 1 326 ? 29.644 2.314 -35.727 1.00 82.94 326 LYS A CA 1
ATOM 2569 C C . LYS A 1 326 ? 29.495 2.200 -34.207 1.00 82.94 326 LYS A C 1
ATOM 2571 O O . LYS A 1 326 ? 28.870 1.255 -33.722 1.00 82.94 326 LYS A O 1
ATOM 2576 N N . LEU A 1 327 ? 30.051 3.143 -33.449 1.00 83.81 327 LEU A N 1
ATOM 2577 C CA . LEU A 1 327 ? 29.979 3.147 -31.989 1.00 83.81 327 LEU A CA 1
ATOM 2578 C C . LEU A 1 327 ? 28.541 2.983 -31.469 1.00 83.81 327 LEU A C 1
ATOM 2580 O O . LEU A 1 327 ? 28.310 2.142 -30.608 1.00 83.81 327 LEU A O 1
ATOM 2584 N N . GLU A 1 328 ? 27.564 3.703 -32.030 1.00 84.50 328 GLU A N 1
ATOM 2585 C CA . GLU A 1 328 ? 26.158 3.597 -31.604 1.00 84.50 328 GLU A CA 1
ATOM 2586 C C . GLU A 1 328 ? 25.557 2.199 -31.828 1.00 84.50 328 GLU A C 1
ATOM 2588 O O . GLU A 1 328 ? 24.780 1.725 -30.999 1.00 84.50 328 GLU A O 1
ATOM 2593 N N . GLU A 1 329 ? 25.918 1.528 -32.931 1.00 86.50 329 GLU A N 1
ATOM 2594 C CA . GLU A 1 329 ? 25.459 0.166 -33.248 1.00 86.50 329 GLU A CA 1
ATOM 2595 C C . GLU A 1 329 ? 26.003 -0.817 -32.203 1.00 86.50 329 GLU A C 1
ATOM 2597 O O . GLU A 1 329 ? 25.232 -1.537 -31.571 1.00 86.50 329 GLU A O 1
ATOM 2602 N N . ARG A 1 330 ? 27.311 -0.750 -31.922 1.00 86.50 330 ARG A N 1
ATOM 2603 C CA . ARG A 1 330 ? 27.956 -1.609 -30.919 1.00 86.50 330 ARG A CA 1
ATOM 2604 C C . ARG A 1 330 ? 27.498 -1.326 -29.496 1.00 86.50 330 ARG A C 1
ATOM 2606 O O . ARG A 1 330 ? 27.283 -2.266 -28.739 1.00 86.50 330 ARG A O 1
ATOM 2613 N N . MET A 1 331 ? 27.317 -0.057 -29.131 1.00 89.06 331 MET A N 1
ATOM 2614 C CA . MET A 1 331 ? 26.718 0.317 -27.847 1.00 89.06 331 MET A CA 1
ATOM 2615 C C . MET A 1 331 ? 25.330 -0.305 -27.704 1.00 89.06 331 MET A C 1
ATOM 2617 O O . MET A 1 331 ? 25.021 -0.876 -26.663 1.00 89.06 331 MET A O 1
ATOM 2621 N N . GLY A 1 332 ? 24.515 -0.227 -28.759 1.00 90.62 332 GLY A N 1
ATOM 2622 C CA . GLY A 1 332 ? 23.200 -0.854 -28.792 1.00 90.62 332 GLY A CA 1
ATOM 2623 C C . GLY A 1 332 ? 23.263 -2.364 -28.579 1.00 90.62 332 GLY A C 1
ATOM 2624 O O . GLY A 1 332 ? 22.466 -2.892 -27.815 1.00 90.62 332 GLY A O 1
ATOM 2625 N N . ASP A 1 333 ? 24.215 -3.054 -29.197 1.00 91.25 333 ASP A N 1
ATOM 2626 C CA . ASP A 1 333 ? 24.324 -4.513 -29.087 1.00 91.25 333 ASP A CA 1
ATOM 2627 C C . ASP A 1 333 ? 24.837 -4.966 -27.710 1.00 91.25 333 ASP A C 1
ATOM 2629 O O . ASP A 1 333 ? 24.329 -5.937 -27.154 1.00 91.25 333 ASP A O 1
ATOM 2633 N N . VAL A 1 334 ? 25.777 -4.230 -27.107 1.00 91.00 334 VAL A N 1
ATOM 2634 C CA . VAL A 1 334 ? 26.262 -4.512 -25.743 1.00 91.00 334 VAL A CA 1
ATOM 2635 C C . VAL A 1 334 ? 25.165 -4.287 -24.707 1.00 91.00 334 VAL A C 1
ATOM 2637 O O . VAL A 1 334 ? 24.937 -5.139 -23.852 1.00 91.00 334 VAL A O 1
ATOM 2640 N N . LEU A 1 335 ? 24.465 -3.152 -24.788 1.00 93.25 335 LEU A N 1
ATOM 2641 C CA . LEU A 1 335 ? 23.360 -2.857 -23.877 1.00 93.25 335 LEU A CA 1
ATOM 2642 C C . LEU A 1 335 ? 22.199 -3.836 -24.079 1.00 93.25 335 LEU A C 1
ATOM 2644 O O . LEU A 1 335 ? 21.530 -4.185 -23.112 1.00 93.25 335 LEU A O 1
ATOM 2648 N N . ALA A 1 336 ? 21.966 -4.297 -25.312 1.00 93.75 336 ALA A N 1
ATOM 2649 C CA . ALA A 1 336 ? 20.957 -5.310 -25.592 1.00 93.75 336 ALA A CA 1
ATOM 2650 C C . ALA A 1 336 ? 21.302 -6.654 -24.937 1.00 93.75 336 ALA A C 1
ATOM 2652 O O . ALA A 1 336 ? 20.452 -7.219 -24.256 1.00 93.75 336 ALA A O 1
ATOM 2653 N N . ALA A 1 337 ? 22.553 -7.109 -25.053 1.00 92.38 337 ALA A N 1
ATOM 2654 C CA . ALA A 1 337 ? 23.011 -8.329 -24.390 1.00 92.38 337 ALA A CA 1
ATOM 2655 C C . ALA A 1 337 ? 22.860 -8.250 -22.859 1.00 92.38 337 ALA A C 1
ATOM 2657 O O . ALA A 1 337 ? 22.477 -9.229 -22.222 1.00 92.38 337 ALA A O 1
ATOM 2658 N N . GLU A 1 338 ? 23.105 -7.081 -22.259 1.00 92.12 338 GLU A N 1
ATOM 2659 C CA . GLU A 1 338 ? 22.892 -6.893 -20.820 1.00 92.12 338 GLU A CA 1
ATOM 2660 C C . GLU A 1 338 ? 21.408 -6.965 -20.433 1.00 92.12 338 GLU A C 1
ATOM 2662 O O . GLU A 1 338 ? 21.056 -7.584 -19.430 1.00 92.12 338 GLU A O 1
ATOM 2667 N N . VAL A 1 339 ? 20.518 -6.389 -21.245 1.00 92.81 339 VAL A N 1
ATOM 2668 C CA . VAL A 1 339 ? 19.064 -6.503 -21.045 1.00 92.81 339 VAL A CA 1
ATOM 2669 C C . VAL A 1 339 ? 18.607 -7.960 -21.150 1.00 92.81 339 VAL A C 1
ATOM 2671 O O . VAL A 1 339 ? 17.866 -8.420 -20.284 1.00 92.81 339 VAL A O 1
ATOM 2674 N N . GLU A 1 340 ? 19.076 -8.706 -22.151 1.00 92.69 340 GLU A N 1
ATOM 2675 C CA . GLU A 1 340 ? 18.769 -10.135 -22.308 1.00 92.69 340 GLU A CA 1
ATOM 2676 C C . GLU A 1 340 ? 19.239 -10.950 -21.094 1.00 92.69 340 GLU A C 1
ATOM 2678 O O . GLU A 1 340 ? 18.488 -11.777 -20.568 1.00 92.69 340 GLU A O 1
ATOM 2683 N N . ASN A 1 341 ? 20.444 -10.664 -20.586 1.00 90.75 341 ASN A N 1
ATOM 2684 C CA . ASN A 1 341 ? 20.954 -11.281 -19.363 1.00 90.75 341 ASN A CA 1
ATOM 2685 C C . ASN A 1 341 ? 20.038 -10.985 -18.170 1.00 90.75 341 ASN A C 1
ATOM 2687 O O . ASN A 1 341 ? 19.653 -11.914 -17.462 1.00 90.75 341 ASN A O 1
ATOM 2691 N N . LEU A 1 342 ? 19.644 -9.724 -17.964 1.00 89.31 342 LEU A N 1
ATOM 2692 C CA . LEU A 1 342 ? 18.742 -9.319 -16.880 1.00 89.31 342 LEU A CA 1
ATOM 2693 C C . LEU A 1 342 ? 17.389 -10.037 -16.941 1.00 89.31 342 LEU A C 1
ATOM 2695 O O . LEU A 1 342 ? 16.900 -10.500 -15.911 1.00 89.31 342 LEU A O 1
ATOM 2699 N N . VAL A 1 343 ? 16.800 -10.154 -18.133 1.00 87.38 343 VAL A N 1
ATOM 2700 C CA . VAL A 1 343 ? 15.518 -10.847 -18.338 1.00 87.38 343 VAL A CA 1
ATOM 2701 C C . VAL A 1 343 ? 15.655 -12.345 -18.060 1.00 87.38 343 VAL A C 1
ATOM 2703 O O . VAL A 1 343 ? 14.774 -12.929 -17.433 1.00 87.38 343 VAL A O 1
ATOM 2706 N N . SER A 1 344 ? 16.780 -12.962 -18.438 1.00 84.62 344 SER A N 1
ATOM 2707 C CA . SER A 1 344 ? 17.006 -14.403 -18.253 1.00 84.62 344 SER A CA 1
ATOM 2708 C C . SER A 1 344 ? 17.019 -14.866 -16.788 1.00 84.62 344 SER A C 1
ATOM 2710 O O . SER A 1 344 ? 16.744 -16.035 -16.519 1.00 84.62 344 SER A O 1
ATOM 2712 N N . TYR A 1 345 ? 17.294 -13.966 -15.834 1.00 75.56 345 TYR A N 1
ATOM 2713 C CA . TYR A 1 345 ? 17.273 -14.278 -14.399 1.00 75.56 345 TYR A CA 1
ATOM 2714 C C . TYR A 1 345 ? 15.862 -14.465 -13.827 1.00 75.56 345 TYR A C 1
ATOM 2716 O O . TYR A 1 345 ? 15.717 -15.023 -12.738 1.00 75.56 345 TYR A O 1
ATOM 2724 N N . PHE A 1 346 ? 14.826 -14.002 -14.527 1.00 71.56 346 PHE A N 1
ATOM 2725 C CA . PHE A 1 346 ? 13.447 -14.154 -14.086 1.00 71.56 346 PHE A CA 1
ATOM 2726 C C . PHE A 1 346 ? 12.860 -15.441 -14.666 1.00 71.56 346 PHE A C 1
ATOM 2728 O O . PHE A 1 346 ? 12.411 -15.496 -15.808 1.00 71.56 346 PHE A O 1
ATOM 2735 N N . GLU A 1 347 ? 12.844 -16.501 -13.858 1.00 59.56 347 GLU A N 1
ATOM 2736 C CA . GLU A 1 347 ? 12.070 -17.698 -14.178 1.00 59.56 347 GLU A CA 1
ATOM 2737 C C . GLU A 1 347 ? 10.572 -17.393 -14.027 1.00 59.56 347 GLU A C 1
ATOM 2739 O O . GLU A 1 347 ? 10.129 -16.851 -13.011 1.00 59.56 347 GLU A O 1
ATOM 2744 N N . CYS A 1 348 ? 9.777 -17.744 -15.042 1.00 52.56 348 CYS A N 1
ATOM 2745 C CA . CYS A 1 348 ? 8.331 -17.545 -15.031 1.00 52.56 348 CYS A CA 1
ATOM 2746 C C . CYS A 1 348 ? 7.689 -18.371 -13.903 1.00 52.56 348 CYS A C 1
ATOM 2748 O O . CYS A 1 348 ? 7.423 -19.564 -14.055 1.00 52.56 348 CYS A O 1
ATOM 2750 N N . MET A 1 349 ? 7.403 -17.732 -12.770 1.00 50.69 349 MET A N 1
ATOM 2751 C CA . MET A 1 349 ? 6.604 -18.332 -11.710 1.00 50.69 349 MET A CA 1
ATOM 2752 C C . MET A 1 349 ? 5.121 -18.242 -12.076 1.00 50.69 349 MET A C 1
ATOM 2754 O O . MET A 1 349 ? 4.514 -17.176 -12.032 1.00 50.69 349 MET A O 1
ATOM 2758 N N . SER A 1 350 ? 4.514 -19.372 -12.438 1.00 48.19 350 SER A N 1
ATOM 2759 C CA . SER A 1 350 ? 3.065 -19.452 -12.626 1.00 48.19 350 SER A CA 1
ATOM 2760 C C . SER A 1 350 ? 2.360 -19.508 -11.269 1.00 48.19 350 SER A C 1
ATOM 2762 O O . SER A 1 350 ? 2.575 -20.451 -10.505 1.00 48.19 350 SER A O 1
ATOM 2764 N N . VAL A 1 351 ? 1.484 -18.544 -10.982 1.00 52.38 351 VAL A N 1
ATOM 2765 C CA . VAL A 1 351 ? 0.566 -18.611 -9.835 1.00 52.38 351 VAL A CA 1
ATOM 2766 C C . VAL A 1 351 ? -0.793 -19.110 -10.326 1.00 52.38 351 VAL A C 1
ATOM 2768 O O . VAL A 1 351 ? -1.370 -18.544 -11.250 1.00 52.38 351 VAL A O 1
ATOM 2771 N N . GLU A 1 352 ? -1.299 -20.191 -9.731 1.00 51.62 352 GLU A N 1
ATOM 2772 C CA . GLU A 1 352 ? -2.404 -20.994 -10.288 1.00 51.62 352 GLU A CA 1
ATOM 2773 C C . GLU A 1 352 ? -3.789 -20.308 -10.297 1.00 51.62 352 GLU A C 1
ATOM 2775 O O . GLU A 1 352 ? -4.682 -20.794 -10.984 1.00 51.62 352 GLU A O 1
ATOM 2780 N N . ASN A 1 353 ? -3.996 -19.189 -9.582 1.00 49.41 353 ASN A N 1
ATOM 2781 C CA . ASN A 1 353 ? -5.355 -18.699 -9.280 1.00 49.41 353 ASN A CA 1
ATOM 2782 C C . ASN A 1 353 ? -5.677 -17.245 -9.685 1.00 49.41 353 ASN A C 1
ATOM 2784 O O . ASN A 1 353 ? -6.850 -16.879 -9.693 1.00 49.41 353 ASN A O 1
ATOM 2788 N N . TYR A 1 354 ? -4.685 -16.417 -10.026 1.00 63.28 354 TYR A N 1
ATOM 2789 C CA . TYR A 1 354 ? -4.874 -15.005 -10.401 1.00 63.28 354 TYR A CA 1
ATOM 2790 C C . TYR A 1 354 ? -3.753 -14.608 -11.362 1.00 63.28 354 TYR A C 1
ATOM 2792 O O . TYR A 1 354 ? -2.592 -14.473 -10.981 1.00 63.28 354 TYR A O 1
ATOM 2800 N N . THR A 1 355 ? -4.095 -14.525 -12.647 1.00 61.22 355 THR A N 1
ATOM 2801 C CA . THR A 1 355 ? -3.122 -14.473 -13.741 1.00 61.22 355 THR A CA 1
ATOM 2802 C C . THR A 1 355 ? -2.754 -13.043 -14.105 1.00 61.22 355 THR A C 1
ATOM 2804 O O . THR A 1 355 ? -3.567 -12.308 -14.671 1.00 61.22 355 THR A O 1
ATOM 2807 N N . LEU A 1 356 ? -1.495 -12.696 -13.846 1.00 77.12 356 LEU A N 1
ATOM 2808 C CA . LEU A 1 356 ? -0.801 -11.604 -14.517 1.00 77.12 356 LEU A CA 1
ATOM 2809 C C . LEU A 1 356 ? -0.848 -11.845 -16.036 1.00 77.12 356 LEU A C 1
ATOM 2811 O O . LEU A 1 356 ? -0.644 -12.971 -16.492 1.00 77.12 356 LEU A O 1
ATOM 2815 N N . GLN A 1 357 ? -1.147 -10.815 -16.829 1.00 78.38 357 GLN A N 1
ATOM 2816 C CA . GLN A 1 357 ? -1.065 -10.935 -18.287 1.00 78.38 357 GLN A CA 1
ATOM 2817 C C . GLN A 1 357 ? 0.405 -10.933 -18.704 1.00 78.38 357 GLN A C 1
ATOM 2819 O O . GLN A 1 357 ? 1.154 -10.052 -18.282 1.00 78.38 357 GLN A O 1
ATOM 2824 N N . SER A 1 358 ? 0.805 -11.913 -19.519 1.00 81.75 358 SER A N 1
ATOM 2825 C CA . SER A 1 358 ? 2.187 -12.073 -19.993 1.00 81.75 358 SER A CA 1
ATOM 2826 C C . SER A 1 358 ? 3.216 -11.972 -18.858 1.00 81.75 358 SER A C 1
ATOM 2828 O O . SER A 1 358 ? 3.990 -11.012 -18.817 1.00 81.75 358 SER A O 1
ATOM 2830 N N . PRO A 1 359 ? 3.191 -12.899 -17.879 1.00 83.06 359 PRO A N 1
ATOM 2831 C CA . PRO A 1 359 ? 4.092 -12.866 -16.725 1.00 83.06 359 PRO A CA 1
ATOM 2832 C C . PRO A 1 359 ? 5.575 -12.945 -17.106 1.00 83.06 359 PRO A C 1
ATOM 2834 O O . PRO A 1 359 ? 6.419 -12.453 -16.364 1.00 83.06 359 PRO A O 1
ATOM 2837 N N . GLU A 1 360 ? 5.885 -13.512 -18.271 1.00 84.56 360 GLU A N 1
ATOM 2838 C CA . GLU A 1 360 ? 7.221 -13.558 -18.860 1.00 84.56 360 GLU A CA 1
ATOM 2839 C C . GLU A 1 360 ? 7.777 -12.173 -19.226 1.00 84.56 360 GLU A C 1
ATOM 2841 O O . GLU A 1 360 ? 8.990 -11.988 -19.258 1.00 84.56 360 GLU A O 1
ATOM 2846 N N . GLN A 1 361 ? 6.908 -11.184 -19.464 1.00 90.62 361 GLN A N 1
ATOM 2847 C CA . GLN A 1 361 ? 7.325 -9.826 -19.801 1.00 90.62 361 GLN A CA 1
ATOM 2848 C C . GLN A 1 361 ? 7.627 -9.037 -18.527 1.00 90.62 361 GLN A C 1
ATOM 2850 O O . GLN A 1 361 ? 6.747 -8.418 -17.930 1.00 90.62 361 GLN A O 1
ATOM 2855 N N . VAL A 1 362 ? 8.880 -9.045 -18.088 1.00 91.88 362 VAL A N 1
ATOM 2856 C CA . VAL A 1 362 ? 9.311 -8.313 -16.888 1.00 91.88 362 VAL A CA 1
ATOM 2857 C C . VAL A 1 362 ? 9.522 -6.823 -17.163 1.00 91.88 362 VAL A C 1
ATOM 2859 O O . VAL A 1 362 ? 9.652 -6.385 -18.309 1.00 91.88 362 VAL A O 1
ATOM 2862 N N . LEU A 1 363 ? 9.542 -6.021 -16.099 1.00 94.31 363 LEU A N 1
ATOM 2863 C CA . LEU A 1 363 ? 10.039 -4.650 -16.151 1.00 94.31 363 LEU A CA 1
ATOM 2864 C C . LEU A 1 363 ? 11.566 -4.678 -16.160 1.00 94.31 363 LEU A C 1
ATOM 2866 O O . LEU A 1 363 ? 12.168 -5.433 -15.401 1.00 94.31 363 LEU A O 1
ATOM 2870 N N . VAL A 1 364 ? 12.194 -3.835 -16.973 1.00 94.94 364 VAL A N 1
ATOM 2871 C CA . VAL A 1 364 ? 13.656 -3.723 -17.036 1.00 94.94 364 VAL A CA 1
ATOM 2872 C C . VAL A 1 364 ? 14.078 -2.266 -16.949 1.00 94.94 364 VAL A C 1
ATOM 2874 O O . VAL A 1 364 ? 13.537 -1.414 -17.652 1.00 94.94 364 VAL A O 1
ATOM 2877 N N . ARG A 1 365 ? 15.073 -1.973 -16.113 1.00 95.81 365 ARG A N 1
ATOM 2878 C CA . ARG A 1 365 ? 15.727 -0.666 -16.043 1.00 95.81 365 ARG A CA 1
ATOM 2879 C C . ARG A 1 365 ? 17.240 -0.837 -16.038 1.00 95.81 365 ARG A C 1
ATOM 2881 O O . ARG A 1 365 ? 17.803 -1.339 -15.073 1.00 95.81 365 ARG A O 1
ATOM 2888 N N . LEU A 1 366 ? 17.900 -0.377 -17.091 1.00 95.31 366 LEU A N 1
ATOM 2889 C CA . LEU A 1 366 ? 19.354 -0.367 -17.197 1.00 95.31 366 LEU A CA 1
ATOM 2890 C C . LEU A 1 366 ? 19.870 1.060 -17.010 1.00 95.31 366 LEU A C 1
ATOM 2892 O O . LEU A 1 366 ? 19.656 1.927 -17.858 1.00 95.31 366 LEU A O 1
ATOM 2896 N N . LYS A 1 367 ? 20.539 1.319 -15.891 1.00 95.19 367 LYS A N 1
ATOM 2897 C CA . LYS A 1 367 ? 21.197 2.594 -15.602 1.00 95.19 367 LYS A CA 1
ATOM 2898 C C . LYS A 1 367 ? 22.549 2.622 -16.313 1.00 95.19 367 LYS A C 1
ATOM 2900 O O . LYS A 1 367 ? 23.426 1.819 -16.022 1.00 95.19 367 LYS A O 1
ATOM 2905 N N . VAL A 1 368 ? 22.720 3.547 -17.252 1.00 94.75 368 VAL A N 1
ATOM 2906 C CA . VAL A 1 368 ? 23.904 3.634 -18.113 1.00 94.75 368 VAL A CA 1
ATOM 2907 C C . VAL A 1 368 ? 24.699 4.888 -17.775 1.00 94.75 368 VAL A C 1
ATOM 2909 O O . VAL A 1 368 ? 24.251 6.010 -18.025 1.00 94.75 368 VAL A O 1
ATOM 2912 N N . GLU A 1 369 ? 25.883 4.706 -17.203 1.00 93.88 369 GLU A N 1
ATOM 2913 C CA . GLU A 1 369 ? 26.874 5.767 -17.043 1.00 93.88 369 GLU A CA 1
ATOM 2914 C C . GLU A 1 369 ? 27.539 6.015 -18.402 1.00 93.88 369 GLU A C 1
ATOM 2916 O O . GLU A 1 369 ? 28.124 5.104 -18.987 1.00 93.88 369 GLU A O 1
ATOM 2921 N N . HIS A 1 370 ? 27.392 7.228 -18.940 1.00 91.44 370 HIS A N 1
ATOM 2922 C CA . HIS A 1 370 ? 27.790 7.541 -20.319 1.00 91.44 370 HIS A CA 1
ATOM 2923 C C . HIS A 1 370 ? 28.801 8.693 -20.432 1.00 91.44 370 HIS A C 1
ATOM 2925 O O . HIS A 1 370 ? 28.814 9.423 -21.428 1.00 91.44 370 HIS A O 1
ATOM 2931 N N . SER A 1 371 ? 29.653 8.912 -19.424 1.00 88.19 371 SER A N 1
ATOM 2932 C CA . SER A 1 371 ? 30.656 9.984 -19.506 1.00 88.19 371 SER A CA 1
ATOM 2933 C C . SER A 1 371 ? 31.584 9.772 -20.705 1.00 88.19 371 SER A C 1
ATOM 2935 O O . SER A 1 371 ? 32.312 8.793 -20.776 1.00 88.19 371 SER A O 1
ATOM 2937 N N . GLY A 1 372 ? 31.553 10.702 -21.663 1.00 82.69 372 GLY A N 1
ATOM 2938 C CA . GLY A 1 372 ? 32.336 10.603 -22.902 1.00 82.69 372 GLY A CA 1
ATOM 2939 C C . GLY A 1 372 ? 31.644 9.875 -24.062 1.00 82.69 372 GLY A C 1
ATOM 2940 O O . GLY A 1 372 ? 32.215 9.831 -25.146 1.00 82.69 372 GLY A O 1
ATOM 2941 N N . PHE A 1 373 ? 30.411 9.387 -23.883 1.00 85.75 373 PHE A N 1
ATOM 2942 C CA . PHE A 1 373 ? 29.633 8.686 -24.913 1.00 85.75 373 PHE A CA 1
ATOM 2943 C C . PHE A 1 373 ? 28.343 9.432 -25.278 1.00 85.75 373 PHE A C 1
ATOM 2945 O O . PHE A 1 373 ? 27.763 10.168 -24.464 1.00 85.75 373 PHE A O 1
ATOM 2952 N N . THR A 1 374 ? 27.876 9.230 -26.513 1.00 87.62 374 THR A N 1
ATOM 2953 C CA . THR A 1 374 ? 26.542 9.658 -26.952 1.00 87.62 374 THR A CA 1
ATOM 2954 C C . THR A 1 374 ? 25.462 8.772 -26.328 1.00 87.62 374 THR A C 1
ATOM 2956 O O . THR A 1 374 ? 25.730 7.666 -25.862 1.00 87.62 374 THR A O 1
ATOM 2959 N N . THR A 1 375 ? 24.230 9.270 -26.262 1.00 90.94 375 THR A N 1
ATOM 2960 C CA . THR A 1 375 ? 23.088 8.502 -25.752 1.00 90.94 375 THR A CA 1
ATOM 2961 C C . THR A 1 375 ? 22.335 7.840 -26.898 1.00 90.94 375 THR A C 1
ATOM 2963 O O . THR A 1 375 ? 22.274 8.366 -28.009 1.00 90.94 375 THR A O 1
ATOM 2966 N N . LEU A 1 376 ? 21.724 6.689 -26.621 1.00 91.31 376 LEU A N 1
ATOM 2967 C CA . LEU A 1 376 ? 20.812 6.039 -27.559 1.00 91.31 376 LEU A CA 1
ATOM 2968 C C . LEU A 1 376 ? 19.384 6.541 -27.336 1.00 91.31 376 LEU A C 1
ATOM 2970 O O . LEU A 1 376 ? 19.005 6.946 -26.239 1.00 91.31 376 LEU A O 1
ATOM 2974 N N . ASN A 1 377 ? 18.561 6.485 -28.38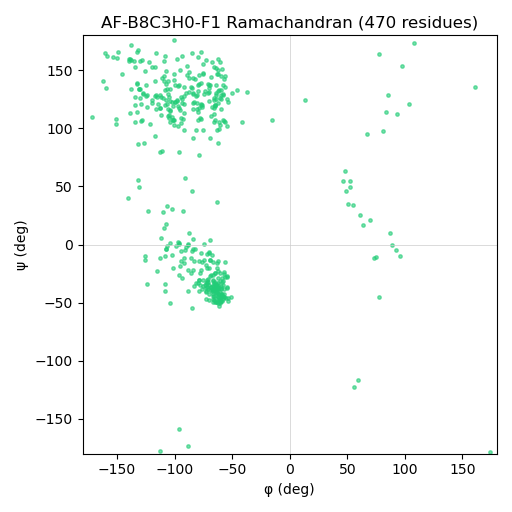1 1.00 92.06 377 ASN A N 1
ATOM 2975 C CA . ASN A 1 377 ? 17.139 6.770 -28.246 1.00 92.06 377 ASN A CA 1
ATOM 2976 C C . ASN A 1 377 ? 16.413 5.566 -27.618 1.00 92.06 377 ASN A C 1
ATOM 2978 O O . ASN A 1 377 ? 16.391 4.487 -28.216 1.00 92.06 377 ASN A O 1
ATOM 2982 N N . ASN A 1 378 ? 15.778 5.772 -26.459 1.00 91.44 378 ASN A N 1
ATOM 2983 C CA . ASN A 1 378 ? 15.078 4.716 -25.717 1.00 91.44 378 ASN A CA 1
ATOM 2984 C C . ASN A 1 378 ? 13.993 4.011 -26.533 1.00 91.44 378 ASN A C 1
ATOM 2986 O O . ASN A 1 378 ? 13.924 2.790 -26.499 1.00 91.44 378 ASN A O 1
ATOM 2990 N N . GLN A 1 379 ? 13.180 4.740 -27.301 1.00 90.88 379 GLN A N 1
ATOM 2991 C CA . GLN A 1 379 ? 12.108 4.130 -28.098 1.00 90.88 379 GLN A CA 1
ATOM 2992 C C . GLN A 1 379 ? 12.674 3.251 -29.217 1.00 90.88 379 GLN A C 1
ATOM 2994 O O . GLN A 1 379 ? 12.197 2.141 -29.450 1.00 90.88 379 GLN A O 1
ATOM 2999 N N . ARG A 1 380 ? 13.724 3.725 -29.901 1.00 92.75 380 ARG A N 1
ATOM 3000 C CA . ARG A 1 380 ? 14.383 2.961 -30.966 1.00 92.75 380 ARG A CA 1
ATOM 3001 C C . ARG A 1 380 ? 15.079 1.720 -30.412 1.00 92.75 380 ARG A C 1
ATOM 3003 O O . ARG A 1 380 ? 14.947 0.653 -31.002 1.00 92.75 380 ARG A O 1
ATOM 3010 N N . PHE A 1 381 ? 15.790 1.849 -29.295 1.00 94.88 381 PHE A N 1
ATOM 3011 C CA . PHE A 1 381 ? 16.416 0.716 -28.614 1.00 94.88 381 PHE A CA 1
ATOM 3012 C C . PHE A 1 381 ? 15.359 -0.290 -28.136 1.00 94.88 381 PHE A C 1
ATOM 3014 O O . PHE A 1 381 ? 15.414 -1.467 -28.479 1.00 94.88 381 PHE A O 1
ATOM 3021 N N . GLY A 1 382 ? 14.335 0.209 -27.448 1.00 92.88 382 GLY A N 1
ATOM 3022 C CA . GLY A 1 382 ? 13.212 -0.549 -26.912 1.00 92.88 382 GLY A CA 1
ATOM 3023 C C . GLY A 1 382 ? 12.397 -1.317 -27.940 1.00 92.88 382 GLY A C 1
ATOM 3024 O O . GLY A 1 382 ? 11.866 -2.378 -27.626 1.00 92.88 382 GLY A O 1
ATOM 3025 N N . SER A 1 383 ? 12.337 -0.830 -29.185 1.00 94.19 383 SER A N 1
ATOM 3026 C CA . SER A 1 383 ? 11.652 -1.529 -30.278 1.00 94.19 383 SER A CA 1
ATOM 3027 C C . SER A 1 383 ? 12.185 -2.947 -30.530 1.00 94.19 383 SER A C 1
ATOM 3029 O O . SER A 1 383 ? 11.436 -3.784 -31.027 1.00 94.19 383 SER A O 1
ATOM 3031 N N . ARG A 1 384 ? 13.441 -3.230 -30.143 1.00 94.06 384 ARG A N 1
ATOM 3032 C CA . ARG A 1 384 ? 14.057 -4.566 -30.216 1.00 94.06 384 ARG A CA 1
ATOM 3033 C C . ARG A 1 384 ? 13.434 -5.566 -29.232 1.00 94.06 384 ARG A C 1
ATOM 3035 O O . ARG A 1 384 ? 13.441 -6.748 -29.525 1.00 94.06 384 ARG A O 1
ATOM 3042 N N . PHE A 1 385 ? 12.864 -5.083 -28.126 1.00 94.56 385 PHE A N 1
ATOM 3043 C CA . PHE A 1 385 ? 12.352 -5.890 -27.008 1.00 94.56 385 PHE A CA 1
ATOM 3044 C C . PHE A 1 385 ? 10.818 -5.899 -26.919 1.00 94.56 385 PHE A C 1
ATOM 3046 O O . PHE A 1 385 ? 10.232 -6.269 -25.897 1.00 94.56 385 PHE A O 1
ATOM 3053 N N . VAL A 1 386 ? 10.128 -5.451 -27.973 1.00 93.38 386 VAL A N 1
ATOM 3054 C CA . VAL A 1 386 ? 8.661 -5.480 -28.022 1.00 93.38 386 VAL A CA 1
ATOM 3055 C C . VAL A 1 386 ? 8.190 -6.930 -28.024 1.00 93.38 386 VAL A C 1
ATOM 3057 O O . VAL A 1 386 ? 8.500 -7.688 -28.937 1.00 93.38 386 VAL A O 1
ATOM 3060 N N . GLY A 1 387 ? 7.401 -7.294 -27.016 1.00 90.56 387 GLY A N 1
ATOM 3061 C CA . GLY A 1 387 ? 6.952 -8.671 -26.810 1.00 90.56 387 GLY A CA 1
ATOM 3062 C C . GLY A 1 387 ? 7.815 -9.467 -25.827 1.00 90.56 387 GLY A C 1
ATOM 3063 O O . GLY A 1 387 ? 7.384 -10.539 -25.411 1.00 90.56 387 GLY A O 1
ATOM 3064 N N . GLU A 1 388 ? 8.966 -8.933 -25.412 1.00 90.75 388 GLU A N 1
ATOM 3065 C CA . GLU A 1 388 ? 9.880 -9.570 -24.452 1.00 90.75 388 GLU A CA 1
ATOM 3066 C C . GLU A 1 388 ? 9.870 -8.875 -23.085 1.00 90.75 388 GLU A C 1
ATOM 3068 O O . GLU A 1 388 ? 9.961 -9.538 -22.058 1.00 90.75 388 GLU A O 1
ATOM 3073 N N . VAL A 1 389 ? 9.699 -7.548 -23.052 1.00 93.38 389 VAL A N 1
ATOM 3074 C CA . VAL A 1 389 ? 9.627 -6.754 -21.812 1.00 93.38 389 VAL A CA 1
ATOM 3075 C C . VAL A 1 389 ? 8.321 -5.966 -21.718 1.00 93.38 389 VAL A C 1
ATOM 3077 O O . VAL A 1 389 ? 7.703 -5.632 -22.731 1.00 93.38 389 VAL A O 1
ATOM 3080 N N . ALA A 1 390 ? 7.916 -5.608 -20.498 1.00 93.81 390 ALA A N 1
ATOM 3081 C CA . ALA A 1 390 ? 6.677 -4.866 -20.243 1.00 93.81 390 ALA A CA 1
ATOM 3082 C C . ALA A 1 390 ? 6.813 -3.337 -20.365 1.00 93.81 390 ALA A C 1
ATOM 3084 O O . ALA A 1 390 ? 5.809 -2.627 -20.375 1.00 93.81 390 ALA A O 1
ATOM 3085 N N . ASN A 1 391 ? 8.034 -2.801 -20.446 1.00 95.06 391 ASN A N 1
ATOM 3086 C CA . ASN A 1 391 ? 8.305 -1.362 -20.545 1.00 95.06 391 ASN A CA 1
ATOM 3087 C C . ASN A 1 391 ? 9.307 -1.018 -21.670 1.00 95.06 391 ASN A C 1
ATOM 3089 O O . ASN A 1 391 ? 10.307 -0.344 -21.410 1.00 95.06 391 ASN A O 1
ATOM 3093 N N . PRO A 1 392 ? 9.054 -1.413 -22.936 1.00 94.31 392 PRO A N 1
ATOM 3094 C CA . PRO A 1 392 ? 10.022 -1.240 -24.023 1.00 94.31 392 PRO A CA 1
ATOM 3095 C C . PRO A 1 392 ? 10.428 0.226 -24.224 1.00 94.31 392 PRO A C 1
ATOM 3097 O O . PRO A 1 392 ? 11.584 0.522 -24.496 1.00 94.31 392 PRO A O 1
ATOM 3100 N N . SER A 1 393 ? 9.510 1.170 -24.019 1.00 92.69 393 SER A N 1
ATOM 3101 C CA . SER A 1 393 ? 9.779 2.602 -24.197 1.00 92.69 393 SER A CA 1
ATOM 3102 C C . SER A 1 393 ? 10.724 3.215 -23.155 1.00 92.69 393 SER A C 1
ATOM 3104 O O . SER A 1 393 ? 11.174 4.340 -23.368 1.00 92.69 393 SER A O 1
ATOM 3106 N N . ASP A 1 394 ? 11.010 2.528 -22.042 1.00 92.31 394 ASP A N 1
ATOM 3107 C CA . ASP A 1 394 ? 11.711 3.118 -20.893 1.00 92.31 394 ASP A CA 1
ATOM 3108 C C . ASP A 1 394 ? 12.735 2.172 -20.231 1.00 92.31 394 ASP A C 1
ATOM 3110 O O . ASP A 1 394 ? 12.877 2.120 -19.008 1.00 92.31 394 ASP A O 1
ATOM 3114 N N . ILE A 1 395 ? 13.467 1.412 -21.053 1.00 95.69 395 ILE A N 1
ATOM 3115 C CA . ILE A 1 395 ? 14.483 0.459 -20.576 1.00 95.69 395 ILE A CA 1
ATOM 3116 C C . ILE A 1 395 ? 15.744 1.173 -20.061 1.00 95.69 395 ILE A C 1
ATOM 3118 O O . ILE A 1 395 ? 16.245 0.834 -18.994 1.00 95.69 395 ILE A O 1
ATOM 3122 N N . LEU A 1 396 ? 16.282 2.155 -20.795 1.00 95.62 396 LEU A N 1
ATOM 3123 C CA . LEU A 1 396 ? 17.585 2.764 -20.482 1.00 95.62 396 LEU A CA 1
ATOM 3124 C C . LEU A 1 396 ? 17.440 4.065 -19.675 1.00 95.62 396 LEU A C 1
ATOM 3126 O O . LEU A 1 396 ? 16.636 4.931 -20.016 1.00 95.62 396 LEU A O 1
ATOM 3130 N N . LEU A 1 397 ? 18.281 4.251 -18.657 1.00 94.62 397 LEU A N 1
ATOM 3131 C CA . LEU A 1 397 ? 18.433 5.507 -17.917 1.00 94.62 397 LEU A CA 1
ATOM 3132 C C . LEU A 1 397 ? 19.872 6.003 -18.001 1.00 94.62 397 LEU A C 1
ATOM 3134 O O . LEU A 1 397 ? 20.754 5.509 -17.301 1.00 94.62 397 LEU A O 1
ATOM 3138 N N . PHE A 1 398 ? 20.109 7.007 -18.836 1.00 94.12 398 PHE A N 1
ATOM 3139 C CA . PHE A 1 398 ? 21.432 7.598 -18.997 1.00 94.12 398 PHE A CA 1
ATOM 3140 C C . PHE A 1 398 ? 21.751 8.582 -17.870 1.00 94.12 398 PHE A C 1
ATOM 3142 O O . PHE A 1 398 ? 20.960 9.474 -17.566 1.00 94.12 398 PHE A O 1
ATOM 3149 N N . HIS A 1 399 ? 22.939 8.457 -17.283 1.00 93.62 399 HIS A N 1
ATOM 3150 C CA . HIS A 1 399 ? 23.471 9.413 -16.319 1.00 93.62 399 HIS A CA 1
ATOM 3151 C C . HIS A 1 399 ? 24.971 9.649 -16.538 1.00 93.62 399 HIS A C 1
ATOM 3153 O O . HIS A 1 399 ? 25.669 8.853 -17.165 1.00 93.62 399 HIS A O 1
ATOM 3159 N N . ARG A 1 400 ? 25.488 10.766 -16.024 1.00 90.56 400 ARG A N 1
ATOM 3160 C CA . ARG A 1 400 ? 26.922 11.085 -16.056 1.00 90.56 400 ARG A CA 1
ATOM 3161 C C . ARG A 1 400 ? 27.500 11.025 -14.656 1.00 90.56 400 ARG A C 1
ATOM 3163 O O . ARG A 1 400 ? 26.862 11.473 -13.700 1.00 90.56 400 ARG A O 1
ATOM 3170 N N . ARG A 1 401 ? 28.736 10.546 -14.532 1.00 85.06 401 ARG A N 1
ATOM 3171 C CA . ARG A 1 401 ? 29.461 10.581 -13.264 1.00 85.06 401 ARG A CA 1
ATOM 3172 C C . ARG A 1 401 ? 29.700 12.033 -12.853 1.00 85.06 401 ARG A C 1
ATOM 3174 O O . ARG A 1 401 ? 30.281 12.823 -13.597 1.00 85.06 401 ARG A O 1
ATOM 3181 N N . ARG A 1 402 ? 29.276 12.401 -11.642 1.00 76.75 402 ARG A N 1
ATOM 3182 C CA . ARG A 1 402 ? 29.665 13.690 -11.054 1.00 76.75 402 ARG A CA 1
ATOM 3183 C C . ARG A 1 402 ? 31.175 13.678 -10.819 1.00 76.75 402 ARG A C 1
ATOM 3185 O O . ARG A 1 402 ? 31.672 12.846 -10.062 1.00 76.75 402 ARG A O 1
ATOM 3192 N N . GLN A 1 403 ? 31.900 14.600 -11.450 1.00 56.56 403 GLN A N 1
ATOM 3193 C CA . GLN A 1 403 ? 33.291 14.857 -11.090 1.00 56.56 403 GLN A CA 1
ATOM 3194 C C . GLN A 1 403 ? 33.313 15.407 -9.661 1.00 56.56 403 GLN A C 1
ATOM 3196 O O . GLN A 1 403 ? 32.717 16.445 -9.376 1.00 56.56 403 GLN A O 1
ATOM 3201 N N . ALA A 1 404 ? 33.974 14.696 -8.748 1.00 44.25 404 ALA A N 1
ATOM 3202 C CA . ALA A 1 404 ? 34.319 15.257 -7.453 1.00 44.25 404 ALA A CA 1
ATOM 3203 C C . ALA A 1 404 ? 35.322 16.389 -7.708 1.00 44.25 404 ALA A C 1
ATOM 3205 O O . ALA A 1 404 ? 36.475 16.131 -8.052 1.00 44.25 404 ALA A O 1
ATOM 3206 N N . GLU A 1 405 ? 34.884 17.643 -7.598 1.00 36.44 405 GLU A N 1
ATOM 3207 C CA . GLU A 1 405 ? 35.798 18.780 -7.635 1.00 36.44 405 GLU A CA 1
ATOM 3208 C C . GLU A 1 405 ? 36.791 18.655 -6.469 1.00 36.44 405 GLU A C 1
ATOM 3210 O O . GLU A 1 405 ? 36.477 18.942 -5.310 1.00 36.44 405 GLU A O 1
ATOM 3215 N N . ASN A 1 406 ? 38.015 18.223 -6.784 1.00 33.28 406 ASN A N 1
ATOM 3216 C CA . ASN A 1 406 ? 39.181 18.367 -5.923 1.00 33.28 406 ASN A CA 1
ATOM 3217 C C . ASN A 1 406 ? 39.444 19.865 -5.719 1.00 33.28 406 ASN A C 1
ATOM 3219 O O . ASN A 1 406 ? 40.215 20.493 -6.442 1.00 33.28 406 ASN A O 1
ATOM 3223 N N . THR A 1 407 ? 38.798 20.458 -4.720 1.00 32.84 407 THR A N 1
ATOM 3224 C CA . THR A 1 407 ? 39.033 21.845 -4.315 1.00 32.84 407 THR A CA 1
ATOM 3225 C C . THR A 1 407 ? 40.305 21.941 -3.469 1.00 32.84 407 THR A C 1
ATOM 3227 O O . THR A 1 407 ? 40.280 22.122 -2.253 1.00 32.84 407 THR A O 1
ATOM 3230 N N . THR A 1 408 ? 41.467 21.881 -4.122 1.00 32.69 408 THR A N 1
ATOM 3231 C CA . THR A 1 408 ? 42.700 22.457 -3.568 1.00 32.69 408 THR A CA 1
ATOM 3232 C C . THR A 1 408 ? 42.660 23.983 -3.705 1.00 32.69 408 THR A C 1
ATOM 3234 O O . THR A 1 408 ? 42.918 24.536 -4.766 1.00 32.69 408 THR A O 1
ATOM 3237 N N . ALA A 1 409 ? 42.281 24.630 -2.600 1.00 36.81 409 ALA A N 1
ATOM 3238 C CA . ALA A 1 409 ? 42.469 26.024 -2.177 1.00 36.81 409 ALA A CA 1
ATOM 3239 C C . ALA A 1 409 ? 42.944 27.099 -3.191 1.00 36.81 409 ALA A C 1
ATOM 3241 O O . ALA A 1 409 ? 44.100 27.091 -3.613 1.00 36.81 409 ALA A O 1
ATOM 3242 N N . LYS A 1 410 ? 42.145 28.178 -3.324 1.00 30.97 410 LYS A N 1
ATOM 3243 C CA . LYS A 1 410 ? 42.489 29.538 -2.826 1.00 30.97 410 LYS A CA 1
ATOM 3244 C C . LYS A 1 410 ? 41.312 30.539 -2.922 1.00 30.97 410 LYS A C 1
ATOM 3246 O O . LYS A 1 410 ? 40.995 31.026 -3.994 1.00 30.97 410 LYS A O 1
ATOM 3251 N N . GLY A 1 411 ? 40.767 30.903 -1.753 1.00 26.05 411 GLY A N 1
ATOM 3252 C CA . GLY A 1 411 ? 40.381 32.276 -1.379 1.00 26.05 411 GLY A CA 1
ATOM 3253 C C . GLY A 1 411 ? 39.051 32.874 -1.864 1.00 26.05 411 GLY A C 1
ATOM 3254 O O . GLY A 1 411 ? 39.019 33.502 -2.909 1.00 26.05 411 GLY A O 1
ATOM 3255 N N . ALA A 1 412 ? 38.015 32.833 -1.014 1.00 25.78 412 ALA A N 1
ATOM 3256 C CA . ALA A 1 412 ? 37.342 34.000 -0.402 1.00 25.78 412 ALA A CA 1
ATOM 3257 C C . ALA A 1 412 ? 35.941 33.609 0.110 1.00 25.78 412 ALA A C 1
ATOM 3259 O O . ALA A 1 412 ? 35.193 32.874 -0.523 1.00 25.78 412 ALA A O 1
ATOM 3260 N N . ALA A 1 413 ? 35.622 34.060 1.318 1.00 33.50 413 ALA A N 1
ATOM 3261 C CA . ALA A 1 413 ? 34.517 33.587 2.136 1.00 33.50 413 ALA A CA 1
ATOM 3262 C C . ALA A 1 413 ? 33.130 34.034 1.651 1.00 33.50 413 ALA A C 1
ATOM 3264 O O . ALA A 1 413 ? 32.900 35.233 1.545 1.00 33.50 413 ALA A O 1
ATOM 3265 N N . THR A 1 414 ? 32.159 33.114 1.560 1.00 27.59 414 THR A N 1
ATOM 3266 C CA . THR A 1 414 ? 30.803 33.306 2.122 1.00 27.59 414 THR A CA 1
ATOM 3267 C C . THR A 1 414 ? 30.038 31.975 2.262 1.00 27.59 414 THR A C 1
ATOM 3269 O O . THR A 1 414 ? 30.077 31.131 1.381 1.00 27.59 414 THR A O 1
ATOM 3272 N N . LYS A 1 415 ? 29.297 31.842 3.376 1.00 26.84 415 LYS A N 1
ATOM 3273 C CA . LYS A 1 415 ? 28.256 30.838 3.710 1.00 26.84 415 LYS A CA 1
ATOM 3274 C C . LYS A 1 415 ? 28.689 29.370 3.902 1.00 26.84 415 LYS A C 1
ATOM 3276 O O . LYS A 1 415 ? 28.642 28.537 3.008 1.00 26.84 415 LYS A O 1
ATOM 3281 N N . LYS A 1 416 ? 28.925 29.021 5.175 1.00 25.83 416 LYS A N 1
ATOM 3282 C CA . LYS A 1 416 ? 28.796 27.649 5.695 1.00 25.83 416 LYS A CA 1
ATOM 3283 C C . LYS A 1 416 ? 27.362 27.137 5.465 1.00 25.83 416 LYS A C 1
ATOM 3285 O O . LYS A 1 416 ? 26.462 27.524 6.205 1.00 25.83 416 LYS A O 1
ATOM 3290 N N . LYS A 1 417 ? 27.166 26.213 4.523 1.00 26.42 417 LYS A N 1
ATOM 3291 C CA . LYS A 1 417 ? 26.167 25.142 4.657 1.00 26.42 417 LYS A CA 1
ATOM 3292 C C . LYS A 1 417 ? 26.929 23.863 4.991 1.00 26.42 417 LYS A C 1
ATOM 3294 O O . LYS A 1 417 ? 27.886 23.506 4.312 1.00 26.42 417 LYS A O 1
ATOM 3299 N N . ARG A 1 418 ? 26.567 23.247 6.115 1.00 27.58 418 ARG A N 1
ATOM 3300 C CA . ARG A 1 418 ? 27.131 21.977 6.567 1.00 27.58 418 ARG A CA 1
ATOM 3301 C C . ARG A 1 418 ? 26.635 20.868 5.647 1.00 27.58 418 ARG A C 1
ATOM 3303 O O . ARG A 1 418 ? 25.432 20.682 5.516 1.00 27.58 418 ARG A O 1
ATOM 3310 N N . ALA A 1 419 ? 27.590 20.159 5.063 1.00 27.62 419 ALA A N 1
ATOM 3311 C CA . ALA A 1 419 ? 27.418 18.823 4.532 1.00 27.62 419 ALA A CA 1
ATOM 3312 C C . ALA A 1 419 ? 27.089 17.852 5.676 1.00 27.62 419 ALA A C 1
ATOM 3314 O O . ALA A 1 419 ? 27.790 17.838 6.691 1.00 27.62 419 ALA A O 1
ATOM 3315 N N . ALA A 1 420 ? 26.039 17.057 5.492 1.00 23.44 420 ALA A N 1
ATOM 3316 C CA . ALA A 1 420 ? 25.857 15.757 6.118 1.00 23.44 420 ALA A CA 1
ATOM 3317 C C . ALA A 1 420 ? 24.829 14.950 5.307 1.00 23.44 420 ALA A C 1
ATOM 3319 O O . ALA A 1 420 ? 23.768 15.473 4.987 1.00 23.44 420 ALA A O 1
ATOM 3320 N N . ALA A 1 421 ? 25.184 13.684 5.080 1.00 24.03 421 ALA A N 1
ATOM 3321 C CA . ALA A 1 421 ? 24.354 12.538 4.706 1.00 24.03 421 ALA A CA 1
ATOM 3322 C C . ALA A 1 421 ? 23.986 12.320 3.223 1.00 24.03 421 ALA A C 1
ATOM 3324 O O . ALA A 1 421 ? 23.197 13.044 2.636 1.00 24.03 421 ALA A O 1
ATOM 3325 N N . GLY A 1 422 ? 24.520 11.207 2.701 1.00 24.08 422 GLY A N 1
ATOM 3326 C CA . GLY A 1 422 ? 23.703 10.163 2.079 1.00 24.08 422 GLY A CA 1
ATOM 3327 C C . GLY A 1 422 ? 23.509 10.258 0.574 1.00 24.08 422 GLY A C 1
ATOM 3328 O O . GLY A 1 422 ? 22.805 11.126 0.082 1.00 24.08 422 GLY A O 1
ATOM 3329 N N . MET A 1 423 ? 24.086 9.300 -0.154 1.00 28.38 423 MET A N 1
ATOM 3330 C CA . MET A 1 423 ? 23.612 8.936 -1.487 1.00 28.38 423 MET A CA 1
ATOM 3331 C C . MET A 1 423 ? 22.168 8.444 -1.347 1.00 28.38 423 MET A C 1
ATOM 3333 O O . MET A 1 423 ? 21.947 7.348 -0.841 1.00 28.38 423 MET A O 1
ATOM 3337 N N . TYR A 1 424 ? 21.202 9.262 -1.750 1.00 28.48 424 TYR A N 1
ATOM 3338 C CA . TYR A 1 424 ? 19.824 8.834 -1.936 1.00 28.48 424 TYR A CA 1
ATOM 3339 C C . TYR A 1 424 ? 19.342 9.407 -3.270 1.00 28.48 424 TYR A C 1
ATOM 3341 O O . TYR A 1 424 ? 19.433 10.613 -3.511 1.00 28.48 424 TYR A O 1
ATOM 3349 N N . ASP A 1 425 ? 18.960 8.499 -4.165 1.00 29.56 425 ASP A N 1
ATOM 3350 C CA . ASP A 1 425 ? 18.344 8.776 -5.464 1.00 29.56 425 ASP A CA 1
ATOM 3351 C C . ASP A 1 425 ? 17.034 9.543 -5.186 1.00 29.56 425 ASP A C 1
ATOM 3353 O O . ASP A 1 425 ? 16.272 9.088 -4.322 1.00 29.56 425 ASP A O 1
ATOM 3357 N N . PRO A 1 426 ? 16.757 10.700 -5.820 1.00 31.05 426 PRO A N 1
ATOM 3358 C CA . PRO A 1 426 ? 15.443 11.325 -5.734 1.00 31.05 426 PRO A CA 1
ATOM 3359 C C . PRO A 1 426 ? 14.421 10.303 -6.232 1.00 31.05 426 PRO A C 1
ATOM 3361 O O . PRO A 1 426 ? 14.388 9.943 -7.408 1.00 31.05 426 PRO A O 1
ATOM 3364 N N . THR A 1 427 ? 13.667 9.739 -5.299 1.00 35.53 427 THR A N 1
ATOM 3365 C CA . THR A 1 427 ? 12.575 8.826 -5.611 1.00 35.53 427 THR A CA 1
ATOM 3366 C C . THR A 1 427 ? 11.396 9.696 -6.000 1.00 35.53 427 THR A C 1
ATOM 3368 O O . THR A 1 427 ? 10.977 10.541 -5.216 1.00 35.53 427 THR A O 1
ATOM 3371 N N . GLU A 1 428 ? 10.938 9.441 -7.222 1.00 36.16 428 GLU A N 1
ATOM 3372 C CA . GLU A 1 428 ? 9.865 10.092 -7.975 1.00 36.16 428 GLU A CA 1
ATOM 3373 C C . GLU A 1 428 ? 10.256 11.355 -8.763 1.00 36.16 428 GLU A C 1
ATOM 3375 O O . GLU A 1 428 ? 10.871 12.278 -8.224 1.00 36.16 428 GLU A O 1
ATOM 3380 N N . PRO A 1 429 ? 9.911 11.414 -10.067 1.00 31.11 429 PRO A N 1
ATOM 3381 C CA . PRO A 1 429 ? 9.797 12.693 -10.735 1.00 31.11 429 PRO A CA 1
ATOM 3382 C C . PRO A 1 429 ? 8.625 13.423 -10.080 1.00 31.11 429 PRO A C 1
ATOM 3384 O O . PRO A 1 429 ? 7.477 12.999 -10.220 1.00 31.11 429 PRO A O 1
ATOM 3387 N N . GLU A 1 430 ? 8.929 14.504 -9.359 1.00 33.22 430 GLU A N 1
ATOM 3388 C CA . GLU A 1 430 ? 7.933 15.525 -9.058 1.00 33.22 430 GLU A CA 1
ATOM 3389 C C . GLU A 1 430 ? 7.178 15.830 -10.357 1.00 33.22 430 GLU A C 1
ATOM 3391 O O . GLU A 1 430 ? 7.775 15.937 -11.437 1.00 33.22 430 GLU A O 1
ATOM 3396 N N . GLU A 1 431 ? 5.851 15.859 -10.244 1.00 37.69 431 GLU A N 1
ATOM 3397 C CA . GLU A 1 431 ? 4.931 16.282 -11.290 1.00 37.69 431 GLU A CA 1
ATOM 3398 C C . GLU A 1 431 ? 5.544 17.453 -12.059 1.00 37.69 431 GLU A C 1
ATOM 3400 O O . GLU A 1 431 ? 6.054 18.381 -11.432 1.00 37.69 431 GLU A O 1
ATOM 3405 N N . LEU A 1 432 ? 5.529 17.352 -13.399 1.00 34.28 432 LEU A N 1
ATOM 3406 C CA . LEU A 1 432 ? 5.866 18.409 -14.359 1.00 34.28 432 LEU A CA 1
ATOM 3407 C C . LEU A 1 432 ? 5.890 19.772 -13.672 1.00 34.28 432 LEU A C 1
ATOM 3409 O O . LEU A 1 432 ? 4.812 20.255 -13.329 1.00 34.28 432 LEU A O 1
ATOM 3413 N N . GLU A 1 433 ? 7.086 20.339 -13.458 1.00 36.47 433 GLU A N 1
ATOM 3414 C CA . GLU A 1 433 ? 7.250 21.691 -12.922 1.00 36.47 433 GLU A CA 1
ATOM 3415 C C . GLU A 1 433 ? 6.208 22.583 -13.604 1.00 36.47 433 GLU A C 1
ATOM 3417 O O . GLU A 1 433 ? 6.312 22.876 -14.801 1.00 36.47 433 GLU A O 1
ATOM 3422 N N . GLU A 1 434 ? 5.148 22.952 -12.876 1.00 40.84 434 GLU A N 1
ATOM 3423 C CA . GLU A 1 434 ? 4.243 23.998 -13.318 1.00 40.84 434 GLU A CA 1
ATOM 3424 C C . GLU A 1 434 ? 5.126 25.231 -13.401 1.00 40.84 434 GLU A C 1
ATOM 3426 O O . GLU A 1 434 ? 5.482 25.821 -12.382 1.00 40.84 434 GLU A O 1
ATOM 3431 N N . VAL A 1 435 ? 5.568 25.544 -14.621 1.00 43.81 435 VAL A N 1
ATOM 3432 C CA . VAL A 1 435 ? 6.452 26.665 -14.905 1.00 43.81 435 VAL A CA 1
ATOM 3433 C C . VAL A 1 435 ? 5.792 27.904 -14.329 1.00 43.81 435 VAL A C 1
ATOM 3435 O O . VAL A 1 435 ? 4.821 28.436 -14.875 1.00 43.81 435 VAL A O 1
ATOM 3438 N N . ASN A 1 436 ? 6.298 28.329 -13.178 1.00 42.56 436 ASN A N 1
ATOM 3439 C CA . ASN A 1 436 ? 5.759 29.450 -12.453 1.00 42.56 436 ASN A CA 1
ATOM 3440 C C . ASN A 1 436 ? 6.040 30.681 -13.314 1.00 42.56 436 ASN A C 1
ATOM 3442 O O . ASN A 1 436 ? 7.191 30.979 -13.642 1.00 42.56 436 ASN A O 1
ATOM 3446 N N . VAL A 1 437 ? 4.989 31.377 -13.752 1.00 49.22 437 VAL A N 1
ATOM 3447 C CA . VAL A 1 437 ? 5.117 32.522 -14.672 1.00 49.22 437 VAL A CA 1
ATOM 3448 C C . VAL A 1 437 ? 6.057 33.583 -14.082 1.00 49.22 437 VAL A C 1
ATOM 3450 O O . VAL A 1 437 ? 6.751 34.276 -14.821 1.00 49.22 437 VAL A O 1
ATOM 3453 N N . GLU A 1 438 ? 6.149 33.658 -12.752 1.00 47.78 438 GLU A N 1
ATOM 3454 C CA . GLU A 1 438 ? 7.086 34.517 -12.024 1.00 47.78 438 GLU A CA 1
ATOM 3455 C C . GLU A 1 438 ? 8.563 34.157 -12.265 1.00 47.78 438 GLU A C 1
ATOM 3457 O O . GLU A 1 438 ? 9.390 35.061 -12.402 1.00 47.78 438 GLU A O 1
ATOM 3462 N N . ASP A 1 439 ? 8.904 32.874 -12.399 1.00 50.50 439 ASP A N 1
ATOM 3463 C CA . ASP A 1 439 ? 10.276 32.420 -12.657 1.00 50.50 439 ASP A CA 1
ATOM 3464 C C . ASP A 1 439 ? 10.673 32.659 -14.118 1.00 50.50 439 ASP A C 1
ATOM 3466 O O . ASP A 1 439 ? 11.765 33.160 -14.388 1.00 50.50 439 ASP A O 1
ATOM 3470 N N . LEU A 1 440 ? 9.743 32.459 -15.060 1.00 51.44 440 LEU A N 1
ATOM 3471 C CA . LEU A 1 440 ? 9.960 32.777 -16.478 1.00 51.44 440 LEU A CA 1
ATOM 3472 C C . LEU A 1 440 ? 10.124 34.291 -16.720 1.00 51.44 440 LEU A C 1
ATOM 3474 O O . LEU A 1 440 ? 10.859 34.722 -17.615 1.00 51.44 440 LEU A O 1
ATOM 3478 N N . VAL A 1 441 ? 9.428 35.112 -15.928 1.00 53.25 441 VAL A N 1
ATOM 3479 C CA . VAL A 1 441 ? 9.540 36.577 -15.951 1.00 53.25 441 VAL A CA 1
ATOM 3480 C C . VAL A 1 441 ? 10.863 37.023 -15.327 1.00 53.25 441 VAL A C 1
ATOM 3482 O O . VAL A 1 441 ? 11.533 37.889 -15.892 1.00 53.25 441 VAL A O 1
ATOM 3485 N N . ASN A 1 442 ? 11.293 36.400 -14.228 1.00 51.94 442 ASN A N 1
ATOM 3486 C CA . ASN A 1 442 ? 12.586 36.687 -13.608 1.00 51.94 442 ASN A CA 1
ATOM 3487 C C . ASN A 1 442 ? 13.763 36.280 -14.508 1.00 51.94 442 ASN A C 1
ATOM 3489 O O . ASN A 1 442 ? 14.684 37.075 -14.696 1.00 51.94 442 ASN A O 1
ATOM 3493 N N . GLU A 1 443 ? 13.727 35.105 -15.137 1.00 51.88 443 GLU A N 1
ATOM 3494 C CA . GLU A 1 443 ? 14.795 34.667 -16.045 1.00 51.88 443 GLU A CA 1
ATOM 3495 C C . GLU A 1 443 ? 14.914 35.550 -17.295 1.00 51.88 443 GLU A C 1
ATOM 3497 O O . GLU A 1 443 ? 16.029 35.827 -17.749 1.00 51.88 443 GLU A O 1
ATOM 3502 N N . ASN A 1 444 ? 13.796 36.060 -17.825 1.00 51.03 444 ASN A N 1
ATOM 3503 C CA . ASN A 1 444 ? 13.813 36.959 -18.983 1.00 51.03 444 ASN A CA 1
ATOM 3504 C C . ASN A 1 444 ? 14.186 38.408 -18.635 1.00 51.03 444 ASN A C 1
ATOM 3506 O O . ASN A 1 444 ? 14.793 39.091 -19.463 1.00 51.03 444 ASN A O 1
ATOM 3510 N N . LEU A 1 445 ? 13.858 38.889 -17.431 1.00 54.06 445 LEU A N 1
ATOM 3511 C CA . LEU A 1 445 ? 14.194 40.250 -16.994 1.00 54.06 445 LEU A CA 1
ATOM 3512 C C . LEU A 1 445 ? 15.655 40.393 -16.552 1.00 54.06 445 LEU A C 1
ATOM 3514 O O . LEU A 1 445 ? 16.225 41.469 -16.717 1.00 54.06 445 LEU A O 1
ATOM 3518 N N . PHE A 1 446 ? 16.274 39.336 -16.016 1.00 53.56 446 PHE A N 1
ATOM 3519 C CA . PHE A 1 446 ? 17.666 39.393 -15.556 1.00 53.56 446 PHE A CA 1
ATOM 3520 C C . PHE A 1 446 ? 18.705 39.128 -16.658 1.00 53.56 446 PHE A C 1
ATOM 3522 O O . PHE A 1 446 ? 19.828 39.614 -16.540 1.00 53.56 446 PHE A O 1
ATOM 3529 N N . ASN A 1 447 ? 18.352 38.407 -17.731 1.00 50.91 447 ASN A N 1
ATOM 3530 C CA . ASN A 1 447 ? 19.306 38.000 -18.778 1.00 50.91 447 ASN A CA 1
ATOM 3531 C C . ASN A 1 447 ? 19.312 38.877 -20.042 1.00 50.91 447 ASN A C 1
ATOM 3533 O O . ASN A 1 447 ? 20.106 38.632 -20.951 1.00 50.91 447 ASN A O 1
ATOM 3537 N N . MET A 1 448 ? 18.462 39.902 -20.134 1.00 43.47 448 MET A N 1
ATOM 3538 C CA . MET A 1 448 ? 18.449 40.818 -21.277 1.00 43.47 448 MET A CA 1
ATOM 3539 C C . MET A 1 448 ? 19.011 42.188 -20.889 1.00 43.47 448 MET A C 1
ATOM 3541 O O . MET A 1 448 ? 18.419 42.908 -20.093 1.00 43.47 448 MET A O 1
ATOM 3545 N N . ASP A 1 449 ? 20.090 42.598 -21.562 1.00 45.84 449 ASP A N 1
ATOM 3546 C CA . ASP A 1 449 ? 20.624 43.973 -21.646 1.00 45.84 449 ASP A CA 1
ATOM 3547 C C . ASP A 1 449 ? 19.635 44.958 -22.332 1.00 45.84 449 ASP A C 1
ATOM 3549 O O . ASP A 1 449 ? 20.007 45.848 -23.100 1.00 45.84 449 ASP A O 1
ATOM 3553 N N . LYS A 1 450 ? 18.328 44.809 -22.096 1.00 48.44 450 LYS A N 1
ATOM 3554 C CA . LYS A 1 450 ? 17.287 45.712 -22.583 1.00 48.44 450 LYS A CA 1
ATOM 3555 C C . LYS A 1 450 ? 16.870 46.621 -21.438 1.00 48.44 450 LYS A C 1
ATOM 3557 O O . LYS A 1 450 ? 16.191 46.205 -20.505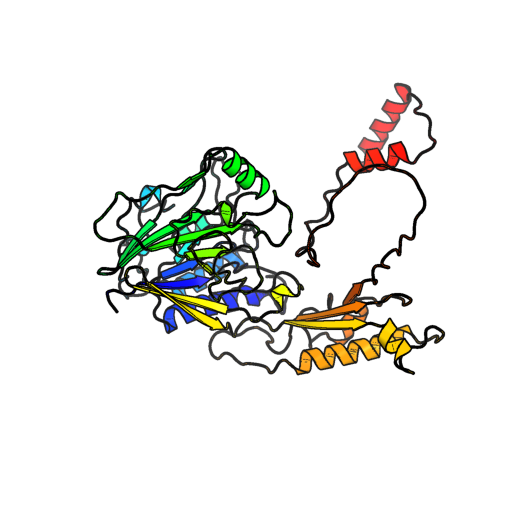 1.00 48.44 450 LYS A O 1
ATOM 3562 N N . LYS A 1 451 ? 17.283 47.888 -21.516 1.00 45.66 451 LYS A N 1
ATOM 3563 C CA . LYS A 1 451 ? 16.746 48.957 -20.665 1.00 45.66 451 LYS A CA 1
ATOM 3564 C C . LYS A 1 451 ? 15.216 48.918 -20.721 1.00 45.66 451 LYS A C 1
ATOM 3566 O O . LYS A 1 451 ? 14.651 48.885 -21.809 1.00 45.66 451 LYS A O 1
ATOM 3571 N N . LEU A 1 452 ? 14.574 48.944 -19.554 1.00 44.22 452 LEU A N 1
ATOM 3572 C CA . LEU A 1 452 ? 13.135 49.161 -19.417 1.00 44.22 452 LEU A CA 1
ATOM 3573 C C . LEU A 1 452 ? 12.766 50.487 -20.102 1.00 44.22 452 LEU A C 1
ATOM 3575 O O . LEU A 1 452 ? 13.060 51.560 -19.575 1.00 44.22 452 LEU A O 1
ATOM 3579 N N . GLU A 1 453 ? 12.149 50.413 -21.278 1.00 56.66 453 GLU A N 1
ATOM 3580 C CA . GLU A 1 453 ? 11.498 51.551 -21.924 1.00 56.66 453 GLU A CA 1
ATOM 3581 C C . GLU A 1 453 ? 10.010 51.533 -21.559 1.00 56.66 453 GLU A C 1
ATOM 3583 O O . GLU A 1 453 ? 9.326 50.517 -21.682 1.00 56.66 453 GLU A O 1
ATOM 3588 N N . LEU A 1 454 ? 9.520 52.662 -21.045 1.00 45.22 454 LEU A N 1
ATOM 3589 C CA . LEU A 1 454 ? 8.104 52.874 -20.756 1.00 45.22 454 LEU A CA 1
ATOM 3590 C C . LEU A 1 454 ? 7.338 52.941 -22.079 1.00 45.22 454 LEU A C 1
ATOM 3592 O O . LEU A 1 454 ? 7.483 53.909 -22.824 1.00 45.22 454 LEU A O 1
ATOM 3596 N N . LEU A 1 455 ? 6.521 51.922 -22.346 1.00 54.19 455 LEU A N 1
ATOM 3597 C CA . LEU A 1 455 ? 5.611 51.906 -23.488 1.00 54.19 455 LEU A CA 1
ATOM 3598 C C . LEU A 1 455 ? 4.574 53.021 -23.349 1.00 54.19 455 LEU A C 1
ATOM 3600 O O . LEU A 1 455 ? 4.016 53.252 -22.273 1.00 54.19 455 LEU A O 1
ATOM 3604 N N . THR A 1 456 ? 4.306 53.708 -24.453 1.00 70.94 456 THR A N 1
ATOM 3605 C CA . THR A 1 456 ? 3.254 54.722 -24.503 1.00 70.94 456 THR A CA 1
ATOM 3606 C C . THR A 1 456 ? 1.873 54.065 -24.552 1.00 70.94 456 THR A C 1
ATOM 3608 O O . THR A 1 456 ? 1.710 52.937 -25.016 1.00 70.94 456 THR A O 1
ATOM 3611 N N . GLU A 1 457 ? 0.842 54.783 -24.099 1.00 61.12 457 GLU A N 1
ATOM 3612 C CA . GLU A 1 457 ? -0.546 54.288 -24.003 1.00 61.12 457 GLU A CA 1
ATOM 3613 C C . GLU A 1 457 ? -1.080 53.731 -25.341 1.00 61.12 457 GLU A C 1
ATOM 3615 O O . GLU A 1 457 ? -1.893 52.809 -25.378 1.00 61.12 457 GLU A O 1
ATOM 3620 N N . ARG A 1 458 ? -0.550 54.237 -26.460 1.00 66.69 458 ARG A N 1
ATOM 3621 C CA . ARG A 1 458 ? -0.881 53.781 -27.811 1.00 66.69 458 ARG A CA 1
ATOM 3622 C C . ARG A 1 458 ? -0.289 52.406 -28.148 1.00 66.69 458 ARG A C 1
ATOM 3624 O O . ARG A 1 458 ? -0.975 51.593 -28.758 1.00 66.69 458 ARG A O 1
ATOM 3631 N N . GLU A 1 459 ? 0.945 52.134 -27.734 1.00 62.91 459 GLU A N 1
ATOM 3632 C CA . GLU A 1 459 ? 1.639 50.863 -27.999 1.00 62.91 459 GLU A CA 1
ATOM 3633 C C . GLU A 1 459 ? 1.065 49.726 -27.142 1.00 62.91 459 GLU A C 1
ATOM 3635 O O . GLU A 1 459 ? 0.946 48.590 -27.600 1.00 62.91 459 GLU A O 1
ATOM 3640 N N . MET A 1 460 ? 0.613 50.044 -25.924 1.00 63.19 460 MET A N 1
ATOM 3641 C CA . MET A 1 460 ? -0.109 49.096 -25.068 1.00 63.19 460 MET A CA 1
ATOM 3642 C C . MET A 1 460 ? -1.455 48.678 -25.684 1.00 63.19 460 MET A C 1
ATOM 3644 O O . MET A 1 460 ? -1.823 47.503 -25.638 1.00 63.19 460 MET A O 1
ATOM 3648 N N . GLY A 1 461 ? -2.163 49.623 -26.316 1.00 66.62 461 GLY A N 1
ATOM 3649 C CA . GLY A 1 461 ? -3.425 49.354 -27.011 1.00 66.62 461 GLY A CA 1
ATOM 3650 C C . GLY A 1 461 ? -3.273 48.409 -28.209 1.00 66.62 461 GLY A C 1
ATOM 3651 O O . GLY A 1 461 ? -4.090 47.505 -28.388 1.00 66.62 461 GLY A O 1
ATOM 3652 N N . GLU A 1 462 ? -2.207 48.560 -29.000 1.00 69.31 462 GLU A N 1
ATOM 3653 C CA . GLU A 1 462 ? -1.914 47.665 -30.132 1.00 69.31 462 GLU A CA 1
ATOM 3654 C C . GLU A 1 462 ? -1.489 46.256 -29.669 1.00 69.31 462 GLU A C 1
ATOM 3656 O O . GLU A 1 462 ? -1.882 45.256 -30.281 1.00 69.31 462 GLU A O 1
ATOM 3661 N N . GLY A 1 463 ? -0.769 46.154 -28.545 1.00 66.56 463 GLY A N 1
ATOM 3662 C CA . GLY A 1 463 ? -0.396 44.876 -27.924 1.00 66.56 463 GLY A CA 1
ATOM 3663 C C . GLY A 1 463 ? -1.594 44.073 -27.400 1.00 66.56 463 GLY A C 1
ATOM 3664 O O . GLY A 1 463 ? -1.656 42.856 -27.563 1.00 66.56 463 GLY A O 1
ATOM 3665 N N . MET A 1 464 ? -2.596 44.744 -26.824 1.00 61.12 464 MET A N 1
ATOM 3666 C CA . MET A 1 464 ? -3.810 44.068 -26.349 1.00 61.12 464 MET A CA 1
ATOM 3667 C C . MET A 1 464 ? -4.701 43.577 -27.497 1.00 61.12 464 MET A C 1
ATOM 3669 O O . MET A 1 464 ? -5.235 42.470 -27.428 1.00 61.12 464 MET A O 1
ATOM 3673 N N . LEU A 1 465 ? -4.821 44.357 -28.577 1.00 55.66 465 LEU A N 1
ATOM 3674 C CA . LEU A 1 465 ? -5.582 43.969 -29.773 1.00 55.66 465 LEU A CA 1
ATOM 3675 C C . LEU A 1 465 ? -4.984 42.745 -30.477 1.00 55.66 465 LEU A C 1
ATOM 3677 O O . LEU A 1 465 ? -5.719 41.880 -30.952 1.00 55.66 465 LEU A O 1
ATOM 3681 N N . SER A 1 466 ? -3.656 42.650 -30.518 1.00 55.69 466 SER A N 1
ATOM 3682 C CA . SER A 1 466 ? -2.954 41.507 -31.108 1.00 55.69 466 SER A CA 1
ATOM 3683 C C . SER A 1 466 ? -3.061 40.243 -30.247 1.00 55.69 466 SER A C 1
ATOM 3685 O O . SER A 1 466 ? -3.206 39.152 -30.794 1.00 55.69 466 SER A O 1
ATOM 3687 N N . PHE A 1 467 ? -3.099 40.374 -28.917 1.00 51.06 467 PHE A N 1
ATOM 3688 C CA . PHE A 1 467 ? -3.331 39.239 -28.017 1.00 51.06 467 PHE A CA 1
ATOM 3689 C C . PHE A 1 467 ? -4.763 38.693 -28.125 1.00 51.06 467 PHE A C 1
ATOM 3691 O O . PHE A 1 467 ? -4.982 37.485 -28.104 1.00 51.06 467 PHE A O 1
ATOM 3698 N N . GLN A 1 468 ? -5.746 39.575 -28.314 1.00 47.47 468 GLN A N 1
ATOM 3699 C CA . GLN A 1 468 ? -7.152 39.190 -28.449 1.00 47.47 468 GLN A CA 1
ATOM 3700 C C . GLN A 1 468 ? -7.439 38.442 -29.767 1.00 47.47 468 GLN A C 1
ATOM 3702 O O . GLN A 1 468 ? -8.327 37.594 -29.808 1.00 47.47 468 GLN A O 1
ATOM 3707 N N . LEU A 1 469 ? -6.640 38.697 -30.811 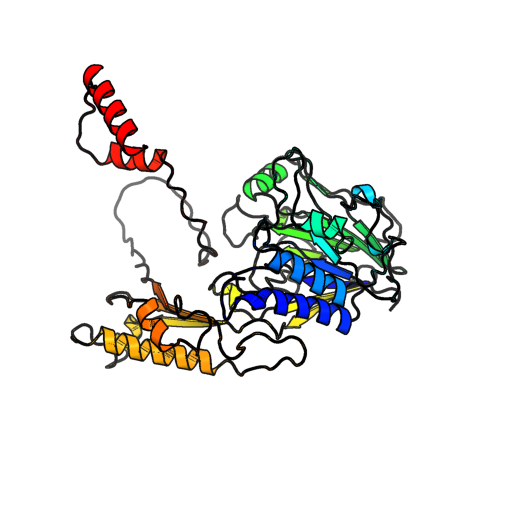1.00 49.59 469 LEU A N 1
ATOM 3708 C CA . LEU A 1 469 ? -6.671 37.975 -32.090 1.00 49.59 469 LEU A CA 1
ATOM 3709 C C . LEU A 1 469 ? -5.968 36.608 -32.059 1.00 49.59 469 LEU A C 1
ATOM 3711 O O . LEU A 1 469 ? -6.154 35.829 -32.985 1.00 49.59 469 LEU A O 1
ATOM 3715 N N . LEU A 1 470 ? -5.166 36.317 -31.029 1.00 44.66 470 LEU A N 1
ATOM 3716 C CA . LEU A 1 470 ? -4.510 35.014 -30.850 1.00 44.66 470 LEU A CA 1
ATOM 3717 C C . LEU A 1 470 ? -5.334 34.031 -30.002 1.00 44.66 470 LEU A C 1
ATOM 3719 O O . LEU A 1 470 ? -5.026 32.842 -29.981 1.00 44.66 470 LEU A O 1
ATOM 3723 N N . VAL A 1 471 ? -6.339 34.532 -29.278 1.00 44.03 471 VAL A N 1
ATOM 3724 C CA . VAL A 1 471 ? -7.169 33.758 -28.334 1.00 44.03 471 VAL A CA 1
ATOM 3725 C C . VAL A 1 471 ? -8.591 33.505 -28.878 1.00 44.03 471 VAL A C 1
ATOM 3727 O O . VAL A 1 471 ? -9.361 32.769 -28.264 1.00 44.03 471 VAL A O 1
ATOM 3730 N N . CYS A 1 472 ? -8.932 34.057 -30.047 1.00 39.91 472 CYS A N 1
ATOM 3731 C CA . CYS A 1 472 ? -10.107 33.671 -30.843 1.00 39.91 472 CYS A CA 1
ATOM 3732 C C . CYS A 1 472 ? -9.662 32.829 -32.038 1.00 39.91 472 CYS A C 1
ATOM 3734 O O . CYS A 1 472 ? -10.414 31.896 -32.403 1.00 39.91 472 CYS A O 1
#

Foldseek 3Di:
DQQKQKEWEAEQLAQQQPCVAPFCNCLSLLLVLLSLVVCVVVVHLEYEYQANNHNAQDHDPVRLVSVVVSLCVRFFDQAQRQKDFPDQLLVFWPQVDPSHQLCPDPVGRTRHAYEYAHEPRQFFDDDPDPDTDGSVNVCNPVSSYTYGQDAPDLQAAEWAFRWMDRPLAIATETEHYDDQQLSVLVCLVVVRHYYDDDDDDPADHAYEYRHEAADPPVPDDRRTDYPVSDDQPHAEYEYYNAQQAQQPWDQHPHHRHTYGDQHYSEDSDLDPSNQDFGWMWTWIDGRRDIDIDTDTRLSYAHEFEEEEEPVCVVVVDDQADLPDPCNVVSVLVVVVVVQVVRLVVDDQDDDPPRDNRPSSAHHAAYEYAAVSHDDDQQLVSLVVCVVRHSCSSHHYHYDYDDPPPPPPDDDDDDDDDDDDDDDDDPPDDDPDPPPDVVVVVVVVVVPDPDDDDDDDPVVVVVVVVVVVVVVD

InterPro domains:
  IPR003701 DNA double-strand break repair protein Mre11 [TIGR00583] (3-402)
  IPR004843 Calcineurin-like, phosphoesterase domain [PF00149] (5-245)
  IPR007281 Mre11, DNA-binding [PF04152] (290-467)
  IPR007281 Mre11, DNA-binding [SM01347] (290-467)
  IPR029052 Metallo-dependent phosphatase-like [G3DSA:3.60.21.10] (1-301)
  IPR029052 Metallo-dependent phosphatase-like [SSF56300] (5-316)
  IPR038487 Mre11, capping domain [G3DSA:3.30.110.110] (303-410)
  IPR041796 DNA double-strand break repair protein Mre11, N-terminal metallophosphatase domain [cd00840] (6-270)

Nearest PDB structures (foldseek):
  4fbq-assembly1_A  TM=9.217E-01  e=5.623E-45  Schizosaccharomyces pombe 972h-
  3t1i-assembly2_C  TM=9.375E-01  e=3.068E-44  Homo sapiens
  4fbw-assembly3_A  TM=9.232E-01  e=9.203E-45  Schizosaccharomyces pombe 972h-
  3t1i-assembly2_D  TM=9.298E-01  e=1.278E-44  Homo sapiens
  4fcx-assembly2_B-2  TM=8.739E-01  e=3.588E-42  Schizosaccharomyces pombe 972h-

pLDDT: mean 83.27, std 19.6, range [23.44, 98.81]

Radius of gyration: 26.69 Å; Cα contacts (8 Å, |Δi|>4): 924; chains: 1; bounding box: 71×76×71 Å

Solvent-accessible surface area (backbone atoms only — not comparable to full-atom values): 26438 Å² total; per-residue (Å²): 112,67,38,50,49,29,33,27,40,42,22,31,32,27,35,49,44,58,54,83,42,95,57,53,28,54,35,21,55,29,22,50,46,47,54,44,50,47,31,58,78,69,62,36,56,29,36,41,35,25,9,16,62,30,45,42,48,76,58,50,74,68,38,51,49,52,52,52,51,49,47,54,68,63,24,43,46,90,55,76,61,76,59,45,72,78,43,68,41,58,82,36,33,65,32,80,83,77,38,43,58,40,59,74,38,92,90,44,55,36,31,39,50,33,40,33,29,35,9,80,37,20,36,66,41,67,78,96,55,94,57,67,48,24,56,56,51,60,37,20,72,67,52,66,33,36,37,31,28,72,76,89,48,93,84,49,43,74,38,54,44,44,32,38,38,19,73,84,16,33,37,30,44,33,32,38,29,37,63,63,39,51,56,50,42,53,32,50,78,67,68,31,59,43,75,61,74,80,80,92,56,99,70,69,64,28,29,36,40,33,32,19,50,49,66,70,79,79,71,50,94,42,59,20,54,52,72,78,73,55,67,58,83,38,49,37,35,41,38,13,73,50,48,40,47,44,51,69,71,38,76,45,95,76,43,82,22,29,40,25,24,29,10,20,46,47,74,88,58,98,45,78,50,44,45,46,80,35,37,36,35,43,35,41,34,42,45,79,47,72,48,77,45,80,43,76,58,70,38,46,74,50,46,39,75,51,78,46,50,54,52,58,48,35,72,73,59,86,72,50,52,92,88,44,96,56,38,71,61,47,51,51,52,55,55,45,53,52,50,53,55,51,54,66,72,61,73,74,70,83,56,96,84,52,76,46,60,65,62,72,32,26,38,48,37,38,38,34,33,36,62,94,54,84,82,79,58,38,55,70,60,19,60,78,35,66,89,52,37,64,40,31,67,59,30,64,43,82,44,65,76,80,79,79,79,81,79,78,81,85,89,84,91,80,80,94,74,84,87,79,83,77,98,67,79,83,81,70,83,72,72,78,78,75,78,49,67,67,57,61,49,48,58,57,63,74,72,45,98,63,79,90,72,86,75,51,78,68,58,53,52,56,53,53,56,55,52,56,66,73,77,109

Mean predicted aligned error: 11.29 Å